Protein 7JT8 (pdb70)

Structure (mmCIF, N/CA/C/O backbone):
data_7JT8
#
_entry.id   7JT8
#
_cell.length_a   119.783
_cell.length_b   119.783
_cell.length_c   70.746
_cell.angle_alpha   90.000
_cell.angle_beta   90.000
_cell.angle_gamma   120.000
#
_symmetry.space_group_name_H-M   'P 61'
#
loop_
_entity.id
_entity.type
_entity.pdbx_description
1 polymer 'Mur ligase middle domain protein'
2 non-polymer 'MAGNESIUM ION'
3 non-polymer 'SULFATE ION'
4 water water
#
loop_
_atom_site.group_PDB
_atom_site.id
_atom_site.type_symbol
_atom_site.label_atom_id
_atom_site.label_alt_id
_atom_site.label_comp_id
_atom_site.label_asym_id
_atom_site.label_entity_id
_atom_site.label_seq_id
_atom_site.pdbx_PDB_ins_code
_atom_site.Cartn_x
_atom_site.Cartn_y
_atom_site.Cartn_z
_atom_site.occupancy
_atom_site.B_iso_or_equiv
_atom_site.auth_seq_id
_atom_site.auth_comp_id
_atom_site.auth_asym_id
_atom_site.auth_atom_id
_atom_site.pdbx_PDB_model_num
ATOM 1 N N . ALA A 1 1 ? -63.83969 -70.49712 27.42274 1.000 47.44047 -6 ALA I N 1
ATOM 2 C CA . ALA A 1 1 ? -63.46954 -69.09081 27.30870 1.000 44.35310 -6 ALA I CA 1
ATOM 3 C C . ALA A 1 1 ? -62.30075 -68.90235 26.34720 1.000 46.52610 -6 ALA I C 1
ATOM 4 O O . ALA A 1 1 ? -61.68375 -69.86364 25.88713 1.000 49.22659 -6 ALA I O 1
ATOM 6 N N . THR A 1 2 ? -62.01057 -67.64380 26.04488 1.000 35.81127 -5 THR I N 1
ATOM 7 C CA . THR A 1 2 ? -60.95126 -67.28036 25.11787 1.000 32.19094 -5 THR I CA 1
ATOM 8 C C . THR A 1 2 ? -59.81730 -66.63525 25.89597 1.000 31.30621 -5 THR I C 1
ATOM 9 O O . THR A 1 2 ? -60.02773 -65.57756 26.50720 1.000 34.73118 -5 THR I O 1
ATOM 13 N N . PRO A 1 3 ? -58.62374 -67.22526 25.91979 1.000 28.33307 -4 PRO I N 1
ATOM 14 C CA . PRO A 1 3 ? -57.54370 -66.66901 26.74111 1.000 32.60390 -4 PRO I CA 1
ATOM 15 C C . PRO A 1 3 ? -57.03749 -65.33897 26.21444 1.000 33.85095 -4 PRO I C 1
ATOM 16 O O . PRO A 1 3 ? -57.07253 -65.05863 25.01296 1.000 28.16235 -4 PRO I O 1
ATOM 20 N N . ALA A 1 4 ? -56.54082 -64.52378 27.14169 1.000 26.27079 -3 ALA I N 1
ATOM 21 C CA . ALA A 1 4 ? -55.76067 -63.34116 26.81573 1.000 25.87033 -3 ALA I CA 1
ATOM 22 C C . ALA A 1 4 ? -54.29368 -63.62632 27.10429 1.000 35.90014 -3 ALA I C 1
ATOM 23 O O . ALA A 1 4 ? -53.96429 -64.30030 28.08575 1.000 35.32088 -3 ALA I O 1
ATOM 25 N N . GLY A 1 5 ? -53.41656 -63.12546 26.24845 1.000 23.36825 -2 GLY I N 1
ATOM 26 C CA . GLY A 1 5 ? -51.99037 -63.30463 26.42272 1.000 25.71686 -2 GLY I CA 1
ATOM 27 C C . GLY A 1 5 ? -51.37104 -64.09093 25.28295 1.000 25.40032 -2 GLY I C 1
ATOM 28 O O . GLY A 1 5 ? -52.04872 -64.63474 24.41388 1.000 33.60174 -2 GLY I O 1
ATOM 29 N N . SER A 1 6 ? -50.04439 -64.15465 25.32208 1.000 27.73434 -1 SER I N 1
ATOM 30 C CA . SER A 1 6 ? -49.28412 -64.76254 24.24119 1.000 27.42906 -1 SER I CA 1
ATOM 31 C C . SER A 1 6 ? -48.76383 -66.15141 24.59084 1.000 28.31110 -1 SER I C 1
ATOM 32 O O . SER A 1 6 ? -47.78565 -66.59579 23.98694 1.000 25.45988 -1 SER I O 1
ATOM 35 N N . HIS A 1 7 ? -49.39528 -66.84516 25.54148 1.000 27.05322 0 HIS I N 1
ATOM 36 C CA . HIS A 1 7 ? -49.03772 -68.22265 25.86833 1.000 22.94251 0 HIS I CA 1
ATOM 37 C C . HIS A 1 7 ? -50.30127 -69.03159 26.11271 1.000 26.98376 0 HIS I C 1
ATOM 38 O O . HIS A 1 7 ? -51.33415 -68.48240 26.49795 1.000 32.50167 0 HIS I O 1
ATOM 45 N N . MET A 1 8 ? -50.20371 -70.34580 25.89406 1.000 23.30108 1 MET I N 1
ATOM 46 C CA . MET A 1 8 ? -51.20263 -71.30858 26.35347 1.000 19.06175 1 MET I CA 1
ATOM 47 C C . MET A 1 8 ? -50.54703 -72.68183 26.33397 1.000 17.39166 1 MET I C 1
ATOM 48 O O . MET A 1 8 ? -49.47575 -72.85055 25.74637 1.000 19.36100 1 MET I O 1
ATOM 53 N N . ARG A 1 9 ? -51.17182 -73.64920 27.01737 1.000 18.29199 2 ARG I N 1
ATOM 54 C CA . ARG A 1 9 ? -50.74615 -75.04802 26.93861 1.000 24.32208 2 ARG I CA 1
ATOM 55 C C . ARG A 1 9 ? -51.26157 -75.66396 25.65275 1.000 16.35925 2 ARG I C 1
ATOM 56 O O . ARG A 1 9 ? -52.38136 -75.37546 25.22045 1.000 15.30628 2 ARG I O 1
ATOM 64 N N . LEU A 1 10 ? -50.45790 -76.56345 25.07119 1.000 15.39785 3 LEU I N 1
ATOM 65 C CA . LEU A 1 10 ? -50.92118 -77.30341 23.89653 1.000 18.71449 3 LEU I CA 1
ATOM 66 C C . LEU A 1 10 ? -52.23486 -78.02814 24.17257 1.000 20.64130 3 LEU I C 1
ATOM 67 O O . LEU A 1 10 ? -53.13768 -78.03705 23.32075 1.000 15.46511 3 LEU I O 1
ATOM 72 N N . SER A 1 11 ? -52.37806 -78.61816 25.36808 1.000 17.82137 4 SER I N 1
ATOM 73 C CA . SER A 1 11 ? -53.62457 -79.31028 25.68382 1.000 16.95181 4 SER I CA 1
ATOM 74 C C . SER A 1 11 ? -54.79656 -78.34084 25.75745 1.000 16.02946 4 SER I C 1
ATOM 75 O O . SER A 1 11 ? -55.92437 -78.70440 25.40796 1.000 19.44192 4 SER I O 1
ATOM 78 N N . GLU A 1 12 ? -54.56206 -77.11376 26.23670 1.000 18.44666 5 GLU I N 1
ATOM 79 C CA . GLU A 1 12 ? -55.62245 -76.11307 26.25395 1.000 19.38030 5 GLU I CA 1
ATOM 80 C C . GLU A 1 12 ? -56.00275 -75.70198 24.83407 1.000 20.24494 5 GLU I C 1
ATOM 81 O O . GLU A 1 12 ? -57.18895 -75.61012 24.49852 1.000 19.55780 5 GLU I O 1
ATOM 87 N N . LEU A 1 13 ? -55.00407 -75.44453 23.98665 1.000 15.89198 6 LEU I N 1
ATOM 88 C CA . LEU A 1 13 ? -55.28493 -75.12829 22.58731 1.000 14.95232 6 LEU I CA 1
ATOM 89 C C . LEU A 1 13 ? -56.10521 -76.23209 21.93278 1.000 15.48486 6 LEU I C 1
ATOM 90 O O . LEU A 1 13 ? -57.09207 -75.95986 21.23162 1.000 17.19330 6 LEU I O 1
ATOM 95 N N . ALA A 1 14 ? -55.70953 -77.49036 22.14663 1.000 14.96625 7 ALA I N 1
ATOM 96 C CA . ALA A 1 14 ? -56.44206 -78.59966 21.54755 1.000 14.01379 7 ALA I CA 1
ATOM 97 C C . ALA A 1 14 ? -57.89763 -78.58345 21.98814 1.000 18.98335 7 ALA I C 1
ATOM 98 O O . ALA A 1 14 ? -58.80090 -78.78053 21.16997 1.000 21.52767 7 ALA I O 1
ATOM 100 N N . SER A 1 15 ? -58.14600 -78.32957 23.27461 1.000 19.69148 8 SER I N 1
ATOM 101 C CA A SER A 1 15 ? -59.52194 -78.25687 23.76502 0.500 22.02396 8 SER I CA 1
ATOM 102 C CA B SER A 1 15 ? -59.52736 -78.27523 23.73990 0.500 22.01546 8 SER I CA 1
ATOM 103 C C . SER A 1 15 ? -60.25690 -77.06042 23.17298 1.000 23.58628 8 SER I C 1
ATOM 104 O O . SER A 1 15 ? -61.42811 -77.16789 22.79464 1.000 26.35108 8 SER I O 1
ATOM 109 N N . TYR A 1 16 ? -59.58229 -75.89942 23.08431 1.000 17.31761 9 TYR I N 1
ATOM 110 C CA . TYR A 1 16 ? -60.20993 -74.71448 22.49477 1.000 19.55362 9 TYR I CA 1
ATOM 111 C C . TYR A 1 16 ? -60.72584 -74.97360 21.07983 1.000 23.15411 9 TYR I C 1
ATOM 112 O O . TYR A 1 16 ? -61.70583 -74.34844 20.65830 1.000 22.70980 9 TYR I O 1
ATOM 121 N N . VAL A 1 17 ? -60.08183 -75.85920 20.32056 1.000 19.90760 10 VAL I N 1
ATOM 122 C CA . VAL A 1 17 ? -60.41751 -76.02767 18.90451 1.000 18.97207 10 VAL I CA 1
ATOM 123 C C . VAL A 1 17 ? -61.12716 -77.35130 18.63598 1.000 20.97297 10 VAL I C 1
ATOM 124 O O . VAL A 1 17 ? -61.35282 -77.70315 17.47406 1.000 19.07433 10 VAL I O 1
ATOM 128 N N . SER A 1 18 ? -61.51043 -78.07584 19.68980 1.000 23.59075 11 SER I N 1
ATOM 129 C CA . SER A 1 18 ? -62.23238 -79.35125 19.62044 1.000 19.73298 11 SER I CA 1
ATOM 130 C C . SER A 1 18 ? -61.34488 -80.49343 19.13788 1.000 25.01059 11 SER I C 1
ATOM 131 O O . SER A 1 18 ? -61.84077 -81.48823 18.61233 1.000 25.86204 11 SER I O 1
ATOM 134 N N . GLY A 1 19 ? -60.03155 -80.40014 19.35742 1.000 19.62923 12 GLY I N 1
ATOM 135 C CA . GLY A 1 19 ? -59.09663 -81.35919 18.82091 1.000 17.61810 12 GLY I CA 1
ATOM 136 C C . GLY A 1 19 ? -58.43337 -82.23884 19.87265 1.000 22.72464 12 GLY I C 1
ATOM 137 O O . GLY A 1 19 ? -58.64826 -82.11895 21.07880 1.000 23.39241 12 GLY I O 1
ATOM 138 N N . LYS A 1 20 ? -57.59710 -83.14336 19.36832 1.000 20.01378 13 LYS I N 1
ATOM 139 C CA . LYS A 1 20 ? -56.78176 -84.04618 20.17774 1.000 24.27628 13 LYS I CA 1
ATOM 140 C C . LYS A 1 20 ? -55.31354 -83.71114 19.97603 1.000 21.33115 13 LYS I C 1
ATOM 141 O O . LYS A 1 20 ? -54.85398 -83.62349 18.83567 1.000 17.70719 13 LYS I O 1
ATOM 147 N N . LEU A 1 21 ? -54.56747 -83.57721 21.06604 1.000 19.66093 14 LEU I N 1
ATOM 148 C CA . LEU A 1 21 ? -53.14492 -83.28489 20.94509 1.000 18.07629 14 LEU I CA 1
ATOM 149 C C . LEU A 1 21 ? -52.35448 -84.55861 20.65826 1.000 22.39372 14 LEU I C 1
ATOM 150 O O . LEU A 1 21 ? -52.51158 -85.57164 21.35267 1.000 22.45012 14 LEU I O 1
ATOM 155 N N . ILE A 1 22 ? -51.49266 -84.50311 19.64390 1.000 16.06811 15 ILE I N 1
ATOM 156 C CA . ILE A 1 22 ? -50.56583 -85.58236 19.32299 1.000 23.56132 15 ILE I CA 1
ATOM 157 C C . ILE A 1 22 ? -49.17123 -85.08434 19.68626 1.000 24.90540 15 ILE I C 1
ATOM 158 O O . ILE A 1 22 ? -48.66216 -84.12697 19.08785 1.000 27.88500 15 ILE I O 1
ATOM 163 N N . GLY A 1 23 ? -48.55062 -85.72299 20.66621 1.000 26.83893 16 GLY I N 1
ATOM 164 C CA . GLY A 1 23 ? -47.27873 -85.28392 21.20059 1.000 23.67695 16 GLY I CA 1
ATOM 165 C C . GLY A 1 23 ? -47.40045 -84.85831 22.65468 1.000 24.46150 16 GLY I C 1
ATOM 166 O O . GLY A 1 23 ? -48.46848 -84.89842 23.26239 1.000 24.08695 16 GLY I O 1
ATOM 167 N N . GLU A 1 24 ? -46.26847 -84.43174 23.20415 1.000 27.56217 17 GLU I N 1
ATOM 168 C CA . GLU A 1 24 ? -46.22037 -84.08921 24.61857 1.000 29.47763 17 GLU I CA 1
ATOM 169 C C . GLU A 1 24 ? -46.73679 -82.67256 24.85720 1.000 25.82746 17 GLU I C 1
ATOM 170 O O . GLU A 1 24 ? -46.51276 -81.75988 24.05522 1.000 24.67767 17 GLU I O 1
ATOM 176 N N . ASP A 1 25 ? -47.43024 -82.50092 25.97442 1.000 23.06765 18 ASP I N 1
ATOM 177 C CA . ASP A 1 25 ? -47.96634 -81.20560 26.35522 1.000 21.14730 18 ASP I CA 1
ATOM 178 C C . ASP A 1 25 ? -46.84020 -80.27232 26.78059 1.000 24.85711 18 ASP I C 1
ATOM 179 O O . ASP A 1 25 ? -45.78096 -80.70352 27.24045 1.000 25.92621 18 ASP I O 1
ATOM 184 N N . LYS A 1 26 ? -47.07696 -78.97728 26.61700 1.000 19.57874 19 LYS I N 1
ATOM 185 C CA . LYS A 1 26 ? -46.05284 -77.95927 26.78889 1.000 22.17172 19 LYS I CA 1
ATOM 186 C C . LYS A 1 26 ? -46.76480 -76.61581 26.83976 1.000 25.75182 19 LYS I C 1
ATOM 187 O O . LYS A 1 26 ? -47.82034 -76.44677 26.22793 1.000 18.09895 19 LYS I O 1
ATOM 193 N N . GLU A 1 27 ? -46.21655 -75.69045 27.61749 1.000 18.92312 20 GLU I N 1
ATOM 194 C CA . GLU A 1 27 ? -46.65418 -74.30157 27.58199 1.000 22.67349 20 GLU I CA 1
ATOM 195 C C . GLU A 1 27 ? -45.97275 -73.60854 26.40716 1.000 26.19511 20 GLU I C 1
ATOM 196 O O . GLU A 1 27 ? -44.74542 -73.49072 26.38619 1.000 33.76497 20 GLU I O 1
ATOM 202 N N . ILE A 1 28 ? -46.74153 -73.16690 25.41346 1.000 22.36660 21 ILE I N 1
ATOM 203 C CA . ILE A 1 28 ? -46.13735 -72.61304 24.20268 1.000 20.16840 21 ILE I CA 1
ATOM 204 C C . ILE A 1 28 ? -46.31935 -71.10622 24.17612 1.000 19.66166 21 ILE I C 1
ATOM 205 O O . ILE A 1 28 ? -47.29754 -70.56638 24.70003 1.000 21.46105 21 ILE I O 1
ATOM 210 N N . LYS A 1 29 ? -45.35777 -70.43302 23.55194 1.000 19.80386 22 LYS I N 1
ATOM 211 C CA . LYS A 1 29 ? -45.53359 -69.05710 23.11569 1.000 26.29501 22 LYS I CA 1
ATOM 212 C C . LYS A 1 29 ? -46.29591 -69.04402 21.80044 1.000 23.66122 22 LYS I C 1
ATOM 213 O O . LYS A 1 29 ? -46.07005 -69.89412 20.94011 1.000 19.42164 22 LYS I O 1
ATOM 219 N N . VAL A 1 30 ? -47.20064 -68.07715 21.64619 1.000 21.99680 23 VAL I N 1
ATOM 220 C CA . VAL A 1 30 ? -48.04105 -67.97570 20.45859 1.000 21.37077 23 VAL I CA 1
ATOM 221 C C . VAL A 1 30 ? -47.75351 -66.65642 19.76023 1.000 21.61384 23 VAL I C 1
ATOM 222 O O . VAL A 1 30 ? -47.67385 -65.60724 20.41089 1.000 21.83290 23 VAL I O 1
ATOM 226 N N . GLY A 1 31 ? -47.57785 -66.71517 18.43501 1.000 16.23219 24 GLY I N 1
ATOM 227 C CA . GLY A 1 31 ? -47.50906 -65.52583 17.61327 1.000 17.97393 24 GLY I CA 1
ATOM 228 C C . GLY A 1 31 ? -48.88784 -65.16906 17.08610 1.000 16.92510 24 GLY I C 1
ATOM 229 O O . 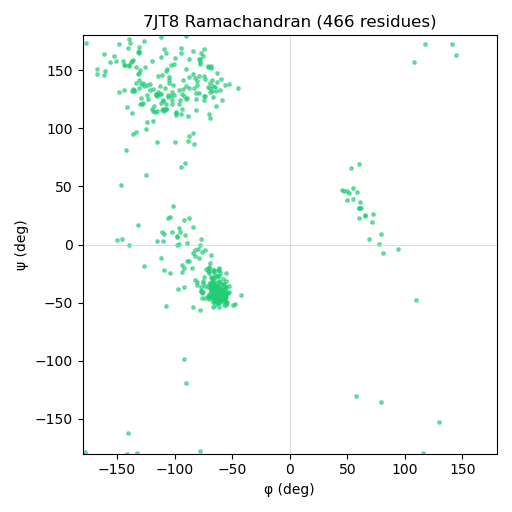GLY A 1 31 ? -49.69642 -64.57677 17.80502 1.000 17.90890 24 GLY I O 1
ATOM 230 N N . ILE A 1 32 ? -49.17357 -65.54902 15.84200 1.000 16.44932 25 ILE I N 1
ATOM 231 C CA . ILE A 1 32 ? -50.49520 -65.39665 15.24805 1.000 16.10121 25 ILE I CA 1
ATOM 232 C C . ILE A 1 32 ? -50.89698 -66.72313 14.61131 1.000 14.73315 25 ILE I C 1
ATOM 233 O O . ILE A 1 32 ? -50.09301 -67.64735 14.47971 1.000 14.63326 25 ILE I O 1
ATOM 238 N N . PHE A 1 33 ? -52.16847 -66.81147 14.21205 1.000 13.85113 26 PHE I N 1
ATOM 239 C CA . PHE A 1 33 ? -52.61270 -67.92228 13.37864 1.000 13.30325 26 PHE I CA 1
ATOM 240 C C . PHE A 1 33 ? -52.24270 -67.61957 11.93609 1.000 19.14913 26 PHE I C 1
ATOM 241 O O . PHE A 1 33 ? -52.55775 -66.54734 11.42211 1.000 18.94580 26 PHE I O 1
ATOM 249 N N . ASN A 1 34 ? -51.52074 -68.53211 11.29731 1.000 18.03521 27 ASN I N 1
ATOM 250 C CA . ASN A 1 34 ? -50.87529 -68.19850 10.04182 1.000 15.16554 27 ASN I CA 1
ATOM 251 C C . ASN A 1 34 ? -51.01611 -69.36878 9.07914 1.000 17.70020 27 ASN I C 1
ATOM 252 O O . ASN A 1 34 ? -51.54670 -70.43266 9.42494 1.000 16.97504 27 ASN I O 1
ATOM 257 N N . THR A 1 35 ? -50.58032 -69.14071 7.84840 1.000 20.19883 28 THR I N 1
ATOM 258 C CA . THR A 1 35 ? -50.36955 -70.22278 6.90388 1.000 16.39148 28 THR I CA 1
ATOM 259 C C . THR A 1 35 ? -48.95521 -70.75627 7.07917 1.000 16.43973 28 THR I C 1
ATOM 260 O O . THR A 1 35 ? -48.06725 -70.07355 7.59165 1.000 19.13658 28 THR I O 1
ATOM 264 N N . LEU A 1 36 ? -48.74067 -71.98215 6.61216 1.000 17.02933 29 LEU I N 1
ATOM 265 C CA . LEU A 1 36 ? -47.39609 -72.54350 6.66953 1.000 13.87317 29 LEU I CA 1
ATOM 266 C C . LEU A 1 36 ? -46.41779 -71.71869 5.84313 1.000 16.65787 29 LEU I C 1
ATOM 267 O O . LEU A 1 36 ? -45.27355 -71.49531 6.25727 1.000 18.70945 29 LEU I O 1
ATOM 272 N N . GLY A 1 37 ? -46.85232 -71.23773 4.67707 1.000 19.39339 30 GLY I N 1
ATOM 273 C CA . GLY A 1 37 ? -45.93518 -70.52976 3.79974 1.000 15.97114 30 GLY I CA 1
ATOM 274 C C . GLY A 1 37 ? -45.42630 -69.22477 4.37934 1.000 25.82128 30 GLY I C 1
ATOM 275 O O . GLY A 1 37 ? -44.32716 -68.77819 4.03734 1.000 22.79913 30 GLY I O 1
ATOM 276 N N . ASP A 1 38 ? -46.19992 -68.60600 5.27475 1.000 20.45362 31 ASP I N 1
ATOM 277 C CA . ASP A 1 38 ? -45.84884 -67.31309 5.84411 1.000 18.54099 31 ASP I CA 1
ATOM 278 C C . ASP A 1 38 ? -45.46887 -67.37933 7.31346 1.000 17.94698 31 ASP I C 1
ATOM 279 O O . ASP A 1 38 ? -45.21696 -66.33230 7.91619 1.000 19.74236 31 ASP I O 1
ATOM 284 N N . ALA A 1 39 ? -45.42470 -68.57004 7.90423 1.000 19.65700 32 ALA I N 1
ATOM 285 C CA . ALA A 1 39 ? -45.32238 -68.68094 9.35708 1.000 19.15263 32 ALA I CA 1
ATOM 286 C C . ALA A 1 39 ? -44.00729 -68.12348 9.88226 1.000 13.43995 32 ALA I C 1
ATOM 287 O O . ALA A 1 39 ? -42.93072 -68.36870 9.32977 1.000 20.03817 32 ALA I O 1
ATOM 289 N N . ASN A 1 40 ? -44.10782 -67.36659 10.95274 1.000 17.46858 33 ASN I N 1
ATOM 290 C CA . ASN A 1 40 ? -43.03197 -66.89522 11.79231 1.000 19.08914 33 ASN I CA 1
ATOM 291 C C . ASN A 1 40 ? -42.92772 -67.76823 13.02889 1.000 20.36527 33 ASN I C 1
ATOM 292 O O . ASN A 1 40 ? -43.87046 -68.49082 13.36926 1.000 17.83254 33 ASN I O 1
ATOM 297 N N . PRO A 1 41 ? -41.78505 -67.74761 13.71596 1.000 20.29494 34 PRO I N 1
ATOM 298 C CA . PRO A 1 41 ? -41.64076 -68.56434 14.91927 1.000 18.50454 34 PRO I CA 1
ATOM 299 C C . PRO A 1 41 ? -42.78816 -68.30935 15.88179 1.000 20.11332 34 PRO I C 1
ATOM 300 O O . PRO A 1 41 ? -43.23365 -67.17583 16.05290 1.000 22.37235 34 PRO I O 1
ATOM 304 N N . ASN A 1 42 ? -43.29208 -69.39155 16.46810 1.000 15.58675 35 ASN I N 1
ATOM 305 C CA . ASN A 1 42 ? -44.37408 -69.44529 17.44686 1.000 17.66977 35 ASN I CA 1
ATOM 306 C C . ASN A 1 42 ? -45.75085 -69.29551 16.81422 1.000 15.44837 35 ASN I C 1
ATOM 307 O O . ASN A 1 42 ? -46.72968 -69.30384 17.54797 1.000 14.68601 35 ASN I O 1
ATOM 312 N N . ASP A 1 43 ? -45.86721 -69.13734 15.50296 1.000 14.19356 36 ASP I N 1
ATOM 313 C CA . ASP A 1 43 ? -47.20174 -69.05741 14.91768 1.000 12.92623 36 ASP I CA 1
ATOM 314 C C . ASP A 1 43 ? -47.87520 -70.42444 14.98216 1.000 19.48831 36 ASP I C 1
ATOM 315 O O . ASP A 1 43 ? -47.21355 -71.46663 14.98470 1.000 17.03557 36 ASP I O 1
ATOM 320 N N . ILE A 1 44 ? -49.20587 -70.41210 15.01545 1.000 14.02307 37 ILE I N 1
ATOM 321 C CA . ILE A 1 44 ? -50.01758 -71.62135 14.95133 1.000 15.44173 37 ILE I CA 1
ATOM 322 C C . ILE A 1 44 ? -50.57000 -71.72351 13.53821 1.000 17.10158 37 ILE I C 1
ATOM 323 O O . ILE A 1 44 ? -51.10816 -70.74252 13.01952 1.000 15.80338 37 ILE I O 1
ATOM 328 N N . VAL A 1 45 ? -50.44721 -72.89404 12.91295 1.000 12.56657 38 VAL I N 1
ATOM 329 C CA . VAL A 1 45 ? -50.88048 -73.08176 11.52503 1.000 11.20775 38 VAL I CA 1
ATOM 330 C C . VAL A 1 45 ? -52.08086 -74.02177 11.49686 1.000 16.11007 38 VAL I C 1
ATOM 331 O O . VAL A 1 45 ? -51.98708 -75.17515 11.93564 1.000 19.75996 38 VAL I O 1
ATOM 335 N N . ILE A 1 46 ? -53.19684 -73.54598 10.93848 1.000 13.93552 39 ILE I N 1
ATOM 336 C CA . ILE A 1 46 ? -54.36578 -74.37959 10.66108 1.000 11.59860 39 ILE I CA 1
ATOM 337 C C . ILE A 1 46 ? -54.33948 -74.73274 9.18151 1.000 15.41580 39 ILE I C 1
ATOM 338 O O . ILE A 1 46 ? -54.24052 -73.83976 8.32975 1.000 14.67221 39 ILE I O 1
ATOM 343 N N . ARG A 1 47 ? -54.46664 -76.01804 8.87109 1.000 15.05643 40 ARG I N 1
ATOM 344 C CA . ARG A 1 47 ? -54.38992 -76.49933 7.49718 1.000 19.50798 40 ARG I CA 1
ATOM 345 C C . ARG A 1 47 ? -55.29562 -77.71620 7.36908 1.000 18.68997 40 ARG I C 1
ATOM 346 O O . ARG A 1 47 ? -55.22263 -78.61930 8.20669 1.000 17.07834 40 ARG I O 1
ATOM 354 N N . HIS A 1 48 ? -56.14295 -77.73789 6.33073 1.000 16.30624 41 HIS I N 1
ATOM 355 C CA . HIS A 1 48 ? -57.00187 -78.89417 6.07769 1.000 19.18234 41 HIS I CA 1
ATOM 356 C C . HIS A 1 48 ? -56.23024 -80.20369 6.15131 1.000 18.48572 41 HIS I C 1
ATOM 357 O O . HIS A 1 48 ? -56.65440 -81.15269 6.82067 1.000 19.16310 41 HIS I O 1
ATOM 364 N N . TRP A 1 49 ? -55.10957 -80.28956 5.43535 1.000 16.07765 42 TRP I N 1
ATOM 365 C CA . TRP A 1 49 ? -54.28051 -81.48903 5.45874 1.000 20.52637 42 TRP I CA 1
ATOM 366 C C . TRP A 1 49 ? -52.81563 -81.08330 5.55798 1.000 17.80711 42 TRP I C 1
ATOM 367 O O . TRP A 1 49 ? -52.44816 -79.94690 5.25675 1.000 16.49348 42 TRP I O 1
ATOM 378 N N . ILE A 1 50 ? -51.98861 -82.02336 6.03337 1.000 16.28278 43 ILE I N 1
ATOM 379 C CA . ILE A 1 50 ? -50.54020 -81.86676 6.12205 1.000 16.11128 43 ILE I CA 1
ATOM 380 C C . ILE A 1 50 ? -49.91469 -83.16889 5.64046 1.000 17.91269 43 ILE I C 1
ATOM 381 O O . ILE A 1 50 ? -50.55103 -84.22580 5.63947 1.000 19.37308 43 ILE I O 1
ATOM 386 N N . ASP A 1 51 ? -48.65779 -83.08224 5.21669 1.000 19.70495 44 ASP I N 1
ATOM 387 C CA . ASP A 1 51 ? -47.85988 -84.26113 4.90361 1.000 18.55158 44 ASP I CA 1
ATOM 388 C C . ASP A 1 51 ? -46.49938 -84.08856 5.56862 1.000 17.27322 44 ASP I C 1
ATOM 389 O O . ASP A 1 51 ? -46.25735 -83.10646 6.27971 1.000 13.68015 44 ASP I O 1
ATOM 394 N N . GLU A 1 52 ? -45.61340 -85.07184 5.37461 1.000 15.61924 45 GLU I N 1
ATOM 395 C CA . GLU A 1 52 ? -44.34862 -85.05781 6.09906 1.000 14.75831 45 GLU I CA 1
ATOM 396 C C . GLU A 1 52 ? -43.51850 -83.82675 5.76920 1.000 11.98936 45 GLU I C 1
ATOM 397 O O . GLU A 1 52 ? -42.75568 -83.3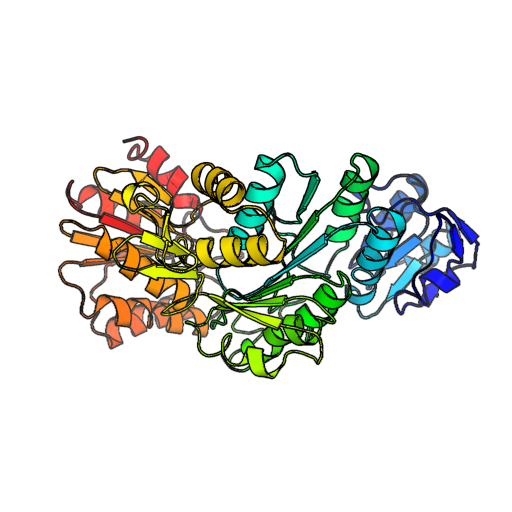4648 6.61810 1.000 15.18136 45 GLU I O 1
ATOM 403 N N . LYS A 1 53 ? -43.62368 -83.33204 4.52957 1.000 13.01224 46 LYS I N 1
ATOM 404 C CA . LYS A 1 53 ? -42.90284 -82.12573 4.14940 1.000 16.80377 46 LYS I CA 1
ATOM 405 C C . LYS A 1 53 ? -43.40612 -80.93547 4.95293 1.000 17.99379 46 LYS I C 1
ATOM 406 O O . LYS A 1 53 ? -42.61030 -80.12415 5.44634 1.000 13.43615 46 LYS I O 1
ATOM 412 N N . GLY A 1 54 ? -44.72713 -80.84747 5.13853 1.000 16.96815 47 GLY I N 1
ATOM 413 C CA . GLY A 1 54 ? -45.27963 -79.77610 5.94931 1.000 15.87960 47 GLY I CA 1
ATOM 414 C C . GLY A 1 54 ? -44.83447 -79.85742 7.39373 1.000 13.25362 47 GLY I C 1
ATOM 415 O O . GLY A 1 54 ? -44.56122 -78.83347 8.02720 1.000 16.79268 47 GLY I O 1
ATOM 416 N N . VAL A 1 55 ? -44.75021 -81.07888 7.93866 1.000 12.88123 48 VAL I N 1
ATOM 417 C CA . VAL A 1 55 ? -44.24833 -81.23535 9.29832 1.000 13.25971 48 VAL I CA 1
ATOM 418 C C . VAL A 1 55 ? -42.81922 -80.71941 9.38472 1.000 14.53133 48 VAL I C 1
ATOM 419 O O . VAL A 1 55 ? -42.45033 -80.01706 10.33360 1.000 14.51318 48 VAL I O 1
ATOM 423 N N . GLU A 1 56 ? -41.99281 -81.05278 8.39143 1.000 15.55237 49 GLU I N 1
ATOM 424 C CA . GLU A 1 56 ? -40.59731 -80.62667 8.41551 1.000 16.49513 49 GLU I CA 1
ATOM 425 C C . GLU A 1 56 ? -40.47369 -79.10898 8.30558 1.000 15.53936 49 GLU I C 1
ATOM 426 O O . GLU A 1 56 ? -39.66549 -78.49124 9.00982 1.000 16.46814 49 GLU I O 1
ATOM 432 N N . ILE A 1 57 ? -41.26049 -78.49316 7.42130 1.000 16.72904 50 ILE I N 1
ATOM 433 C CA . ILE A 1 57 ? -41.20556 -77.04233 7.28778 1.000 14.42263 50 ILE I CA 1
ATOM 434 C C . ILE A 1 57 ? -41.67815 -76.38097 8.57256 1.000 15.85467 50 ILE I C 1
ATOM 435 O O . ILE A 1 57 ? -41.07332 -75.41303 9.04672 1.000 15.45280 50 ILE I O 1
ATOM 440 N N . ALA A 1 58 ? -42.74876 -76.91325 9.17653 1.000 17.56210 51 ALA I N 1
ATOM 441 C CA . ALA A 1 58 ? -43.19897 -76.38647 10.46354 1.000 14.52173 51 ALA I CA 1
ATOM 442 C C . ALA A 1 58 ? -42.07923 -76.41969 11.50103 1.000 15.48618 51 ALA I C 1
ATOM 443 O O . ALA A 1 58 ? -41.90907 -75.47047 12.27391 1.000 16.99011 51 ALA I O 1
ATOM 445 N N . LYS A 1 59 ? -41.30687 -77.50889 11.54591 1.000 14.18889 52 LYS I N 1
ATOM 446 C CA . LYS A 1 59 ? -40.18384 -77.57320 12.48156 1.000 12.83914 52 LYS I CA 1
ATOM 447 C C . LYS A 1 59 ? -39.15789 -76.48247 12.17280 1.000 14.29112 52 LYS I C 1
ATOM 448 O O . LYS A 1 59 ? -38.73044 -75.72961 13.06464 1.000 15.34980 52 LYS I O 1
ATOM 454 N N . ASN A 1 60 ? -38.75647 -76.38373 10.90213 1.000 19.59806 53 ASN I N 1
ATOM 455 C CA . ASN A 1 60 ? -37.76999 -75.38993 10.49421 1.000 18.19969 53 ASN I CA 1
ATOM 456 C C . ASN A 1 60 ? -38.24594 -73.97628 10.78362 1.000 22.22455 53 ASN I C 1
ATOM 457 O O . ASN A 1 60 ? -37.43244 -73.10189 11.10709 1.000 19.85227 53 ASN I O 1
ATOM 462 N N . LYS A 1 61 ? -39.54916 -73.72921 10.67345 1.000 18.65721 54 LYS I N 1
ATOM 463 C CA . LYS A 1 61 ? -40.09917 -72.39691 10.90269 1.000 17.26678 54 LYS I CA 1
ATOM 464 C C . LYS A 1 61 ? -40.47983 -72.14256 12.35727 1.000 24.56027 54 LYS I C 1
ATOM 465 O O . LYS A 1 61 ? -40.97681 -71.05382 12.66593 1.000 22.35446 54 LYS I O 1
ATOM 471 N N . GLU A 1 62 ? -40.24833 -73.11353 13.24882 1.000 17.45167 55 GLU I N 1
ATOM 472 C CA . GLU A 1 62 ? -40.51246 -72.99457 14.68423 1.000 18.26928 55 GLU I CA 1
ATOM 473 C C . GLU A 1 62 ? -41.98606 -72.72729 14.97248 1.000 18.71262 55 GLU I C 1
ATOM 474 O O . GLU A 1 62 ? -42.33552 -72.06539 15.95770 1.000 19.69195 55 GLU I O 1
ATOM 480 N N . VAL A 1 63 ? -42.85232 -73.25839 14.10693 1.000 19.00792 56 VAL I N 1
ATOM 481 C CA . VAL A 1 63 ? -44.28708 -73.20445 14.33891 1.000 12.49230 56 VAL I CA 1
ATOM 482 C C . VAL A 1 63 ? -44.57959 -73.82965 15.69250 1.000 16.46932 56 VAL I C 1
ATOM 483 O O . VAL A 1 63 ? -44.00177 -74.86180 16.05981 1.000 18.17746 56 VAL I O 1
ATOM 487 N N . SER A 1 64 ? -45.47152 -73.19604 16.45396 1.000 14.59751 57 SER I N 1
ATOM 488 C CA A SER A 1 64 ? -45.79896 -73.68639 17.79125 0.590 18.99244 57 SER I CA 1
ATOM 489 C CA B SER A 1 64 ? -45.77698 -73.70196 17.78806 0.410 18.96382 57 SER I CA 1
ATOM 490 C C . SER A 1 64 ? -46.70511 -74.90792 17.75554 1.000 15.45009 57 SER I C 1
ATOM 491 O O . SER A 1 64 ? -46.59492 -75.78883 18.62150 1.000 16.94826 57 SER I O 1
ATOM 496 N N . ALA A 1 65 ? -47.61242 -74.97156 16.78488 1.000 13.37423 58 ALA I N 1
ATOM 497 C CA . ALA A 1 65 ? -48.54235 -76.08270 16.67861 1.000 13.96434 58 ALA I CA 1
ATOM 498 C C . ALA A 1 65 ? -49.11244 -76.10192 15.26827 1.000 16.10545 58 ALA I C 1
ATOM 499 O O . ALA A 1 65 ? -49.29144 -75.04782 14.64640 1.000 17.35390 58 ALA I O 1
ATOM 501 N N . LEU A 1 66 ? -49.37760 -77.31019 14.77353 1.000 15.72639 59 LEU I N 1
ATOM 502 C CA . LEU A 1 66 ? -50.07164 -77.54170 13.51020 1.000 15.50956 59 LEU I CA 1
ATOM 503 C C . LEU A 1 66 ? -51.44358 -78.11363 13.82708 1.000 20.11374 59 LEU I C 1
ATOM 504 O O . LEU A 1 66 ? -51.53439 -79.15292 14.48339 1.000 17.38489 59 LEU I O 1
ATOM 509 N N . ILE A 1 67 ? -52.50046 -77.46654 13.33797 1.000 11.83351 60 ILE I N 1
ATOM 510 C CA . ILE A 1 67 ? -53.87066 -77.94251 13.53206 1.000 13.92858 60 ILE I CA 1
ATOM 511 C C . ILE A 1 67 ? -54.38238 -78.42605 12.18546 1.000 13.59420 60 ILE I C 1
ATOM 512 O O . ILE A 1 67 ? -54.39064 -77.65442 11.21591 1.000 14.74012 60 ILE I O 1
ATOM 517 N N . THR A 1 68 ? -54.82601 -79.68574 12.12151 1.000 13.46707 61 THR I N 1
ATOM 518 C CA . THR A 1 68 ? -55.17683 -80.27259 10.82966 1.000 14.77500 61 THR I CA 1
ATOM 519 C C . THR A 1 68 ? -56.26375 -81.33480 10.98396 1.000 17.67138 61 THR I C 1
ATOM 520 O O . THR A 1 68 ? -56.48487 -81.89272 12.06151 1.000 16.33774 61 THR I O 1
ATOM 524 N N . GLN A 1 69 ? -56.95324 -81.58429 9.87536 1.000 17.62749 62 GLN I N 1
ATOM 525 C CA A GLN A 1 69 ? -57.92815 -82.66077 9.82604 0.500 19.64122 62 GLN I CA 1
ATOM 526 C CA B GLN A 1 69 ? -57.95787 -82.63501 9.73503 0.500 19.65877 62 GLN I CA 1
ATOM 527 C C . GLN A 1 69 ? -57.37103 -83.93867 9.21542 1.000 24.72750 62 GLN I C 1
ATOM 528 O O . GLN A 1 69 ? -57.86189 -85.02107 9.54763 1.000 23.05881 62 GLN I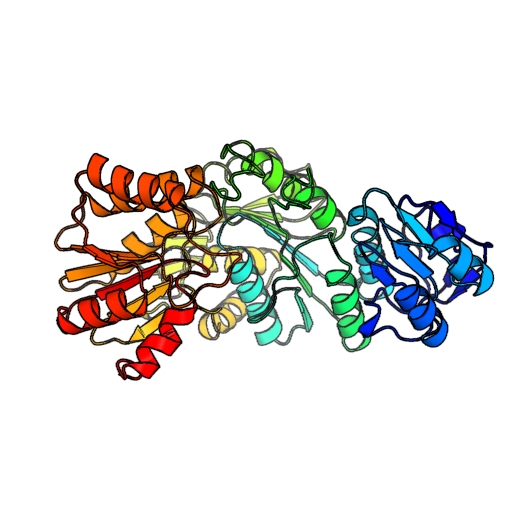 O 1
ATOM 539 N N . ASN A 1 70 ? -56.33951 -83.85432 8.37859 1.000 19.53457 63 ASN I N 1
ATOM 540 C CA . ASN A 1 70 ? -55.84531 -85.01239 7.63434 1.000 21.26350 63 ASN I CA 1
ATOM 541 C C . ASN A 1 70 ? -54.31977 -85.06822 7.65915 1.000 19.81930 63 ASN I C 1
ATOM 542 O O . ASN A 1 70 ? -53.64198 -84.45353 6.82309 1.000 21.27493 63 ASN I O 1
ATOM 547 N N . PRO A 1 71 ? -53.74079 -85.82193 8.60058 1.000 17.49239 64 PRO I N 1
ATOM 548 C CA . PRO A 1 71 ? -52.28527 -86.01352 8.59909 1.000 17.38096 64 PRO I CA 1
ATOM 549 C C . PRO A 1 71 ? -51.87604 -87.13576 7.66095 1.000 24.24542 64 PRO I C 1
ATOM 550 O O . PRO A 1 71 ? -51.89344 -88.30568 8.04863 1.000 22.47072 64 PRO I O 1
ATOM 554 N N . LYS A 1 72 ? -51.49392 -86.78511 6.43706 1.000 18.34104 65 LYS I N 1
ATOM 555 C CA . LYS A 1 72 ? -51.20000 -87.77141 5.40151 1.000 22.91400 65 LYS I CA 1
ATOM 556 C C . LYS A 1 72 ? -49.94155 -88.57554 5.71505 1.000 20.17285 65 LYS I C 1
ATOM 557 O O . LYS A 1 72 ? -49.03100 -88.11576 6.41281 1.000 19.98167 65 LYS I O 1
ATOM 563 N N . GLY A 1 73 ? -49.89476 -89.79615 5.18167 1.000 21.67011 66 GLY I N 1
ATOM 564 C CA . GLY A 1 73 ? -48.68293 -90.59815 5.27944 1.000 23.39910 66 GLY I CA 1
ATOM 565 C C . GLY A 1 73 ? -48.22028 -90.83096 6.70626 1.000 22.89091 66 GLY I C 1
ATOM 566 O O . GLY A 1 73 ? -48.99657 -91.22241 7.58355 1.000 21.67783 66 GLY I O 1
ATOM 567 N N . ASN A 1 74 ? -46.93486 -90.56960 6.95561 1.000 19.31757 67 ASN I N 1
ATOM 568 C CA A ASN A 1 74 ? -46.29588 -90.76746 8.24978 0.600 20.03274 67 ASN I CA 1
ATOM 569 C CA B ASN A 1 74 ? -46.35567 -90.78432 8.27556 0.400 20.05779 67 ASN I CA 1
ATOM 570 C C . ASN A 1 74 ? -46.22331 -89.48744 9.07309 1.000 22.04228 67 ASN I C 1
ATOM 571 O O . ASN A 1 74 ? -45.36780 -89.38225 9.95411 1.000 16.64238 67 ASN I O 1
ATOM 580 N N . SER A 1 75 ? -47.09113 -88.50963 8.79451 1.000 19.60924 68 SER I N 1
ATOM 581 C CA . SER A 1 75 ? -46.97993 -87.18893 9.41955 1.000 17.12295 68 SER I CA 1
ATOM 582 C C . SER A 1 75 ? -46.99983 -87.25451 10.94137 1.000 18.59966 68 SER I C 1
ATOM 583 O O . SER A 1 75 ? -46.20176 -86.57575 11.60788 1.000 19.41281 68 SER I O 1
ATOM 586 N N . LEU A 1 76 ? -47.91573 -88.04549 11.51414 1.000 17.39036 69 LEU I N 1
ATOM 587 C CA . LEU A 1 76 ? -48.07357 -88.03527 12.96459 1.000 17.10961 69 LEU I CA 1
ATOM 588 C C . LEU A 1 76 ? -46.82265 -88.55535 13.66713 1.000 20.41150 69 LEU I C 1
ATOM 589 O O . LEU A 1 76 ? -46.28384 -87.89549 14.56486 1.000 19.47165 69 LEU I O 1
ATOM 594 N N . GLU A 1 77 ? -46.33988 -89.73961 13.27513 1.000 21.75153 70 GLU I N 1
ATOM 595 C CA . GLU A 1 77 ? -45.14497 -90.28096 13.92062 1.000 24.22606 70 GLU I CA 1
ATOM 596 C C . GLU A 1 77 ? -43.92942 -89.39833 13.65924 1.000 21.84611 70 GLU I C 1
ATOM 597 O O . GLU A 1 77 ? -43.07535 -89.21274 14.53835 1.000 19.15433 70 GLU I O 1
ATOM 603 N N . TYR A 1 78 ? -43.83761 -88.84444 12.45381 1.000 21.98190 71 TYR I N 1
ATOM 604 C CA . TYR A 1 78 ? -42.72838 -87.95844 12.12374 1.000 16.99988 71 TYR I CA 1
ATOM 605 C C . TYR A 1 78 ? -42.75939 -86.71074 12.99352 1.000 17.89658 71 TYR I C 1
ATOM 606 O O . TYR A 1 78 ? -41.73087 -86.30164 13.54101 1.000 19.33436 71 TYR I O 1
ATOM 615 N N . ALA A 1 79 ? -43.94272 -86.10874 13.15169 1.000 16.05288 72 ALA I N 1
ATOM 616 C CA . ALA A 1 79 ? -44.07332 -84.91857 13.98784 1.000 16.58473 72 ALA I CA 1
ATOM 617 C C . ALA A 1 79 ? -43.73590 -85.22294 15.44506 1.000 16.62899 72 ALA I C 1
ATOM 618 O O . ALA A 1 79 ? -43.13904 -84.38799 16.14158 1.000 17.38806 72 ALA I O 1
ATOM 620 N N . LYS A 1 80 ? -44.13546 -86.40283 15.93103 1.000 17.34122 73 LYS I N 1
ATOM 621 C CA . LYS A 1 80 ? -43.83135 -86.76024 17.31670 1.000 19.08216 73 LYS I CA 1
ATOM 622 C C . LYS A 1 80 ? -42.32426 -86.84905 17.52890 1.000 21.95311 73 LYS I C 1
ATOM 623 O O . LYS A 1 80 ? -41.79624 -86.35111 18.53106 1.000 20.06076 73 LYS I O 1
ATOM 629 N N . LYS A 1 81 ? -41.60183 -87.41301 16.55769 1.000 21.26593 74 LYS I N 1
ATOM 630 C CA . LYS A 1 81 ? -40.14804 -87.48363 16.67684 1.000 23.90941 74 LYS I CA 1
ATOM 631 C C . LYS A 1 81 ? -39.49778 -86.10795 16.58271 1.000 27.23615 74 LYS I C 1
ATOM 632 O O . LYS A 1 81 ? -38.54884 -85.81752 17.32184 1.000 24.15940 74 LYS I O 1
ATOM 638 N N . LEU A 1 82 ? -39.97533 -85.24899 15.67162 1.000 20.89753 75 LEU I N 1
ATOM 639 C CA . LEU A 1 82 ? -39.43989 -83.89830 15.55854 1.000 20.11777 75 LEU I CA 1
ATOM 640 C C . LEU A 1 82 ? -39.93654 -82.97112 16.65166 1.000 17.49307 75 LEU I C 1
ATOM 641 O O . LEU A 1 82 ? -39.48070 -81.82706 16.71597 1.000 20.65164 75 LEU I O 1
ATOM 646 N N . LYS A 1 83 ? -40.87615 -83.42234 17.48298 1.000 20.54362 76 LYS I N 1
ATOM 647 C CA . LYS A 1 83 ? -41.51919 -82.57463 18.49081 1.000 17.62220 76 LYS I CA 1
ATOM 648 C C . LYS A 1 83 ? -42.22074 -81.36516 17.85665 1.000 21.24156 76 LYS I C 1
ATOM 649 O O . LYS A 1 83 ? -42.11385 -80.23261 18.33965 1.000 20.32425 76 LYS I O 1
ATOM 655 N N . VAL A 1 84 ? -42.95658 -81.60587 16.77162 1.000 18.68302 77 VAL I N 1
ATOM 656 C CA . VAL A 1 84 ? -43.90023 -80.63309 16.22537 1.000 15.60275 77 VAL I CA 1
ATOM 657 C C . VAL A 1 84 ? -45.29243 -81.02566 16.73060 1.000 14.44835 77 VAL I C 1
ATOM 658 O O . VAL A 1 84 ? -45.79990 -82.07901 16.32304 1.000 17.74528 77 VAL I O 1
ATOM 662 N N . PRO A 1 85 ? -45.92667 -80.22593 17.58631 1.000 14.65265 78 PRO I N 1
ATOM 663 C CA . PRO A 1 85 ? -47.26116 -80.60881 18.07911 1.000 11.55141 78 PRO I CA 1
ATOM 664 C C . PRO A 1 85 ? -48.26030 -80.63868 16.94000 1.000 14.11770 78 PRO I C 1
ATOM 665 O O . PRO A 1 85 ? -48.32741 -79.70363 16.14022 1.000 18.97131 78 PRO I O 1
ATOM 669 N N . ILE A 1 86 ? -49.02982 -81.72673 16.86655 1.000 15.30284 79 ILE I N 1
ATOM 670 C CA . ILE A 1 86 ? -50.15020 -81.85412 15.94495 1.000 15.97490 79 ILE I CA 1
ATOM 671 C C . ILE A 1 86 ? -51.41612 -81.89005 16.77419 1.000 18.02146 79 ILE I C 1
ATOM 672 O O . ILE A 1 86 ? -51.51296 -82.66595 17.73264 1.000 18.51358 79 ILE I O 1
ATOM 677 N N . ILE A 1 87 ? -52.38055 -81.04974 16.41626 1.000 17.36216 80 ILE I N 1
ATOM 678 C CA . ILE A 1 87 ? -53.71661 -81.10906 16.99583 1.000 14.96353 80 ILE I CA 1
ATOM 679 C C . ILE A 1 87 ? -54.65714 -81.57604 15.89479 1.000 18.06660 80 ILE I C 1
ATOM 680 O O . ILE A 1 87 ? -54.79344 -80.91318 14.85515 1.000 15.87468 80 ILE I O 1
ATOM 685 N N . LEU A 1 88 ? -55.24263 -82.75338 16.08506 1.000 17.41891 81 LEU I N 1
ATOM 686 C CA . LEU A 1 88 ? -56.14632 -83.33631 15.09917 1.000 21.46902 81 LEU I CA 1
ATOM 687 C C . LEU A 1 88 ? -57.56880 -82.88547 15.38225 1.000 21.27449 81 LEU I C 1
ATOM 688 O O . LEU A 1 88 ? -58.07032 -83.09613 16.48572 1.000 20.20471 81 LEU I O 1
ATOM 693 N N . VAL A 1 89 ? -58.22580 -82.29401 14.38591 1.000 17.78698 82 VAL I N 1
ATOM 694 C CA . VAL A 1 89 ? -59.61451 -81.88076 14.52988 1.000 19.46492 82 VAL I CA 1
ATOM 695 C C . VAL A 1 89 ? -60.45313 -82.61984 13.49233 1.000 23.19487 82 VAL I C 1
ATOM 696 O O . VAL A 1 89 ? -59.94862 -83.11929 12.48106 1.000 22.59350 82 VAL I O 1
ATOM 700 N N . ASN A 1 90 ? -61.75031 -82.71933 13.76952 1.000 20.51322 83 ASN I N 1
ATOM 701 C CA . ASN A 1 90 ? -62.68217 -83.20564 12.76068 1.000 16.93888 83 ASN I CA 1
ATOM 702 C C . ASN A 1 90 ? -63.37439 -82.07506 12.01541 1.000 21.22496 83 ASN I C 1
ATOM 703 O O . ASN A 1 90 ? -63.60021 -82.17705 10.80676 1.000 24.96870 83 ASN I O 1
ATOM 708 N N . LYS A 1 91 ? -63.71474 -81.00096 12.71981 1.000 20.24411 84 LYS I N 1
ATOM 709 C CA . LYS A 1 91 ? -64.45891 -79.86852 12.17705 1.000 19.48716 84 LYS I CA 1
ATOM 710 C C . LYS A 1 91 ? -63.54191 -78.65259 12.22082 1.000 16.85825 84 LYS I C 1
ATOM 711 O O . LYS A 1 91 ? -63.51988 -77.90817 13.20493 1.000 18.53851 84 LYS I O 1
ATOM 717 N N . ILE A 1 92 ? -62.77216 -78.47662 11.14238 1.000 20.23087 85 ILE I N 1
ATOM 718 C CA . ILE A 1 92 ? -61.75542 -77.43442 11.05944 1.000 18.34475 85 ILE I CA 1
ATOM 719 C C . ILE A 1 92 ? -62.35269 -76.04585 11.20698 1.000 17.53937 85 ILE I C 1
ATOM 720 O O . ILE A 1 92 ? -61.65856 -75.11845 11.62591 1.000 15.34427 85 ILE I O 1
ATOM 725 N N . GLU A 1 93 ? -63.64392 -75.87108 10.89674 1.000 17.25051 86 GLU I N 1
ATOM 726 C CA . GLU A 1 93 ? -64.23090 -74.54715 11.06507 1.000 17.59887 86 GLU I CA 1
ATOM 727 C C . GLU A 1 93 ? -64.20546 -74.10857 12.51902 1.000 15.90463 86 GLU I C 1
ATOM 728 O O . GLU A 1 93 ? -64.13015 -72.90892 12.79465 1.000 17.13133 86 GLU I O 1
ATOM 734 N N . LEU A 1 94 ? -64.21933 -75.05684 13.46802 1.000 15.22522 87 LEU I N 1
ATOM 735 C CA . LEU A 1 94 ? -64.13399 -74.64062 14.86300 1.000 16.49691 87 LEU I CA 1
ATOM 736 C C . LEU A 1 94 ? -62.75488 -74.08118 15.20247 1.000 16.41742 87 LEU I C 1
ATOM 737 O O . LEU A 1 94 ? -62.64761 -73.19268 16.05069 1.000 16.72237 87 LEU I O 1
ATOM 742 N N . ALA A 1 95 ? -61.69000 -74.59385 14.57537 1.000 14.82917 88 ALA I N 1
ATOM 743 C CA . ALA A 1 95 ? -60.36569 -74.01801 14.81685 1.000 15.71507 88 ALA I CA 1
ATOM 744 C C . ALA A 1 95 ? -60.26416 -72.61596 14.23217 1.000 13.52250 88 ALA I C 1
ATOM 745 O O . ALA A 1 95 ? -59.76777 -71.69545 14.89220 1.000 13.97072 88 ALA I O 1
ATOM 747 N N . SER A 1 96 ? -60.74606 -72.42953 13.00074 1.000 13.90941 89 SER I N 1
ATOM 748 C CA A SER A 1 96 ? -60.71776 -71.10761 12.38004 0.640 14.27888 89 SER I CA 1
ATOM 749 C CA B SER A 1 96 ? -60.71219 -71.10820 12.38367 0.360 14.26409 89 SER I CA 1
ATOM 750 C C . SER A 1 96 ? -61.56164 -70.11350 13.16328 1.000 13.49992 89 SER I C 1
ATOM 751 O O . SER A 1 96 ? -61.18256 -68.94706 13.30818 1.000 14.99794 89 SER I O 1
ATOM 756 N N . ALA A 1 97 ? -62.71238 -70.56011 13.67773 1.000 15.19197 90 ALA I N 1
ATOM 757 C CA . ALA A 1 97 ? -63.56230 -69.65322 14.44510 1.000 15.76932 90 ALA I CA 1
ATOM 758 C C . ALA A 1 97 ? -62.89841 -69.25288 15.75354 1.000 18.37526 90 ALA I C 1
ATOM 759 O O . ALA A 1 97 ? -62.95117 -68.08049 16.14021 1.000 16.40980 90 ALA I O 1
ATOM 761 N N . PHE A 1 98 ? -62.29411 -70.21827 16.46743 1.000 14.87494 91 PHE I N 1
ATOM 762 C CA . PHE A 1 98 ? -61.53807 -69.86524 17.66707 1.000 15.18945 91 PHE I CA 1
ATOM 763 C C . PHE A 1 98 ? -60.41009 -68.89682 17.32819 1.000 15.70418 91 PHE I C 1
ATOM 764 O O . PHE A 1 98 ? -60.17540 -67.92308 18.05761 1.000 15.54418 91 PHE I O 1
ATOM 772 N N . ALA A 1 99 ? -59.71192 -69.13774 16.21320 1.000 16.35749 92 ALA I N 1
ATOM 773 C CA . ALA A 1 99 ? -58.61519 -68.25442 15.81848 1.000 14.67249 92 ALA I CA 1
ATOM 774 C C . ALA A 1 99 ? -59.10880 -66.82867 15.61694 1.000 14.76960 92 ALA I C 1
ATOM 775 O O . ALA A 1 99 ? -58.43939 -65.86732 16.01977 1.000 15.80205 92 ALA I O 1
ATOM 777 N N . ILE A 1 100 ? -60.29458 -66.67000 15.03163 1.000 12.23524 93 ILE I N 1
ATOM 778 C CA . ILE A 1 100 ? -60.85027 -65.33018 14.87480 1.000 15.09224 93 ILE I CA 1
ATOM 779 C C . ILE A 1 100 ? -61.17178 -64.71889 16.23715 1.000 12.98938 93 ILE I C 1
ATOM 780 O O . ILE A 1 100 ? -60.80162 -63.57575 16.51434 1.000 15.87966 93 ILE I O 1
ATOM 785 N N . LYS A 1 101 ? -61.86337 -65.46840 17.10612 1.000 13.98124 94 LYS I N 1
ATOM 786 C CA . LYS A 1 101 ? -62.22187 -64.92757 18.41687 1.000 15.31249 94 LYS I CA 1
ATOM 787 C C . LYS A 1 101 ? -60.98364 -64.51086 19.19284 1.000 20.69340 94 LYS I C 1
ATOM 788 O O . LYS A 1 101 ? -60.94600 -63.43841 19.80728 1.000 17.34495 94 LYS I O 1
ATOM 794 N N . TRP A 1 102 ? -59.98046 -65.38815 19.21475 1.000 18.18667 95 TRP I N 1
ATOM 795 C CA . TRP A 1 102 ? -58.75666 -65.15038 19.96842 1.000 20.61496 95 TRP I CA 1
ATOM 796 C C . TRP A 1 102 ? -57.98943 -63.96357 19.40972 1.000 17.76589 95 TRP I C 1
ATOM 797 O O . TRP A 1 102 ? -57.45587 -63.14733 20.17098 1.000 17.18618 95 TRP I O 1
ATOM 808 N N . THR A 1 103 ? -57.93465 -63.84460 18.07571 1.000 16.59621 96 THR I N 1
ATOM 809 C CA . THR A 1 103 ? -57.26956 -62.71180 17.44330 1.000 13.50523 96 THR I CA 1
ATOM 810 C C . THR A 1 103 ? -57.98807 -61.39912 17.74847 1.000 20.21837 96 THR I C 1
ATOM 811 O O . THR A 1 103 ? -57.34030 -60.37751 18.01006 1.000 18.18616 96 THR I O 1
ATOM 815 N N . ILE A 1 104 ? -59.32259 -61.39294 17.69802 1.000 14.33011 97 ILE I N 1
ATOM 816 C CA . ILE A 1 104 ? -60.05049 -60.17456 18.05371 1.000 18.01754 97 ILE I CA 1
ATOM 817 C C . ILE A 1 104 ? -59.76089 -59.80036 19.50252 1.000 19.55316 97 ILE I C 1
ATOM 818 O O . ILE A 1 104 ? -59.38342 -58.66388 19.80443 1.000 18.59060 97 ILE I O 1
ATOM 823 N N . LYS A 1 105 ? -59.89769 -60.76730 20.41091 1.000 19.11353 98 LYS I N 1
ATOM 824 C CA . LYS A 1 105 ? -59.72803 -60.48133 21.83245 1.000 20.07024 98 LYS I CA 1
ATOM 825 C C . LYS A 1 105 ? -58.34166 -59.92713 22.13379 1.000 22.98178 98 LYS I C 1
ATOM 826 O O . LYS A 1 105 ? -58.19789 -58.97256 22.91043 1.000 20.38310 98 LYS I O 1
ATOM 832 N N . ASN A 1 106 ? -57.30973 -60.50400 21.52600 1.000 24.55454 99 ASN I N 1
ATOM 833 C CA . ASN A 1 106 ? -55.94089 -60.16097 21.87311 1.000 21.22019 99 ASN I CA 1
ATOM 834 C C . ASN A 1 106 ? -55.34837 -59.04617 21.03361 1.000 24.48629 99 ASN I C 1
ATOM 835 O O . ASN A 1 106 ? -54.37745 -58.42242 21.46939 1.000 22.40640 99 ASN I O 1
ATOM 840 N N . PHE A 1 107 ? -55.89529 -58.75802 19.85652 1.000 21.80776 100 PHE I N 1
ATOM 841 C CA . PHE A 1 107 ? -55.27416 -57.76000 18.99777 1.000 17.12036 100 PHE I CA 1
ATOM 842 C C . PHE A 1 107 ? -56.19884 -56.64165 18.53081 1.000 18.08139 100 PHE I C 1
ATOM 843 O O . PHE A 1 107 ? -55.68925 -55.59338 18.11208 1.000 19.06890 100 PHE I O 1
ATOM 851 N N . ALA A 1 108 ? -57.51122 -56.81204 18.58933 1.000 19.07661 101 ALA I N 1
ATOM 852 C CA . ALA A 1 108 ? -58.41463 -55.73923 18.17845 1.000 14.27017 101 ALA I CA 1
ATOM 853 C C . ALA A 1 108 ? -59.69910 -55.73243 19.00057 1.000 17.44112 101 ALA I C 1
ATOM 854 O O . ALA A 1 108 ? -60.79919 -55.72783 18.43272 1.000 21.48523 101 ALA I O 1
ATOM 856 N N . PRO A 1 109 ? -59.63129 -55.75040 20.33319 1.000 19.95292 102 PRO I N 1
ATOM 857 C CA . PRO A 1 109 ? -60.87791 -55.90272 21.09168 1.000 14.55714 102 PRO I CA 1
ATOM 858 C C . PRO A 1 109 ? -61.73070 -54.64182 21.10914 1.000 21.98343 102 PRO I C 1
ATOM 859 O O . PRO A 1 109 ? -62.95986 -54.75708 21.19882 1.000 24.90524 102 PRO I O 1
ATOM 863 N N . ASN A 1 110 ? -61.12323 -53.45537 20.98715 1.000 20.52204 103 ASN I N 1
ATOM 864 C CA . ASN A 1 110 ? -61.84659 -52.17995 21.05801 1.000 23.34206 103 ASN I CA 1
ATOM 865 C C . ASN A 1 110 ? -62.20916 -51.71826 19.64680 1.000 23.47439 103 ASN I C 1
ATOM 866 O O . ASN A 1 110 ? -61.70030 -50.72193 19.12514 1.000 22.84620 103 ASN I O 1
ATOM 871 N N . THR A 1 111 ? -63.09436 -52.49392 19.02097 1.000 19.51093 104 THR I N 1
ATOM 872 C CA . THR A 1 111 ? -63.54346 -52.25424 17.65500 1.000 18.00128 104 THR I CA 1
ATOM 873 C C . THR A 1 111 ? -65.06485 -52.33061 17.59460 1.000 15.11106 104 THR I C 1
ATOM 874 O O . THR A 1 111 ? -65.68968 -53.09611 18.33770 1.000 19.70150 104 THR I O 1
ATOM 878 N N . TYR A 1 112 ? -65.66101 -51.52302 16.70739 1.000 17.19181 105 TYR I N 1
ATOM 879 C CA . TYR A 1 112 ? -67.03168 -51.74402 16.25365 1.000 15.38256 105 TYR I CA 1
ATOM 880 C C . TYR A 1 112 ? -66.97938 -52.68934 15.05735 1.000 11.50261 105 TYR I C 1
ATOM 881 O O . TYR A 1 112 ? -66.02491 -52.65871 14.28225 1.000 14.81067 105 TYR I O 1
ATOM 890 N N . ARG A 1 113 ? -67.97725 -53.56470 14.94399 1.000 15.58448 106 ARG I N 1
ATOM 891 C CA . ARG A 1 113 ? -67.88831 -54.70893 14.04122 1.000 15.91600 106 ARG I CA 1
ATOM 892 C C . ARG A 1 113 ? -69.17788 -54.86236 13.25228 1.000 15.88744 106 ARG I C 1
ATOM 893 O O . ARG A 1 113 ? -70.26675 -54.83656 13.82676 1.000 13.52320 106 ARG I O 1
ATOM 901 N N . VAL A 1 114 ? -69.04493 -55.03977 11.93756 1.000 11.52541 107 VAL I N 1
ATOM 902 C CA . VAL A 1 114 ? -70.16801 -55.28731 11.04718 1.000 15.27567 107 VAL I CA 1
ATOM 903 C C . VAL A 1 114 ? -69.93115 -56.61600 10.34644 1.000 10.84071 107 VAL I C 1
ATOM 904 O O . VAL A 1 114 ? -68.83209 -56.86033 9.83028 1.000 12.24658 107 VAL I O 1
ATOM 908 N N . VAL A 1 115 ? -70.95817 -57.45965 10.31613 1.000 11.59205 108 VAL I N 1
ATOM 909 C CA . VAL A 1 115 ? -70.97360 -58.67581 9.50846 1.000 12.18599 108 VAL I CA 1
ATOM 910 C C . VAL A 1 115 ? -71.94272 -58.44323 8.35470 1.000 11.70373 108 VAL I C 1
ATOM 911 O O . VAL A 1 115 ? -73.03665 -57.90209 8.56312 1.000 12.43350 108 VAL I O 1
ATOM 915 N N . ILE A 1 116 ? -71.53319 -58.81085 7.14198 1.000 10.29622 109 ILE I N 1
ATOM 916 C CA . ILE A 1 116 ? -72.36405 -58.64871 5.94622 1.000 10.61464 109 ILE I CA 1
ATOM 917 C C . ILE A 1 116 ? -72.52305 -60.01755 5.31651 1.000 14.55654 109 ILE I C 1
ATOM 918 O O . ILE A 1 116 ? -71.51889 -60.66482 4.98767 1.000 11.30986 109 ILE I O 1
ATOM 923 N N . THR A 1 117 ? -73.77201 -60.44057 5.10902 1.000 10.70101 110 THR I N 1
ATOM 924 C CA . THR A 1 117 ? -74.02939 -61.69267 4.40699 1.000 11.50955 110 THR I CA 1
ATOM 925 C C . THR A 1 117 ? -75.21600 -61.51273 3.46476 1.000 15.81473 110 THR I C 1
ATOM 926 O O . THR A 1 117 ? -75.84436 -60.44812 3.39747 1.000 13.99879 110 THR I O 1
ATOM 930 N N . GLY A 1 118 ? -75.51833 -62.56737 2.72180 1.000 13.74666 111 GLY I N 1
ATOM 931 C CA . GLY A 1 118 ? -76.59452 -62.51886 1.74861 1.000 14.39029 111 GLY I CA 1
ATOM 932 C C . GLY A 1 118 ? -76.15362 -63.28589 0.52396 1.000 18.28205 111 GLY I C 1
ATOM 933 O O . GLY A 1 118 ? -75.00094 -63.70910 0.45846 1.000 23.68954 111 GLY I O 1
ATOM 934 N N . THR A 1 119 ? -77.04122 -63.49925 -0.44650 1.000 15.22794 112 THR I N 1
ATOM 935 C CA . THR A 1 119 ? -76.64246 -64.29815 -1.60327 1.000 14.84253 112 THR I CA 1
ATOM 936 C C . THR A 1 119 ? -75.91520 -63.45475 -2.64820 1.000 18.16997 112 THR I C 1
ATOM 937 O O . THR A 1 119 ? -74.80627 -63.79563 -3.07853 1.000 19.38488 112 THR I O 1
ATOM 941 N N . ASN A 1 120 ? -76.53246 -62.36355 -3.08479 1.000 13.14460 113 ASN I N 1
ATOM 942 C CA . ASN A 1 120 ? -75.89149 -61.41138 -3.97345 1.000 11.55176 113 ASN I CA 1
ATOM 943 C C . ASN A 1 120 ? -75.64924 -60.11913 -3.20047 1.000 16.53573 113 ASN I C 1
ATOM 944 O O . ASN A 1 120 ? -76.43142 -59.75775 -2.31986 1.000 16.23800 113 ASN I O 1
ATOM 949 N N . GLY A 1 121 ? -74.55051 -59.43959 -3.51721 1.000 13.88292 114 GLY I N 1
ATOM 950 C CA . GLY A 1 121 ? -74.31399 -58.11827 -2.96234 1.000 18.21752 114 GLY I CA 1
ATOM 951 C C . GLY A 1 121 ? -73.48064 -58.07138 -1.70033 1.000 17.08934 114 GLY I C 1
ATOM 952 O O . GLY A 1 121 ? -73.15672 -56.97073 -1.22737 1.000 13.07719 114 GLY I O 1
ATOM 953 N N . LYS A 1 122 ? -73.08935 -59.21294 -1.13098 1.000 14.82590 115 LYS I N 1
ATOM 954 C CA . LYS A 1 122 ? -72.40619 -59.07389 0.15371 1.000 15.96991 115 LYS I CA 1
ATOM 955 C C . LYS A 1 122 ? -70.97679 -58.56686 -0.02681 1.000 16.26232 115 LYS I C 1
ATOM 956 O O . LYS A 1 122 ? -70.48987 -57.80739 0.81746 1.000 14.90662 115 LYS I O 1
ATOM 962 N N . SER A 1 123 ? -70.30632 -58.89110 -1.14060 1.000 13.40177 116 SER I N 1
ATOM 963 C CA . SER A 1 123 ? -68.94804 -58.37979 -1.33691 1.000 15.72158 116 SER I CA 1
ATOM 964 C C . SER A 1 123 ? -68.96352 -56.88156 -1.62291 1.000 16.63557 116 SER I C 1
ATOM 965 O O . SER A 1 123 ? -68.16264 -56.11274 -1.06327 1.000 12.94781 116 SER I O 1
ATOM 968 N N . THR A 1 124 ? -69.86580 -56.44578 -2.50591 1.000 12.88188 117 THR I N 1
ATOM 969 C CA . THR A 1 124 ? -69.93409 -55.02167 -2.81526 1.000 13.09014 117 THR I CA 1
ATOM 970 C C . THR A 1 124 ? -70.33503 -54.22106 -1.57947 1.000 13.15207 117 THR I C 1
ATOM 971 O O . THR A 1 124 ? -69.73388 -53.17908 -1.28491 1.000 11.83695 117 THR I O 1
ATOM 975 N N . THR A 1 125 ? -71.31579 -54.71053 -0.81970 1.000 11.23168 118 THR I N 1
ATOM 976 C CA . THR A 1 125 ? -71.75515 -53.98589 0.36859 1.000 14.28777 118 THR I CA 1
ATOM 977 C C . THR A 1 125 ? -70.63226 -53.91773 1.40894 1.000 14.41862 118 THR I C 1
ATOM 978 O O . THR A 1 125 ? -70.39010 -52.85822 2.00759 1.000 14.08850 118 THR I O 1
ATOM 982 N N . THR A 1 126 ? -69.92865 -55.03603 1.62211 1.000 11.82445 119 THR I N 1
ATOM 983 C CA . THR A 1 126 ? -68.75110 -55.03271 2.48988 1.000 15.72423 119 THR I CA 1
ATOM 984 C C . THR A 1 126 ? -67.74668 -53.98781 2.02818 1.000 14.39243 119 THR I C 1
ATOM 985 O O . THR A 1 126 ? -67.25438 -53.17273 2.82673 1.000 12.78982 119 THR I O 1
ATOM 989 N N . HIS A 1 127 ? -67.43402 -54.00444 0.73158 1.000 14.20042 120 HIS I N 1
ATOM 990 C CA . HIS A 1 127 ? -66.45669 -53.08852 0.15355 1.000 14.10660 120 HIS I CA 1
ATOM 991 C C . HIS A 1 127 ? -66.90092 -51.63622 0.29340 1.000 16.44220 120 HIS I C 1
ATOM 992 O O . HIS A 1 127 ? -66.08464 -50.74996 0.57939 1.000 15.28903 120 HIS I O 1
ATOM 999 N N . MET A 1 128 ? -68.19498 -51.37197 0.09491 1.000 15.29108 121 MET I N 1
ATOM 1000 C CA . MET A 1 128 ? -68.70493 -50.00628 0.23064 1.000 16.00528 121 MET I CA 1
ATOM 1001 C C . MET A 1 128 ? -68.58173 -49.49578 1.66171 1.000 17.12025 121 MET I C 1
ATOM 1002 O O . MET A 1 128 ? -68.17526 -48.34851 1.88728 1.000 14.71643 121 MET I O 1
ATOM 1007 N N . ILE A 1 129 ? -68.93621 -50.32861 2.64347 1.000 12.65674 122 ILE I N 1
ATOM 1008 C CA . ILE A 1 129 ? -68.85563 -49.90547 4.03675 1.000 12.92837 122 ILE I CA 1
ATOM 1009 C C . ILE A 1 129 ? -67.40808 -49.67261 4.42671 1.000 15.44723 122 ILE I C 1
ATOM 1010 O O . ILE A 1 129 ? -67.08240 -48.67909 5.08753 1.000 13.71697 122 ILE I O 1
ATOM 1015 N N . TYR A 1 130 ? -66.52396 -50.60170 4.04626 1.000 13.14919 123 TYR I N 1
ATOM 1016 C CA . TYR A 1 130 ? -65.10530 -50.41925 4.33236 1.000 18.88110 123 TYR I CA 1
ATOM 1017 C C . TYR A 1 130 ? -64.59662 -49.13696 3.71052 1.000 16.52585 123 TYR I C 1
ATOM 1018 O O . TYR A 1 130 ? -63.84985 -48.37802 4.34399 1.000 16.59386 123 TYR I O 1
ATOM 1027 N N . HIS A 1 131 ? -65.01131 -48.86410 2.47483 1.000 16.35544 124 HIS I N 1
ATOM 1028 C CA . HIS A 1 131 ? -64.54141 -47.65856 1.81084 1.000 18.75690 124 HIS I CA 1
ATOM 1029 C C . HIS A 1 131 ? -65.04431 -46.39612 2.50593 1.000 17.55151 124 HIS I C 1
ATOM 1030 O O . HIS A 1 131 ? -64.29326 -45.42723 2.64200 1.000 16.10464 124 HIS I O 1
ATOM 1037 N N . ILE A 1 132 ? -66.30661 -46.37562 2.94309 1.000 16.52356 125 ILE I N 1
ATOM 1038 C CA . ILE A 1 132 ? -66.82221 -45.19404 3.62847 1.000 18.16444 125 ILE I CA 1
ATOM 1039 C C . ILE A 1 132 ? -65.97966 -44.90138 4.86123 1.000 22.60394 125 ILE I C 1
ATOM 1040 O O . ILE A 1 132 ? -65.55838 -43.76120 5.09446 1.000 16.84448 125 ILE I O 1
ATOM 1045 N N . LEU A 1 133 ? -65.68154 -45.94595 5.64071 1.000 14.45513 126 LEU I N 1
ATOM 1046 C CA . LEU A 1 133 ? -64.97077 -45.76534 6.89473 1.000 16.34549 126 LEU I CA 1
ATOM 1047 C C . LEU A 1 133 ? -63.52667 -45.33411 6.66089 1.000 17.88134 126 LEU I C 1
ATOM 1048 O O . LEU A 1 133 ? -63.03956 -44.40915 7.32445 1.000 20.75643 126 LEU I O 1
ATOM 1053 N N . THR A 1 134 ? -62.82665 -45.96907 5.71868 1.000 15.07242 127 THR I N 1
ATOM 1054 C CA . THR A 1 134 ? -61.41896 -45.62514 5.52757 1.000 21.70022 127 THR I CA 1
ATOM 1055 C C . THR A 1 134 ? -61.25297 -44.30034 4.79821 1.000 25.93233 127 THR I C 1
ATOM 1056 O O . THR A 1 134 ? -60.30170 -43.56380 5.08323 1.000 20.01261 127 THR I O 1
ATOM 1060 N N . HIS A 1 135 ? -62.17291 -43.97083 3.88645 1.000 16.30842 128 HIS I N 1
ATOM 1061 C CA . HIS A 1 135 ? -62.15773 -42.65178 3.26645 1.000 20.73426 128 HIS I CA 1
ATOM 1062 C C . HIS A 1 135 ? -62.34331 -41.55587 4.31007 1.000 22.90782 128 HIS I C 1
ATOM 1063 O O . HIS A 1 135 ? -61.79720 -40.45655 4.16269 1.000 26.19730 128 HIS I O 1
ATOM 1070 N N . ALA A 1 136 ? -63.08729 -41.83513 5.37122 1.000 17.42791 129 ALA I N 1
ATOM 1071 C CA . ALA A 1 136 ? -63.23225 -40.91188 6.48552 1.000 18.49111 129 ALA I CA 1
ATOM 1072 C C . ALA A 1 136 ? -62.01521 -40.88578 7.40869 1.000 26.61124 129 ALA I C 1
ATOM 1073 O O . ALA A 1 136 ? -62.06827 -40.22101 8.44932 1.000 31.62903 129 ALA I O 1
ATOM 1075 N N . GLY A 1 137 ? -60.94016 -41.59640 7.06817 1.000 31.41399 130 GLY I N 1
ATOM 1076 C CA . GLY A 1 137 ? -59.78059 -41.66994 7.93308 1.000 28.01205 130 GLY I CA 1
ATOM 1077 C C . GLY A 1 137 ? -59.89502 -42.63419 9.09469 1.000 26.42928 130 GLY I C 1
ATOM 1078 O O . GLY A 1 137 ? -59.02610 -42.62300 9.97680 1.000 29.98236 130 GLY I O 1
ATOM 1079 N N . LYS A 1 138 ? -60.93042 -43.46493 9.13816 1.000 21.87527 131 LYS I N 1
ATOM 1080 C CA . LYS A 1 138 ? -60.99429 -44.46218 10.19372 1.000 22.68145 131 LYS I CA 1
ATOM 1081 C C . LYS A 1 138 ? -60.05990 -45.6239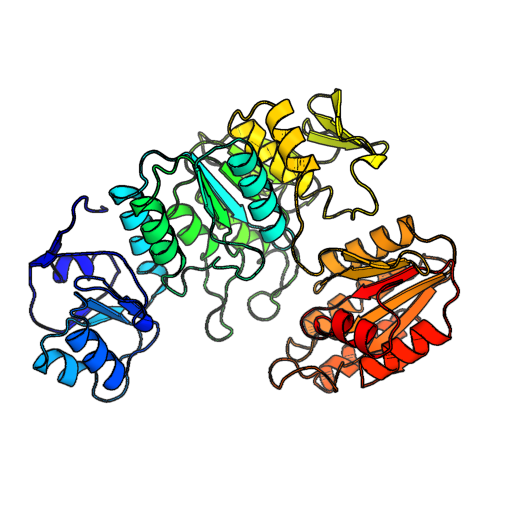2 9.86612 1.000 16.39531 131 LYS I C 1
ATOM 1082 O O . LYS A 1 138 ? -59.72464 -45.88396 8.70438 1.000 17.34036 131 LYS I O 1
ATOM 1088 N N . LYS A 1 139 ? -59.63659 -46.32182 10.91245 1.000 17.42575 132 LYS I N 1
ATOM 1089 C CA . LYS A 1 139 ? -58.77631 -47.49261 10.78896 1.000 18.38395 132 LYS I CA 1
ATOM 1090 C C . LYS A 1 139 ? -59.66760 -48.72722 10.81623 1.000 10.97734 132 LYS I C 1
ATOM 1091 O O . LYS A 1 139 ? -60.39113 -48.95420 11.79000 1.000 18.33515 132 LYS I O 1
ATOM 1097 N N . ALA A 1 140 ? -59.61300 -49.52700 9.76461 1.000 15.42709 133 ALA I N 1
ATOM 1098 C CA . ALA A 1 140 ? -60.55375 -50.63050 9.65538 1.000 15.14602 133 ALA I CA 1
ATOM 1099 C C . ALA A 1 140 ? -59.88133 -51.82512 8.99916 1.000 15.19248 133 ALA I C 1
ATOM 1100 O O . ALA A 1 140 ? -58.86510 -51.70345 8.31221 1.000 15.23995 133 ALA I O 1
ATOM 1102 N N . PHE A 1 141 ? -60.45144 -52.99449 9.25378 1.000 17.27011 134 PHE I N 1
ATOM 1103 C CA . PHE A 1 141 ? -60.02100 -54.23454 8.63211 1.000 14.80846 134 PHE I CA 1
ATOM 1104 C C . PHE A 1 141 ? -61.19575 -54.83361 7.87383 1.000 13.77305 134 PHE I C 1
ATOM 1105 O O . PHE A 1 141 ? -62.32675 -54.85026 8.37403 1.000 14.73074 134 PHE I O 1
ATOM 1113 N N . THR A 1 142 ? -60.92559 -55.34805 6.68078 1.000 11.93959 135 THR I N 1
ATOM 1114 C CA . THR A 1 142 ? -61.92689 -56.13572 5.98393 1.000 13.07400 135 THR I CA 1
ATOM 1115 C C . THR A 1 142 ? -61.25471 -57.34877 5.35885 1.000 12.58899 135 THR I C 1
ATOM 1116 O O . THR A 1 142 ? -60.03366 -57.37096 5.13650 1.000 13.07724 135 THR I O 1
ATOM 1120 N N . ASN A 1 143 ? -62.07114 -58.37490 5.10821 1.000 12.21123 136 ASN I N 1
ATOM 1121 C CA . ASN A 1 143 ? -61.62860 -59.64987 4.55483 1.000 16.47856 136 ASN I CA 1
ATOM 1122 C C . ASN A 1 143 ? -61.94761 -59.78801 3.06921 1.000 19.50661 136 ASN I C 1
ATOM 1123 O O . ASN A 1 143 ? -61.81569 -60.88340 2.51738 1.000 17.71470 136 ASN I O 1
ATOM 1128 N N . THR A 1 144 ? -62.36590 -58.70880 2.40828 1.000 17.96141 137 THR I N 1
ATOM 1129 C CA . THR A 1 144 ? -62.66948 -58.74322 0.97917 1.000 17.59379 137 THR I CA 1
ATOM 1130 C C . THR A 1 144 ? -62.09200 -57.51104 0.30719 1.000 27.08612 137 THR I C 1
ATOM 1131 O O . THR A 1 144 ? -62.25721 -56.39950 0.81414 1.000 26.18595 137 THR I O 1
ATOM 1135 N N . ASP A 1 145 ? -61.42680 -57.70197 -0.82602 1.000 26.46661 138 ASP I N 1
ATOM 1136 C CA . ASP A 1 145 ? -61.00196 -56.57885 -1.65681 1.000 28.47759 138 ASP I CA 1
ATOM 1137 C C . ASP A 1 145 ? -61.21386 -56.96689 -3.11719 1.000 25.16869 138 ASP I C 1
ATOM 1138 O O . ASP A 1 145 ? -61.93883 -57.91829 -3.43035 1.000 24.58652 138 ASP I O 1
ATOM 1143 N N . ALA A 1 146 ? -60.55893 -56.23680 -4.02868 1.000 31.74509 139 ALA I N 1
ATOM 1144 C CA . ALA A 1 146 ? -60.75648 -56.47223 -5.45572 1.000 31.38188 139 ALA I CA 1
ATOM 1145 C C . ALA A 1 146 ? -60.22368 -57.82337 -5.90410 1.000 35.46335 139 ALA I C 1
ATOM 1146 O O . ALA A 1 146 ? -60.66217 -58.33878 -6.93664 1.000 34.66440 139 ALA I O 1
ATOM 1148 N N . LYS A 1 147 ? -59.29619 -58.41086 -5.15319 1.000 26.10737 140 LYS I N 1
ATOM 1149 C CA . LYS A 1 147 ? -58.67096 -59.66441 -5.53974 1.000 30.69906 140 LYS I CA 1
ATOM 1150 C C . LYS A 1 147 ? -59.17405 -60.87167 -4.76128 1.000 42.21835 140 LYS I C 1
ATOM 1151 O O . LYS A 1 147 ? -59.08149 -61.99347 -5.27002 1.000 41.13055 140 LYS I O 1
ATOM 1157 N N . SER A 1 148 ? -59.70406 -60.67983 -3.55507 1.000 30.16031 141 SER I N 1
ATOM 1158 C CA . SER A 1 148 ? -59.90052 -61.79207 -2.63584 1.000 24.41753 141 SER I CA 1
ATOM 1159 C C . SER A 1 148 ? -61.23090 -61.66750 -1.90987 1.000 22.59313 141 SER I C 1
ATOM 1160 O O . SER A 1 148 ? -61.74208 -60.56863 -1.69555 1.000 17.37942 141 SER I O 1
ATOM 1163 N N . GLU A 1 149 ? -61.77029 -62.81351 -1.49734 1.000 24.41289 142 GLU I N 1
ATOM 1164 C CA . GLU A 1 149 ? -63.03361 -62.86168 -0.76951 1.000 17.50375 142 GLU I CA 1
ATOM 1165 C C . GLU A 1 149 ? -62.88900 -63.95766 0.29341 1.000 18.29204 142 GLU I C 1
ATOM 1166 O O . GLU A 1 149 ? -63.30212 -65.09998 0.09678 1.000 14.60485 142 GLU I O 1
ATOM 1172 N N . PHE A 1 150 ? -62.25708 -63.61644 1.41576 1.000 18.04173 143 PHE I N 1
ATOM 1173 C CA . PHE A 1 150 ? -61.92992 -64.61808 2.44184 1.000 17.42283 143 PHE I CA 1
ATOM 1174 C C . PHE A 1 150 ? -63.07384 -64.69725 3.45105 1.000 16.62109 143 PHE I C 1
ATOM 1175 O O . PHE A 1 150 ? -62.95229 -64.29005 4.60519 1.000 13.13544 143 PHE I O 1
ATOM 1183 N N . ASN A 1 151 ? -64.20583 -65.24174 2.99185 1.000 15.15520 144 ASN I N 1
ATOM 1184 C CA . ASN A 1 151 ? -65.46032 -65.13224 3.72921 1.000 15.19456 144 ASN I CA 1
ATOM 1185 C C . ASN A 1 151 ? -65.87042 -66.42983 4.41924 1.000 14.67840 144 ASN I C 1
ATOM 1186 O O . ASN A 1 151 ? -67.05340 -66.60761 4.71646 1.000 13.64087 144 ASN I O 1
ATOM 1191 N N . THR A 1 152 ? -64.92425 -67.33385 4.69066 1.000 13.83910 145 THR I N 1
ATOM 1192 C CA . THR A 1 152 ? -65.25848 -68.64504 5.23200 1.000 13.38939 145 THR I CA 1
ATOM 1193 C C . THR A 1 152 ? -64.38702 -68.98776 6.43112 1.000 18.93799 145 THR I C 1
ATOM 1194 O O . THR A 1 152 ? -63.33313 -68.38559 6.67359 1.000 17.75226 145 THR I O 1
ATOM 1198 N N . LEU A 1 153 ? -64.83491 -70.01703 7.14975 1.000 15.41087 146 LEU I N 1
ATOM 1199 C CA . LEU A 1 153 ? -64.08564 -70.64252 8.22897 1.000 17.63118 146 LEU I CA 1
ATOM 1200 C C . LEU A 1 153 ? -63.31240 -71.88571 7.78257 1.000 20.72439 146 LEU I C 1
ATOM 1201 O O . LEU A 1 153 ? -62.86475 -72.65409 8.63706 1.000 18.43172 146 LEU I O 1
ATOM 1206 N N . ILE A 1 154 ? -63.15246 -72.11570 6.47563 1.000 20.24415 147 ILE I N 1
ATOM 1207 C CA . ILE A 1 154 ? -62.46407 -73.33270 6.02246 1.000 19.98996 147 ILE I CA 1
ATOM 1208 C C . ILE A 1 154 ? -60.95136 -73.23558 6.13450 1.000 25.82628 147 ILE I C 1
ATOM 1209 O O . ILE A 1 154 ? -60.26553 -74.25887 5.99640 1.000 24.35067 147 ILE I O 1
ATOM 1214 N N . ASP A 1 155 ? -60.42049 -72.04476 6.38735 1.000 25.08111 148 ASP I N 1
ATOM 1215 C CA . ASP A 1 155 ? -58.98799 -71.80864 6.51050 1.000 20.89370 148 ASP I CA 1
ATOM 1216 C C . ASP A 1 155 ? -58.80244 -70.67186 7.50127 1.000 20.97592 148 ASP I C 1
ATOM 1217 O O . ASP A 1 155 ? -59.78168 -70.05687 7.94059 1.000 27.42883 148 ASP I O 1
ATOM 1222 N N . PRO A 1 156 ? -57.55824 -70.37506 7.89425 1.000 22.06570 149 PRO I N 1
ATOM 1223 C CA . PRO A 1 156 ? -57.36630 -69.33606 8.91206 1.000 20.83025 149 PRO I CA 1
ATOM 1224 C C . PRO A 1 156 ? -57.16094 -67.95128 8.32988 1.000 17.51172 149 PRO I C 1
ATOM 1225 O O . PRO A 1 156 ? -56.59037 -67.10359 9.01603 1.000 18.85255 149 PRO I O 1
ATOM 1229 N N . MET A 1 157 ? -57.57585 -67.70634 7.07984 1.000 18.44843 150 MET I N 1
ATOM 1230 C CA . MET A 1 157 ? -57.14838 -66.47513 6.40877 1.000 17.76875 150 MET I CA 1
ATOM 1231 C C . MET A 1 157 ? -57.67244 -65.22846 7.11414 1.000 17.04493 150 MET I C 1
ATOM 1232 O O . MET A 1 157 ? -56.97754 -64.20421 7.16559 1.000 18.96188 150 MET I O 1
ATOM 1237 N N . VAL A 1 158 ? -58.89867 -65.27813 7.64554 1.000 16.65621 151 VAL I N 1
ATOM 1238 C CA . VAL A 1 158 ? -59.41900 -64.11270 8.36593 1.000 12.47884 151 VAL I CA 1
ATOM 1239 C C . VAL A 1 158 ? -58.55423 -63.82509 9.58661 1.000 20.90665 151 VAL I C 1
ATOM 1240 O O . VAL A 1 158 ? -58.12278 -62.68804 9.80826 1.000 16.23057 151 VAL I O 1
ATOM 1244 N N . ALA A 1 159 ? -58.28095 -64.85532 10.39480 1.000 18.72554 152 ALA I N 1
ATOM 1245 C CA . ALA A 1 159 ? -57.47954 -64.63595 11.59566 1.000 15.27377 152 ALA I CA 1
ATOM 1246 C C . ALA A 1 159 ? -56.08383 -64.14738 11.24722 1.000 12.03897 152 ALA I C 1
ATOM 1247 O O . ALA A 1 159 ? -55.53522 -63.27705 11.93471 1.000 15.83029 152 ALA I O 1
ATOM 1249 N N . LYS A 1 160 ? -55.48727 -64.71964 10.20312 1.000 14.12946 153 LYS I N 1
ATOM 1250 C CA . LYS A 1 160 ? -54.15560 -64.31099 9.76594 1.000 19.75188 153 LYS I CA 1
ATOM 1251 C C . LYS A 1 160 ? -54.13416 -62.85015 9.33312 1.000 20.15111 153 LYS I C 1
ATOM 1252 O O . LYS A 1 160 ? -53.30420 -62.06088 9.79617 1.000 16.16963 153 LYS I O 1
ATOM 1258 N N . LEU A 1 161 ? -55.02206 -62.47907 8.41280 1.000 15.56425 154 LEU I N 1
ATOM 1259 C CA . LEU A 1 161 ? -55.00132 -61.11503 7.89364 1.000 16.42303 154 LEU I CA 1
ATOM 1260 C C . LEU A 1 161 ? -55.38051 -60.10557 8.97048 1.000 14.68546 154 LEU I C 1
ATOM 1261 O O . LEU A 1 161 ? -54.79811 -59.01431 9.03533 1.000 15.09086 154 LEU I O 1
ATOM 1266 N N . LEU A 1 162 ? -56.35532 -60.44365 9.81465 1.000 15.12144 155 LEU I N 1
ATOM 1267 C CA . LEU A 1 162 ? -56.72931 -59.54791 10.90299 1.000 15.81023 155 LEU I CA 1
ATOM 1268 C C . LEU A 1 162 ? -55.54797 -59.30125 11.83138 1.000 19.67215 155 LEU I C 1
ATOM 1269 O O . LEU A 1 162 ? -55.26315 -58.15565 12.19203 1.000 15.62869 155 LEU I O 1
ATOM 1274 N N . ALA A 1 163 ? -54.84830 -60.37019 12.23446 1.000 16.09658 156 ALA I N 1
ATOM 1275 C CA . ALA A 1 163 ? -53.72181 -60.19777 13.15024 1.000 15.31790 156 ALA I CA 1
ATOM 1276 C C . ALA A 1 163 ? -52.65352 -59.31620 12.53404 1.000 14.61468 156 ALA I C 1
ATOM 1277 O O . ALA A 1 163 ? -52.11278 -58.42375 13.19741 1.000 19.86491 156 ALA I O 1
ATOM 1279 N N . GLU A 1 164 ? -52.34692 -59.55095 11.25698 1.000 17.16244 157 GLU I N 1
ATOM 1280 C CA . GLU A 1 164 ? -51.28018 -58.81592 10.59341 1.000 18.41012 157 GLU I CA 1
ATOM 1281 C C . GLU A 1 164 ? -51.57388 -57.32368 10.57923 1.000 21.16883 157 GLU I C 1
ATOM 1282 O O . GLU A 1 164 ? -50.69128 -56.50908 10.87049 1.000 17.89720 157 GLU I O 1
ATOM 1288 N N . LYS A 1 165 ? -52.81297 -56.94145 10.27600 1.000 17.78548 158 LYS I N 1
ATOM 1289 C CA . LYS A 1 165 ? -53.12026 -55.51352 10.24951 1.000 14.67264 158 LYS I CA 1
ATOM 1290 C C . LYS A 1 165 ? -53.27027 -54.95079 11.66074 1.000 16.62426 158 LYS I C 1
ATOM 1291 O O . LYS A 1 165 ? -52.86041 -53.81342 11.92374 1.000 18.97056 158 LYS I O 1
ATOM 1297 N N . ALA A 1 166 ? -53.84340 -55.73357 12.58200 1.000 13.57226 159 ALA I N 1
ATOM 1298 C CA . ALA A 1 166 ? -54.07190 -55.24314 13.94096 1.000 13.47006 159 ALA I CA 1
ATOM 1299 C C . ALA A 1 166 ? -52.76276 -54.99257 14.67962 1.000 20.11760 159 ALA I C 1
ATOM 1300 O O . ALA A 1 166 ? -52.70884 -54.13339 15.56782 1.000 21.23275 159 ALA I O 1
ATOM 1302 N N . LYS A 1 167 ? -51.70253 -55.72845 14.33482 1.000 19.14488 160 LYS I N 1
ATOM 1303 C CA . LYS A 1 167 ? -50.39278 -55.43126 14.91276 1.000 21.92685 160 LYS I CA 1
ATOM 1304 C C . LYS A 1 167 ? -49.83590 -54.10615 14.41280 1.000 26.49132 160 LYS I C 1
ATOM 1305 O O . LYS A 1 167 ? -49.04788 -53.46083 15.11756 1.000 24.54031 160 LYS I O 1
ATOM 1311 N N . LYS A 1 168 ? -50.21614 -53.68724 13.20610 1.000 18.31623 161 LYS I N 1
ATOM 1312 C CA . LYS A 1 168 ? -49.66639 -52.46310 12.63436 1.000 25.37623 161 LYS I CA 1
ATOM 1313 C C . LYS A 1 168 ? -50.50692 -51.22119 12.90324 1.000 25.69431 161 LYS I C 1
ATOM 1314 O O . LYS A 1 168 ? -49.96206 -50.11131 12.86095 1.000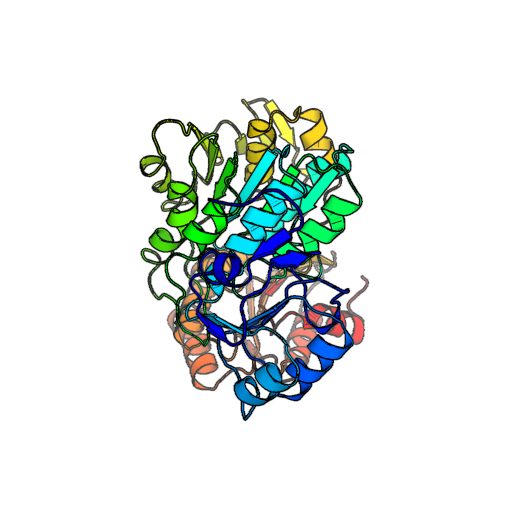 21.94942 161 LYS I O 1
ATOM 1320 N N . GLU A 1 169 ? -51.80641 -51.36982 13.16256 1.000 17.82343 162 GLU I N 1
ATOM 1321 C CA . GLU A 1 169 ? -52.72501 -50.24351 13.30971 1.000 19.10773 162 GLU I CA 1
ATOM 1322 C C . GLU A 1 169 ? -53.58901 -50.43334 14.54557 1.000 20.09480 162 GLU I C 1
ATOM 1323 O O . GLU A 1 169 ? -53.90564 -51.55853 14.93328 1.000 17.52770 162 GLU I O 1
ATOM 1329 N N . ASN A 1 170 ? -54.02798 -49.31920 15.11459 1.000 22.47184 163 ASN I N 1
ATOM 1330 C CA . ASN A 1 170 ? -55.05819 -49.31185 16.15000 1.000 25.64297 163 ASN I CA 1
ATOM 1331 C C . ASN A 1 170 ? -56.42405 -49.37137 15.46819 1.000 22.31662 163 ASN I C 1
ATOM 1332 O O . ASN A 1 170 ? -57.04646 -48.34472 15.20793 1.000 18.16349 163 ASN I O 1
ATOM 1337 N N . LEU A 1 171 ? -56.90018 -50.58133 15.17826 1.000 18.90646 164 LEU I N 1
ATOM 1338 C CA . LEU A 1 171 ? -58.14372 -50.72609 14.42207 1.000 18.36450 164 LEU I CA 1
ATOM 1339 C C . LEU A 1 171 ? -59.33341 -50.23136 15.23266 1.000 17.81855 164 LEU I C 1
ATOM 1340 O O . LEU A 1 171 ? -59.40458 -50.42653 16.45123 1.000 18.37381 164 LEU I O 1
ATOM 1345 N N . GLU A 1 172 ? -60.27508 -49.56628 14.55810 1.000 17.18419 165 GLU I N 1
ATOM 1346 C CA A GLU A 1 172 ? -61.52281 -49.14355 15.18283 0.500 17.24462 165 GLU I CA 1
ATOM 1347 C CA B GLU A 1 172 ? -61.51554 -49.18430 15.21406 0.500 17.23873 165 GLU I CA 1
ATOM 1348 C C . GLU A 1 172 ? -62.74275 -49.87238 14.63941 1.000 13.82977 165 GLU I C 1
ATOM 1349 O O . GLU A 1 172 ? -63.75766 -49.94977 15.33729 1.000 15.65003 165 GLU I O 1
ATOM 1360 N N . TYR A 1 173 ? -62.66831 -50.39803 13.41461 1.000 16.60994 166 TYR I N 1
ATOM 1361 C CA . TYR A 1 173 ? -63.77692 -51.09443 12.76457 1.000 15.47281 166 TYR I CA 1
ATOM 1362 C C . TYR A 1 173 ? -63.30505 -52.39717 12.13465 1.000 11.47732 166 TYR I C 1
ATOM 1363 O O . TYR A 1 173 ? -62.24068 -52.44249 11.51204 1.000 13.16889 166 TYR I O 1
ATOM 1372 N N . LEU A 1 174 ? -64.11755 -53.43993 12.27950 1.000 14.14131 167 LEU I N 1
ATOM 1373 C CA . LEU A 1 174 ? -63.99868 -54.67152 11.50489 1.000 14.39479 167 LEU I CA 1
ATOM 1374 C C . LEU A 1 174 ? -65.20578 -54.76572 10.58815 1.000 13.04187 167 LEU I C 1
ATOM 1375 O O . LEU A 1 174 ? -66.34286 -54.64235 11.05027 1.000 14.06422 167 LEU I O 1
ATOM 1380 N N . VAL A 1 175 ? -64.96562 -55.00864 9.30359 1.000 13.68366 168 VAL I N 1
ATOM 1381 C CA . VAL A 1 175 ? -66.02821 -55.06385 8.29494 1.000 11.93728 168 VAL I CA 1
ATOM 1382 C C . VAL A 1 175 ? -65.90707 -56.42006 7.61241 1.000 8.54462 168 VAL I C 1
ATOM 1383 O O . VAL A 1 175 ? -65.05135 -56.60208 6.73745 1.000 12.52584 168 VAL I O 1
ATOM 1387 N N . ILE A 1 176 ? -66.73168 -57.38774 8.02185 1.000 11.17095 169 ILE I N 1
ATOM 1388 C CA . ILE A 1 176 ? -66.46768 -58.80052 7.72383 1.000 11.50655 169 ILE I CA 1
ATOM 1389 C C . ILE A 1 176 ? -67.58092 -59.38379 6.86936 1.000 12.76041 169 ILE I C 1
ATOM 1390 O O . ILE A 1 176 ? -68.72942 -59.49010 7.32126 1.000 11.35414 169 ILE I O 1
ATOM 1395 N N . GLU A 1 177 ? -67.21928 -59.84322 5.67007 1.000 10.59475 170 GLU I N 1
ATOM 1396 C CA . GLU A 1 177 ? -68.13628 -60.60749 4.84158 1.000 10.80623 170 GLU I CA 1
ATOM 1397 C C . GLU A 1 177 ? -68.18491 -62.06468 5.29344 1.000 11.76075 170 GLU I C 1
ATOM 1398 O O . GLU A 1 177 ? -67.14311 -62.67630 5.56191 1.000 12.73288 170 GLU I O 1
ATOM 1404 N N . VAL A 1 178 ? -69.39352 -62.63024 5.33607 1.000 10.32427 171 VAL I N 1
ATOM 1405 C CA . VAL A 1 178 ? -69.62088 -63.99397 5.82416 1.000 9.86906 171 VAL I CA 1
ATOM 1406 C C . VAL A 1 178 ? -70.40359 -64.75889 4.76512 1.000 13.54657 171 VAL I C 1
ATOM 1407 O O . VAL A 1 178 ? -71.50560 -64.34151 4.39179 1.000 13.36212 171 VAL I O 1
ATOM 1411 N N . SER A 1 179 ? -69.83975 -65.87813 4.29006 1.000 13.13836 172 SER I N 1
ATOM 1412 C CA . SER A 1 179 ? -70.55514 -66.79482 3.40481 1.000 14.05599 172 SER I CA 1
ATOM 1413 C C . SER A 1 179 ? -71.82515 -67.33544 4.04779 1.000 14.59059 172 SER I C 1
ATOM 1414 O O . SER A 1 179 ? -71.77920 -67.96211 5.10891 1.000 16.11298 172 SER I O 1
ATOM 1417 N N . GLU A 1 180 ? -72.95322 -67.13724 3.36885 1.000 14.28480 173 GLU I N 1
ATOM 1418 C CA . GLU A 1 180 ? -74.25420 -67.55351 3.88259 1.000 15.27174 173 GLU I CA 1
ATOM 1419 C C . GLU A 1 180 ? -74.50978 -69.03927 3.66041 1.000 13.36141 173 GLU I C 1
ATOM 1420 O O . GLU A 1 180 ? -75.20650 -69.67152 4.46190 1.000 15.37075 173 GLU I O 1
ATOM 1426 N N . VAL A 1 181 ? -73.97401 -69.59853 2.57588 1.000 13.13581 174 VAL I N 1
ATOM 1427 C CA . VAL A 1 181 ? -74.10996 -71.00713 2.22700 1.000 16.60367 174 VAL I CA 1
ATOM 1428 C C . VAL A 1 181 ? -72.72833 -71.44280 1.75740 1.000 16.89431 174 VAL I C 1
ATOM 1429 O O . VAL A 1 181 ? -72.23268 -70.95906 0.73540 1.000 18.87664 174 VAL I O 1
ATOM 1433 N N . GLN A 1 182 ? -72.09318 -72.31658 2.51778 1.000 17.28413 175 GLN I N 1
ATOM 1434 C CA . GLN A 1 182 ? -70.70008 -72.66532 2.32693 1.000 15.48748 175 GLN I CA 1
ATOM 1435 C C . GLN A 1 182 ? -70.56864 -74.17384 2.20925 1.000 18.88573 175 GLN I C 1
ATOM 1436 O O . GLN A 1 182 ? -71.17537 -74.92536 2.98399 1.000 19.12107 175 GLN I O 1
ATOM 1442 N N . GLY A 1 183 ? -69.76249 -74.60835 1.24926 1.000 18.96027 176 GLY I N 1
ATOM 1443 C CA . GLY A 1 183 ? -69.55281 -76.02601 1.05413 1.000 25.34847 176 GLY I CA 1
ATOM 1444 C C . GLY A 1 183 ? -68.15270 -76.47704 1.40005 1.000 25.91309 176 GLY I C 1
ATOM 1445 O O . GLY A 1 183 ? -67.22800 -75.66424 1.48849 1.000 25.27791 176 GLY I O 1
ATOM 1446 N N . TRP A 1 184 ? -68.00168 -77.78100 1.61464 1.000 25.61815 177 TRP I N 1
ATOM 1447 C CA . TRP A 1 184 ? -66.69753 -78.42402 1.72643 1.000 32.17181 177 TRP I CA 1
ATOM 1448 C C . TRP A 1 184 ? -66.79652 -79.76413 1.02099 1.000 27.01134 177 TRP I C 1
ATOM 1449 O O . TRP A 1 184 ? -67.60505 -80.60764 1.41933 1.000 31.89883 177 TRP I O 1
ATOM 1460 N N . LEU A 1 185 ? -65.99360 -79.95058 -0.02429 1.000 34.99283 178 LEU I N 1
ATOM 1461 C CA . LEU A 1 185 ? -66.04876 -81.17048 -0.82988 1.000 45.76056 178 LEU I CA 1
ATOM 1462 C C . LEU A 1 185 ? -67.47580 -81.39951 -1.33164 1.000 40.06747 178 LEU I C 1
ATOM 1463 O O . LEU A 1 185 ? -68.05195 -82.47836 -1.17820 1.000 35.16026 178 LEU I O 1
ATOM 1468 N N . ASP A 1 186 ? -68.06483 -80.33806 -1.88816 1.000 34.07123 179 ASP I N 1
ATOM 1469 C CA . ASP A 1 186 ? -69.40487 -80.36518 -2.47402 1.000 39.35334 179 ASP I CA 1
ATOM 1470 C C . ASP A 1 186 ? -70.48239 -80.75910 -1.46634 1.000 32.91332 179 ASP I C 1
ATOM 1471 O O . ASP A 1 186 ? -71.56405 -81.21512 -1.85219 1.000 35.42699 179 ASP I O 1
ATOM 1476 N N . ARG A 1 187 ? -70.21859 -80.57043 -0.17602 1.000 28.41421 180 ARG I N 1
ATOM 1477 C CA . ARG A 1 187 ? -71.16600 -80.88268 0.88320 1.000 30.74636 180 ARG I CA 1
ATOM 1478 C C . ARG A 1 187 ? -71.41874 -79.64811 1.74177 1.000 23.57492 180 ARG I C 1
ATOM 1479 O O . ARG A 1 187 ? -70.48104 -78.93951 2.10940 1.000 24.87775 180 ARG I O 1
ATOM 1487 N N . LEU A 1 188 ? -72.68049 -79.41710 2.09110 1.000 22.84048 181 LEU I N 1
ATOM 1488 C CA . LEU A 1 188 ? -73.03996 -78.21047 2.82971 1.000 19.56802 181 LEU I CA 1
ATOM 1489 C C . LEU A 1 188 ? -72.45006 -78.22309 4.23686 1.000 24.68018 181 LEU I C 1
ATOM 1490 O O . LEU A 1 188 ? -72.64218 -79.17829 4.99987 1.000 24.88857 181 LEU I O 1
ATOM 1495 N N . MET A 1 189 ? -71.74215 -77.15084 4.58819 1.000 17.91212 182 MET I N 1
ATOM 1496 C CA . MET A 1 189 ? -71.27629 -76.96180 5.96247 1.000 18.82370 182 MET I CA 1
ATOM 1497 C C . MET A 1 189 ? -72.40357 -76.26039 6.70580 1.000 20.51580 182 MET I C 1
ATOM 1498 O O . MET A 1 189 ? -72.50831 -75.03442 6.69876 1.000 17.23378 182 MET I O 1
ATOM 1503 N N . LYS A 1 190 ? -73.26590 -77.03835 7.35570 1.000 18.16197 183 LYS I N 1
ATOM 1504 C CA . LYS A 1 190 ? -74.43042 -76.44916 8.01277 1.000 17.52269 183 LYS I CA 1
ATOM 1505 C C . LYS A 1 190 ? -74.01989 -75.49796 9.13213 1.000 19.68905 183 LYS I C 1
ATOM 1506 O O . LYS A 1 190 ? -73.08264 -75.77534 9.89168 1.000 17.65592 183 LYS I O 1
ATOM 1512 N N . ASP A 1 191 ? -74.74250 -74.37106 9.22514 1.000 18.12093 184 ASP I N 1
ATOM 1513 C CA . ASP A 1 191 ? -74.59838 -73.35431 10.27002 1.000 23.29633 184 ASP I CA 1
ATOM 1514 C C . ASP A 1 191 ? -73.31920 -72.54028 10.13607 1.000 18.08361 184 ASP I C 1
ATOM 1515 O O . ASP A 1 191 ? -72.88429 -71.91052 11.10887 1.000 18.27339 184 ASP I O 1
ATOM 1520 N N . HIS A 1 192 ? -72.70614 -72.53320 8.95081 1.000 15.74161 185 HIS I N 1
ATOM 1521 C CA . HIS A 1 192 ? -71.48315 -71.76219 8.75646 1.000 19.51288 185 HIS I CA 1
ATOM 1522 C C . HIS A 1 192 ? -71.69895 -70.29289 9.09720 1.000 17.63782 185 HIS I C 1
ATOM 1523 O O . HIS A 1 192 ? -70.85807 -69.66437 9.75141 1.000 13.96577 185 HIS I O 1
ATOM 1530 N N . ALA A 1 193 ? -72.80615 -69.71760 8.62210 1.000 11.36585 186 ALA I N 1
ATOM 1531 C CA . ALA A 1 193 ? -73.04013 -68.29443 8.82921 1.000 12.37356 186 ALA I CA 1
ATOM 1532 C C . ALA A 1 193 ? -73.22115 -67.97795 10.30596 1.000 15.34699 186 ALA I C 1
ATOM 1533 O O . ALA A 1 193 ? -72.67945 -66.98641 10.79983 1.000 12.68327 186 ALA I O 1
ATOM 1535 N N . TYR A 1 194 ? -73.96983 -68.81259 11.02633 1.000 13.32108 187 TYR I N 1
ATOM 1536 C CA . TYR A 1 194 ? -74.09407 -68.63957 12.47293 1.000 16.16281 187 TYR I CA 1
ATOM 1537 C C . TYR A 1 194 ? -72.72907 -68.67047 13.16045 1.000 15.05103 187 TYR I C 1
ATOM 1538 O O . TYR A 1 194 ? -72.39984 -67.78060 13.95801 1.000 14.72664 187 TYR I O 1
ATOM 1547 N N . LEU A 1 195 ? -71.93821 -69.71576 12.89531 1.000 14.85774 188 LEU I N 1
ATOM 1548 C CA . LEU A 1 195 ? -70.66773 -69.87956 13.59775 1.000 15.34525 188 LEU I CA 1
ATOM 1549 C C . LEU A 1 195 ? -69.71640 -68.72860 13.30248 1.000 17.64586 188 LEU I C 1
ATOM 1550 O O . LEU A 1 195 ? -69.07235 -68.20090 14.21495 1.000 15.50794 188 LEU I O 1
ATOM 1555 N N . MET A 1 196 ? -69.61443 -68.32456 12.02977 1.000 12.91652 189 MET I N 1
ATOM 1556 C CA . MET A 1 196 ? -68.68160 -67.26224 11.68001 1.000 15.03970 189 MET I CA 1
ATOM 1557 C C . MET A 1 196 ? -69.12881 -65.91216 12.23179 1.000 14.58722 189 MET I C 1
ATOM 1558 O O . MET A 1 196 ? -68.29075 -65.10087 12.64602 1.000 15.43120 189 MET I O 1
ATOM 1563 N N . THR A 1 197 ? -70.43871 -65.64408 12.23785 1.000 12.92523 190 THR I N 1
ATOM 1564 C CA . THR A 1 197 ? -70.92589 -64.40395 12.83938 1.000 13.95798 190 THR I CA 1
ATOM 1565 C C . THR A 1 197 ? -70.66832 -64.39221 14.34210 1.000 13.53114 190 THR I C 1
ATOM 1566 O O . THR A 1 197 ? -70.24095 -63.37234 14.89889 1.000 14.34616 190 THR I O 1
ATOM 1570 N N . LYS A 1 198 ? -70.91550 -65.51995 15.01520 1.000 13.39480 191 LYS I N 1
ATOM 1571 C CA . LYS A 1 198 ? -70.66334 -65.57941 16.46069 1.000 13.31088 191 LYS I CA 1
ATOM 1572 C C . LYS A 1 198 ? -69.20623 -65.29714 16.77480 1.000 17.08533 191 LYS I C 1
ATOM 1573 O O . LYS A 1 198 ? -68.89288 -64.65715 17.78726 1.000 19.33323 191 LYS I O 1
ATOM 1579 N N . SER A 1 199 ? -68.29265 -65.77520 15.92698 1.000 16.87958 192 SER I N 1
ATOM 1580 C CA . SER A 1 199 ? -66.87189 -65.56171 16.19123 1.000 21.62263 192 SER I CA 1
ATOM 1581 C C . SER A 1 199 ? -66.48694 -64.09159 16.10447 1.000 21.05710 192 SER I C 1
ATOM 1582 O O . SER A 1 199 ? -65.49210 -63.68755 16.72456 1.000 19.06632 192 SER I O 1
ATOM 1585 N N . ILE A 1 200 ? -67.26167 -63.28988 15.36881 1.000 15.75639 193 ILE I N 1
ATOM 1586 C CA A ILE A 1 200 ? -67.00781 -61.85474 15.24102 0.560 15.52545 193 ILE I CA 1
ATOM 1587 C CA B ILE A 1 200 ? -66.98168 -61.86249 15.26444 0.440 15.54330 193 ILE I CA 1
ATOM 1588 C C . ILE A 1 200 ? -67.67547 -61.06682 16.36901 1.000 16.10517 193 ILE I C 1
ATOM 1589 O O . ILE A 1 200 ? -67.13896 -60.04565 16.81858 1.000 15.25307 193 ILE I O 1
ATOM 1598 N N . ASN A 1 201 ? -68.83607 -61.53754 16.84783 1.000 16.64228 194 ASN I N 1
ATOM 1599 C CA . ASN A 1 201 ? -69.66770 -60.86628 17.84498 1.000 17.70608 194 ASN I CA 1
ATOM 1600 C C . ASN A 1 201 ? -69.95033 -59.44149 17.38129 1.000 20.03982 194 ASN I C 1
ATOM 1601 O O . ASN A 1 201 ? -69.50180 -58.47553 18.01026 1.000 16.87951 194 ASN I O 1
ATOM 1606 N N . PRO A 1 202 ? -70.68620 -59.26417 16.28885 1.000 16.77823 195 PRO I N 1
ATOM 1607 C CA . PRO A 1 202 ? -70.81427 -57.93289 15.69002 1.000 14.59760 195 PRO I CA 1
ATOM 1608 C C . PRO A 1 202 ? -71.81617 -57.03664 16.41188 1.000 12.53672 195 PRO I C 1
ATOM 1609 O O . PRO A 1 202 ? -72.70760 -57.48808 17.13808 1.000 17.03890 195 PRO I O 1
ATOM 1613 N N . ASN A 1 203 ? -71.64604 -55.73808 16.17206 1.000 13.84491 196 ASN I N 1
ATOM 1614 C CA . ASN A 1 203 ? -72.64137 -54.73906 16.55321 1.000 16.64949 196 ASN I CA 1
ATOM 1615 C C . ASN A 1 203 ? -73.76418 -54.64234 15.53297 1.000 15.83813 196 ASN I C 1
ATOM 1616 O O . ASN A 1 203 ? -74.88735 -54.28455 15.89168 1.000 18.67603 196 ASN I O 1
ATOM 1621 N N . VAL A 1 204 ? -73.46535 -54.91507 14.26167 1.000 13.45502 197 VAL I N 1
ATOM 1622 C CA . VAL A 1 204 ? -74.41056 -54.77747 13.15215 1.000 14.00589 197 VAL I CA 1
ATOM 1623 C C . VAL A 1 204 ? -74.28774 -56.01986 12.28109 1.000 14.96381 197 VAL I C 1
ATOM 1624 O O . VAL A 1 204 ? -73.17303 -56.40913 11.92746 1.000 11.42279 197 VAL I O 1
ATOM 1628 N N . VAL A 1 205 ? -75.42062 -56.62036 11.90733 1.000 12.46180 198 VAL I N 1
ATOM 1629 C CA . VAL A 1 205 ? -75.46506 -57.63432 10.85177 1.000 12.75486 198 VAL I CA 1
ATOM 1630 C C . VAL A 1 205 ? -76.29308 -57.08388 9.69586 1.000 11.51592 198 VAL I C 1
ATOM 1631 O O . VAL A 1 205 ? -77.42223 -56.62932 9.89690 1.000 13.92004 198 VAL I O 1
ATOM 1635 N N . VAL A 1 206 ? -75.72266 -57.12242 8.49276 1.000 12.15744 199 VAL I N 1
ATOM 1636 C CA . VAL A 1 206 ? -76.38221 -56.72692 7.25148 1.000 15.63941 199 VAL I CA 1
ATOM 1637 C C . VAL A 1 206 ? -76.72103 -57.99171 6.47076 1.000 15.65843 199 VAL I C 1
ATOM 1638 O O . VAL A 1 206 ? -75.84311 -58.83587 6.25186 1.000 12.57868 199 VAL I O 1
ATOM 1642 N N . VAL A 1 207 ? -77.97924 -58.13731 6.04719 1.000 12.56763 200 VAL I N 1
ATOM 1643 C CA . VAL A 1 207 ? -78.35498 -59.21010 5.11848 1.000 15.75279 200 VAL I CA 1
ATOM 1644 C C . VAL A 1 207 ? -78.89580 -58.55772 3.85832 1.000 17.33735 200 VAL I C 1
ATOM 1645 O O . VAL A 1 207 ? -79.95367 -57.91774 3.89749 1.000 14.49899 200 VAL I O 1
ATOM 1649 N N . THR A 1 208 ? -78.18560 -58.74362 2.73609 1.000 12.98537 201 THR I N 1
ATOM 1650 C CA . THR A 1 208 ? -78.53264 -58.06534 1.49045 1.000 16.12546 201 THR I CA 1
ATOM 1651 C C . THR A 1 208 ? -79.72162 -58.70761 0.80252 1.000 16.67401 201 THR I C 1
ATOM 1652 O O . THR A 1 208 ? -80.55033 -58.00412 0.22308 1.000 15.13658 201 THR I O 1
ATOM 1656 N N . ASN A 1 209 ? -79.78874 -60.03666 0.80635 1.000 14.88284 202 ASN I N 1
ATOM 1657 C CA . ASN A 1 209 ? -80.88312 -60.74618 0.15399 1.000 17.25828 202 ASN I CA 1
ATOM 1658 C C . ASN A 1 209 ? -80.72092 -62.23896 0.39000 1.000 18.30301 202 ASN I C 1
ATOM 1659 O O . ASN A 1 209 ? -79.72858 -62.70819 0.96084 1.000 16.39420 202 ASN I O 1
ATOM 1664 N N . VAL A 1 210 ? -81.73816 -62.97064 -0.04716 1.000 14.29445 203 VAL I N 1
ATOM 1665 C CA . VAL A 1 210 ? -81.77053 -64.42627 -0.03881 1.000 15.31440 203 VAL I CA 1
ATOM 1666 C C . VAL A 1 210 ? -82.18408 -64.82901 -1.44235 1.000 17.23335 203 VAL I C 1
ATOM 1667 O O . VAL A 1 210 ? -83.24134 -64.40557 -1.92467 1.000 17.80098 203 VAL I O 1
ATOM 1671 N N . ALA A 1 211 ? -81.34043 -65.59629 -2.11733 1.000 16.17614 204 ALA I N 1
ATOM 1672 C CA . ALA A 1 211 ? -81.64680 -65.97679 -3.48517 1.000 20.91996 204 ALA I CA 1
ATOM 1673 C C . ALA A 1 211 ? -81.16449 -67.39014 -3.73316 1.000 20.80969 204 ALA I C 1
ATOM 1674 O O . ALA A 1 211 ? -80.23031 -67.87352 -3.09019 1.000 18.06704 204 ALA I O 1
ATOM 1676 N N . LEU A 1 212 ? -81.81649 -68.04418 -4.68753 1.000 19.03030 205 LEU I N 1
ATOM 1677 C CA . LEU A 1 212 ? -81.42340 -69.38446 -5.06309 1.000 21.01605 205 LEU I CA 1
ATOM 1678 C C . LEU A 1 212 ? -80.07742 -69.34584 -5.76835 1.000 24.75370 205 LEU I C 1
ATOM 1679 O O . LEU A 1 212 ? -79.84554 -68.53361 -6.67155 1.000 21.87088 205 LEU I O 1
ATOM 1684 N N . ASP A 1 213 ? -79.18309 -70.21783 -5.32207 1.000 20.01386 206 ASP I N 1
ATOM 1685 C CA . ASP A 1 213 ? -77.85863 -70.42004 -5.87579 1.000 18.34415 206 ASP I CA 1
ATOM 1686 C C . ASP A 1 213 ? -77.26517 -71.54745 -5.04656 1.000 22.66591 206 ASP I C 1
ATOM 1687 O O . ASP A 1 213 ? -77.93784 -72.05532 -4.13850 1.000 23.84124 206 ASP I O 1
ATOM 1692 N N . HIS A 1 214 ? -76.01640 -71.91609 -5.32669 1.000 20.32305 207 HIS I N 1
ATOM 1693 C CA . HIS A 1 214 ? -75.36069 -73.05407 -4.67636 1.000 28.36206 207 HIS I CA 1
ATOM 1694 C C . HIS A 1 214 ? -76.22197 -74.30999 -4.74264 1.000 29.43387 207 HIS I C 1
ATOM 1695 O O . HIS A 1 214 ? -76.38347 -75.03028 -3.75264 1.000 24.27740 207 HIS I O 1
ATOM 1702 N N . ILE A 1 215 ? -76.80260 -74.56870 -5.91786 1.000 25.77714 208 ILE I N 1
ATOM 1703 C CA . ILE A 1 215 ? -77.54898 -75.80878 -6.10160 1.000 26.27080 208 ILE I CA 1
ATOM 1704 C C . ILE A 1 215 ? -76.60044 -76.98118 -5.89705 1.000 25.72664 208 ILE I C 1
ATOM 1705 O O . ILE A 1 215 ? -75.48203 -77.00353 -6.42848 1.000 33.26902 208 ILE I O 1
ATOM 1710 N N . GLY A 1 216 ? -77.03278 -77.95462 -5.11013 1.000 27.66522 209 GLY I N 1
ATOM 1711 C CA . GLY A 1 216 ? -76.14049 -79.04104 -4.74749 1.000 29.60254 209 GLY I CA 1
ATOM 1712 C C . GLY A 1 216 ? -75.74239 -78.96875 -3.28957 1.000 33.06505 209 GLY I C 1
ATOM 1713 O O . GLY A 1 216 ? -75.78780 -79.97148 -2.57209 1.000 34.76456 209 GLY I O 1
ATOM 1714 N N . LEU A 1 217 ? -75.33895 -77.77798 -2.84061 1.000 25.79768 210 LEU I N 1
ATOM 1715 C CA . LEU A 1 217 ? -75.24866 -77.52870 -1.40770 1.000 18.27002 210 LEU I CA 1
ATOM 1716 C C . LEU A 1 217 ? -76.63842 -77.37461 -0.81616 1.000 20.77386 210 LEU I C 1
ATOM 1717 O O . LEU A 1 217 ? -76.95397 -77.94022 0.23467 1.000 24.93894 210 LEU I O 1
ATOM 1722 N N . VAL A 1 218 ? -77.48600 -76.59823 -1.48522 1.000 20.51120 211 VAL I N 1
ATOM 1723 C CA . VAL A 1 218 ? -78.88511 -76.47900 -1.16020 1.000 23.02150 211 VAL I CA 1
ATOM 1724 C C . VAL A 1 218 ? -79.67049 -76.77272 -2.43507 1.000 32.07901 211 VAL I C 1
ATOM 1725 O O . VAL A 1 218 ? -79.09389 -76.99136 -3.50162 1.000 34.90338 211 VAL I O 1
ATOM 1729 N N . ASN A 1 219 ? -80.98334 -76.80695 -2.31765 1.000 26.32168 212 ASN I N 1
ATOM 1730 C CA . ASN A 1 219 ? -81.78299 -76.79877 -3.53518 1.000 39.10589 212 ASN I CA 1
ATOM 1731 C C . ASN A 1 219 ? -83.09997 -76.05556 -3.39241 1.000 35.66836 212 ASN I C 1
ATOM 1732 O O . ASN A 1 219 ? -83.88242 -76.05203 -4.34457 1.000 37.03096 212 ASN I O 1
ATOM 1737 N N . SER A 1 220 ? -83.37440 -75.42323 -2.26263 1.000 24.37916 213 SER I N 1
ATOM 1738 C CA . SER A 1 220 ? -84.57377 -74.61653 -2.12308 1.000 28.09069 213 SER I CA 1
ATOM 1739 C C . SER A 1 220 ? -84.20352 -73.25500 -1.55973 1.000 31.28079 213 SER I C 1
ATOM 1740 O O . SER A 1 220 ? -83.22886 -73.12081 -0.81379 1.000 24.51166 213 SER I O 1
ATOM 1743 N N . ILE A 1 221 ? -84.98836 -72.24017 -1.93221 1.000 22.86036 214 ILE I N 1
ATOM 1744 C CA . ILE A 1 221 ? -84.73672 -70.91111 -1.38997 1.000 21.67363 214 ILE I CA 1
ATOM 1745 C C . ILE A 1 221 ? -85.03255 -70.88525 0.10248 1.000 29.28071 214 ILE I C 1
ATOM 1746 O O . ILE A 1 221 ? -84.41902 -70.11163 0.85214 1.000 25.09290 214 ILE I O 1
ATOM 1751 N N . GLU A 1 222 ? -85.95588 -71.73852 0.56267 1.000 26.10024 215 GLU I N 1
ATOM 1752 C CA . GLU A 1 222 ? -86.21108 -71.86519 1.99447 1.000 24.68196 215 GLU I CA 1
ATOM 1753 C C . GLU A 1 222 ? -84.95180 -72.27000 2.75043 1.000 25.35179 215 GLU I C 1
ATOM 1754 O O . GLU A 1 222 ? -84.67358 -71.74299 3.83379 1.000 25.42801 215 GLU I O 1
ATOM 1760 N N . GLU A 1 223 ? -84.18369 -73.21617 2.20404 1.000 22.50232 216 GLU I N 1
ATOM 1761 C CA A GLU A 1 223 ? -82.96055 -73.62735 2.88326 0.500 24.54728 216 GLU I CA 1
ATOM 1762 C CA B GLU A 1 223 ? -82.94371 -73.63938 2.85406 0.500 24.55416 216 GLU I CA 1
ATOM 1763 C C . GLU A 1 223 ? -81.91987 -72.51539 2.86995 1.000 22.27488 216 GLU I C 1
ATOM 1764 O O . GLU A 1 223 ? -81.19305 -72.33591 3.85563 1.000 18.34140 216 GLU I O 1
ATOM 1775 N N . VAL A 1 224 ? -81.82292 -71.76884 1.76551 1.000 22.14768 217 VAL I N 1
ATOM 1776 C CA . VAL A 1 224 ? -80.92658 -70.61844 1.74738 1.000 17.41508 217 VAL I CA 1
ATOM 1777 C C . VAL A 1 224 ? -81.32334 -69.66094 2.85341 1.000 18.53081 217 VAL I C 1
ATOM 1778 O O . VAL A 1 224 ? -80.47423 -69.15799 3.59967 1.000 16.96133 217 VAL I O 1
ATOM 1782 N N . PHE A 1 225 ? -82.62864 -69.44369 3.01147 1.000 14.31845 218 PHE I N 1
ATOM 1783 C CA . PHE A 1 225 ? -83.12887 -68.57678 4.06646 1.000 19.87120 218 PHE I CA 1
ATOM 1784 C C . PHE A 1 225 ? -82.71744 -69.08855 5.43990 1.000 20.24982 218 PHE I C 1
ATOM 1785 O O . PHE A 1 225 ? -82.26850 -68.31604 6.29507 1.000 18.42581 218 PHE I O 1
ATOM 1793 N N . GLU A 1 226 ? -82.88624 -70.38928 5.68304 1.000 17.43403 219 GLU I N 1
ATOM 1794 C CA . GLU A 1 226 ? -82.55429 -70.92234 6.99992 1.000 20.23295 219 GLU I CA 1
ATOM 1795 C C . GLU A 1 226 ? -81.07459 -70.72414 7.31135 1.000 17.67198 219 GLU I C 1
ATOM 1796 O O . GLU A 1 226 ? -80.71471 -70.23861 8.39266 1.000 18.36395 219 GLU I O 1
ATOM 1802 N N . GLU A 1 227 ? -80.19999 -71.07688 6.36586 1.000 16.43798 220 GLU I N 1
ATOM 1803 C CA . GLU A 1 227 ? -78.76357 -70.94856 6.61193 1.000 18.61111 220 GLU I CA 1
ATOM 1804 C C . GLU A 1 227 ? -78.36571 -69.49119 6.78771 1.000 15.96320 220 GLU I C 1
ATOM 1805 O O . GLU A 1 227 ? -77.60847 -69.15375 7.70700 1.000 15.21151 220 GLU I O 1
ATOM 1811 N N . THR A 1 228 ? -78.86080 -68.61340 5.90330 1.000 14.44392 221 THR I N 1
ATOM 1812 C CA . THR A 1 228 ? -78.54580 -67.18642 6.00296 1.000 13.18109 221 THR I CA 1
ATOM 1813 C C . THR A 1 228 ? -79.02043 -66.60292 7.32678 1.000 17.55470 221 THR I C 1
ATOM 1814 O O . THR A 1 228 ? -78.31368 -65.79786 7.94285 1.000 14.62010 221 THR I O 1
ATOM 1818 N N . SER A 1 229 ? -80.20034 -67.01561 7.79496 1.000 16.03469 222 SER I N 1
ATOM 1819 C CA . SER A 1 229 ? -80.75146 -66.47434 9.03539 1.000 17.61469 222 SER I CA 1
ATOM 1820 C C . SER A 1 229 ? -79.86096 -66.74895 10.24052 1.000 16.14310 222 SER I C 1
ATOM 1821 O O . SER A 1 229 ? -79.96020 -66.02935 11.24305 1.000 17.33063 222 SER I O 1
ATOM 1824 N N . GLY A 1 230 ? -78.96450 -67.73915 10.15045 1.000 18.64036 223 GLY I N 1
ATOM 1825 C CA . GLY A 1 230 ? -78.00139 -67.96245 11.21953 1.000 15.56257 223 GLY I CA 1
ATOM 1826 C C . GLY A 1 230 ? -77.21001 -66.72322 11.60639 1.000 16.16863 223 GLY I C 1
ATOM 1827 O O . GLY A 1 230 ? -76.88117 -66.53500 12.78356 1.000 18.94233 223 GLY I O 1
ATOM 1828 N N . ALA A 1 231 ? -76.88272 -65.86294 10.63521 1.000 14.21524 224 ALA I N 1
ATOM 1829 C CA . ALA A 1 231 ? -76.16501 -64.63404 10.96308 1.000 12.42880 224 ALA I CA 1
ATOM 1830 C C . ALA A 1 231 ? -77.00023 -63.73353 11.86981 1.000 17.23225 224 ALA I C 1
ATOM 1831 O O . ALA A 1 231 ? -76.46614 -63.06391 12.76284 1.000 12.64392 224 ALA I O 1
ATOM 1833 N N . VAL A 1 232 ? -78.31838 -63.70871 11.65992 1.000 14.93265 225 VAL I N 1
ATOM 1834 C CA . VAL A 1 232 ? -79.17789 -62.85319 12.47368 1.000 20.59559 225 VAL I CA 1
ATOM 1835 C C . VAL A 1 232 ? -79.39276 -63.45696 13.85496 1.000 22.88061 225 VAL I C 1
ATOM 1836 O O . VAL A 1 232 ? -79.37874 -62.74077 14.86838 1.000 20.72925 225 VAL I O 1
ATOM 1840 N N . LYS A 1 233 ? -79.61178 -64.77664 13.92433 1.000 19.81916 226 LYS I N 1
ATOM 1841 C CA . LYS A 1 233 ? -79.71932 -65.42232 15.23014 1.000 20.52521 226 LYS I CA 1
ATOM 1842 C C . LYS A 1 233 ? -78.44226 -65.27311 16.03270 1.000 23.00274 226 LYS I C 1
ATOM 1843 O O . LYS A 1 233 ? -78.48525 -65.27027 17.26739 1.000 20.36831 226 LYS I O 1
ATOM 1849 N N . ALA A 1 234 ? -77.30239 -65.13827 15.35762 1.000 16.01893 227 ALA I N 1
ATOM 1850 C CA . ALA A 1 234 ? -76.03791 -64.98933 16.06549 1.000 21.18080 227 ALA I CA 1
ATOM 1851 C C . ALA A 1 234 ? -75.89385 -63.62341 16.71745 1.000 21.94797 227 ALA I C 1
ATOM 1852 O O . ALA A 1 234 ? -75.10848 -63.48476 17.65951 1.000 23.62156 227 ALA I O 1
ATOM 1854 N N . LEU A 1 235 ? -76.64765 -62.62652 16.25887 1.000 18.55751 228 LEU I N 1
ATOM 1855 C CA . LEU A 1 235 ? -76.47819 -61.25655 16.72058 1.000 18.90980 228 LEU I CA 1
ATOM 1856 C C . LEU A 1 235 ? -77.04271 -61.10752 18.13084 1.000 22.41602 228 LEU I C 1
ATOM 1857 O O . LEU A 1 235 ? -78.20989 -61.42912 18.38057 1.000 22.16663 228 LEU I O 1
ATOM 1862 N N . GLU A 1 236 ? -76.20121 -60.63289 19.04951 1.000 24.99376 229 GLU I N 1
ATOM 1863 C CA . GLU A 1 236 ? -76.51777 -60.50643 20.46758 1.000 31.03863 229 GLU I CA 1
ATOM 1864 C C . GLU A 1 236 ? -77.08440 -59.13490 20.80556 1.000 28.92747 229 GLU I C 1
ATOM 1865 O O . GLU A 1 236 ? -77.97764 -59.01977 21.65258 1.000 32.31688 229 GLU I O 1
ATOM 1871 N N . LYS A 1 237 ? -76.57117 -58.09603 20.14781 1.000 25.60769 230 LYS I N 1
ATOM 1872 C CA . LYS A 1 237 ? -76.84783 -56.70294 20.46724 1.000 33.44487 230 LYS I CA 1
ATOM 1873 C C . LYS A 1 237 ? -76.97260 -55.93004 19.16010 1.000 30.75007 230 LYS I C 1
ATOM 1874 O O . LYS A 1 237 ? -76.85851 -56.49277 18.06964 1.000 32.08099 230 LYS I O 1
ATOM 1880 N N . GLY A 1 238 ? -77.22494 -54.63769 19.25791 1.000 21.21454 231 GLY I N 1
ATOM 1881 C CA . GLY A 1 238 ? -77.05261 -53.76974 18.10178 1.000 20.19289 231 GLY I CA 1
ATOM 1882 C C . GLY A 1 238 ? -78.20167 -53.83454 17.11658 1.000 24.90407 231 GLY I C 1
ATOM 1883 O O . GLY A 1 238 ? -79.37450 -53.79381 17.49822 1.000 20.88547 231 GLY I O 1
ATOM 1884 N N . PHE A 1 239 ? -77.86044 -53.90623 15.82812 1.000 18.78100 232 PHE I N 1
ATOM 1885 C CA . PHE A 1 239 ? -78.80616 -53.65758 14.74731 1.000 15.52215 232 PHE I CA 1
ATOM 1886 C C . PHE A 1 239 ? -78.74506 -54.76530 13.71221 1.000 16.53553 232 PHE I C 1
ATOM 1887 O O . PHE A 1 239 ? -77.65021 -55.16090 13.29832 1.000 14.34185 232 PHE I O 1
ATOM 1895 N N . ALA A 1 240 ? -79.91502 -55.23729 13.28041 1.000 14.27024 233 ALA I N 1
ATOM 1896 C CA . ALA A 1 240 ? -80.05019 -56.07777 12.09552 1.000 16.17612 233 ALA I CA 1
ATOM 1897 C C . ALA A 1 240 ? -80.48401 -55.18369 10.93630 1.000 18.81368 233 ALA I C 1
ATOM 1898 O O . ALA A 1 240 ? -81.61076 -54.67557 10.92313 1.000 17.88245 233 ALA I O 1
ATOM 1900 N N . VAL A 1 241 ? -79.59078 -54.98995 9.96911 1.000 13.18323 234 VAL I N 1
ATOM 1901 C CA . VAL A 1 241 ? -79.86664 -54.17256 8.78980 1.000 13.24592 234 VAL I CA 1
ATOM 1902 C C . VAL A 1 241 ? -80.34557 -55.11130 7.68946 1.000 16.33865 234 VAL I C 1
ATOM 1903 O O . VAL A 1 241 ? -79.56663 -55.91802 7.17347 1.000 14.65498 234 VAL I O 1
ATOM 1907 N N . LEU A 1 242 ? -81.62367 -54.99496 7.31023 1.000 15.84477 235 LEU I N 1
ATOM 1908 C CA . LEU A 1 242 ? -82.27938 -56.00322 6.48393 1.000 16.25398 235 LEU I CA 1
ATOM 1909 C C . LEU A 1 242 ? -82.92515 -55.35932 5.26666 1.000 19.23971 235 LEU I C 1
ATOM 1910 O O . LEU A 1 242 ? -83.51864 -54.28616 5.36426 1.000 15.60062 235 LEU I O 1
ATOM 1915 N N . ASN A 1 243 ? -82.79467 -56.01815 4.12116 1.000 13.91250 236 ASN I N 1
ATOM 1916 C CA . ASN A 1 243 ? -83.45272 -55.59062 2.89206 1.000 15.01857 236 ASN I CA 1
ATOM 1917 C C . ASN A 1 243 ? -84.96087 -55.82098 3.00614 1.000 19.72221 236 ASN I C 1
ATOM 1918 O O . ASN A 1 243 ? -85.41886 -56.96358 3.06416 1.000 18.12727 236 ASN I O 1
ATOM 1923 N N . TYR A 1 244 ? -85.73586 -54.73232 3.05607 1.000 20.07913 237 TYR I N 1
ATOM 1924 C CA . TYR A 1 244 ? -87.19010 -54.83314 3.17280 1.000 20.56144 237 TYR I CA 1
ATOM 1925 C C . TYR A 1 244 ? -87.83299 -55.35771 1.89208 1.000 17.85694 237 TYR I C 1
ATOM 1926 O O . TYR A 1 244 ? -88.92960 -55.93419 1.94823 1.000 22.26859 237 TYR I O 1
ATOM 1935 N N . ASP A 1 245 ? -87.15488 -55.21651 0.75401 1.000 16.47212 238 ASP I N 1
ATOM 1936 C CA . ASP A 1 245 ? -87.71689 -55.58034 -0.53689 1.000 19.39476 238 ASP I CA 1
ATOM 1937 C C . ASP A 1 245 ? -87.60363 -57.06750 -0.84119 1.000 25.35763 238 ASP I C 1
ATOM 1938 O O . ASP A 1 245 ? -88.20598 -57.51783 -1.81628 1.000 23.61405 238 ASP I O 1
ATOM 1943 N N . ASN A 1 246 ? -86.85759 -57.83824 -0.05055 1.000 20.24234 239 ASN I N 1
ATOM 1944 C CA . ASN A 1 246 ? -86.72568 -59.27885 -0.25632 1.000 20.25018 239 ASN I CA 1
ATOM 1945 C C . ASN A 1 246 ? -87.55004 -59.98976 0.80396 1.000 20.49901 239 ASN I C 1
ATOM 1946 O O . ASN A 1 246 ? -87.40333 -59.71297 2.00143 1.000 22.54385 239 ASN I O 1
ATOM 1951 N N . GLU A 1 247 ? -88.44020 -60.88422 0.35670 1.000 23.30414 240 GLU I N 1
ATOM 1952 C CA . GLU A 1 247 ? -89.39978 -61.50433 1.26317 1.000 24.37959 240 GLU I CA 1
ATOM 1953 C C . GLU A 1 247 ? -88.70645 -62.22306 2.41276 1.000 18.98421 240 GLU I C 1
ATOM 1954 O O . GLU A 1 247 ? -89.15796 -62.15548 3.55741 1.000 21.67787 240 GLU I O 1
ATOM 1960 N N . PHE A 1 248 ? -87.61663 -62.92781 2.12064 1.000 18.81103 241 PHE I N 1
ATOM 1961 C CA . PHE A 1 248 ? -86.97535 -63.76938 3.11736 1.000 16.75707 241 PHE I CA 1
ATOM 1962 C C . PHE A 1 248 ? -86.09196 -62.97483 4.06617 1.000 21.18981 241 PHE I C 1
ATOM 1963 O O . PHE A 1 248 ? -86.01915 -63.30873 5.25463 1.000 20.88304 241 PHE I O 1
ATOM 1971 N N . THR A 1 249 ? -85.42179 -61.92168 3.58251 1.000 17.14153 242 THR I N 1
ATOM 1972 C CA . THR A 1 249 ? -84.73434 -61.04601 4.52886 1.000 17.29399 242 THR I CA 1
ATOM 1973 C C . THR A 1 249 ? -85.73338 -60.32112 5.41313 1.000 18.93813 242 THR I C 1
ATOM 1974 O O . THR A 1 249 ? -85.47506 -60.10132 6.60148 1.000 19.49629 242 THR I O 1
ATOM 1978 N N . ARG A 1 250 ? -86.89315 -59.96009 4.86584 1.000 20.40092 243 ARG I N 1
ATOM 1979 C CA A ARG A 1 250 ? -87.92892 -59.34529 5.68931 0.470 23.04516 243 ARG I CA 1
ATOM 1980 C CA B ARG A 1 250 ? -87.90426 -59.33469 5.70917 0.530 23.02877 243 ARG I CA 1
ATOM 1981 C C . ARG A 1 250 ? -88.34524 -60.26949 6.82869 1.000 22.57973 243 ARG I C 1
ATOM 1982 O O . ARG A 1 250 ? -88.50831 -59.83291 7.97469 1.000 20.92444 243 ARG I O 1
ATOM 1997 N N . LYS A 1 251 ? -88.50840 -61.56575 6.52798 1.000 23.66150 244 LYS I N 1
ATOM 1998 C CA . LYS A 1 251 ? -88.88690 -62.55003 7.53874 1.000 23.72960 244 LYS I CA 1
ATOM 1999 C C . LYS A 1 251 ? -87.86487 -62.67272 8.65604 1.000 27.54927 244 LYS I C 1
ATOM 2000 O O . LYS A 1 251 ? -88.21354 -63.13008 9.75037 1.000 21.80055 244 LYS I O 1
ATOM 2006 N N . MET A 1 252 ? -86.60943 -62.27908 8.41513 1.000 22.29852 245 MET I N 1
ATOM 2007 C CA . MET A 1 252 ? -85.59240 -62.41700 9.44874 1.000 22.08345 245 MET I CA 1
ATOM 2008 C C . MET A 1 252 ? -85.79769 -61.45685 10.61190 1.000 22.44712 245 MET I C 1
ATOM 2009 O O . MET A 1 252 ? -85.23765 -61.68610 11.69111 1.000 23.31101 245 MET I O 1
ATOM 2014 N N . ALA A 1 253 ? -86.57044 -60.38665 10.41373 1.000 23.92454 246 ALA I N 1
ATOM 2015 C CA . ALA A 1 253 ? -86.86129 -59.46074 11.50535 1.000 23.95628 246 ALA I CA 1
ATOM 2016 C C . ALA A 1 253 ? -87.43189 -60.18038 12.72254 1.000 26.50246 246 ALA I C 1
ATOM 2017 O O . ALA A 1 253 ? -87.04439 -59.89130 13.86100 1.000 28.11283 246 ALA I O 1
ATOM 2019 N N . LYS A 1 254 ? -88.34035 -61.13555 12.50292 1.000 25.40227 247 LYS I N 1
ATOM 2020 C CA . LYS A 1 254 ? -88.93632 -61.88012 13.61029 1.000 26.08039 247 LYS I CA 1
ATOM 2021 C C . LYS A 1 254 ? -87.94262 -62.80061 14.31132 1.000 36.81991 247 LYS I C 1
ATOM 2022 O O . LYS A 1 254 ? -88.27032 -63.35541 15.36662 1.000 29.80803 247 LYS I O 1
ATOM 2028 N N . LEU A 1 255 ? -86.74100 -62.97256 13.76589 1.000 26.55536 248 LEU I N 1
ATOM 2029 C CA . LEU A 1 255 ? -85.73916 -63.83346 14.37447 1.000 28.48561 248 LEU I CA 1
ATOM 2030 C C . LEU A 1 255 ? -84.74769 -63.06990 15.23623 1.000 28.96721 248 LEU I C 1
ATOM 2031 O O . LEU A 1 255 ? -83.85257 -63.68966 15.81958 1.000 31.43861 248 LEU I O 1
ATOM 2036 N N . THR A 1 256 ? -84.88760 -61.75252 15.34715 1.000 26.57890 249 THR I N 1
ATOM 2037 C CA . THR A 1 256 ? -83.93593 -60.97299 16.12136 1.000 26.76622 249 THR I CA 1
ATOM 2038 C C . THR A 1 256 ? -84.16283 -61.17968 17.61077 1.000 37.89722 249 THR I C 1
ATOM 2039 O O . THR A 1 256 ? -85.29525 -61.33899 18.07580 1.000 40.11150 249 THR I O 1
ATOM 2043 N N . ASN A 1 257 ? -83.06327 -61.17239 18.35482 1.000 32.73831 250 ASN I N 1
ATOM 2044 C CA . ASN A 1 257 ? -83.08291 -61.43534 19.78302 1.000 45.41269 250 ASN I CA 1
ATOM 2045 C C . ASN A 1 257 ? -83.55942 -60.19145 20.53974 1.000 47.32641 250 ASN I C 1
ATOM 2046 O O . ASN A 1 257 ? -83.89845 -59.16030 19.94662 1.000 36.11146 250 ASN I O 1
ATOM 2051 N N . LYS A 1 258 ? -83.57828 -60.29962 21.87385 1.000 49.83210 251 LYS I N 1
ATOM 2052 C CA . LYS A 1 258 ? -84.25356 -59.31570 22.71919 1.000 47.91891 251 LYS I CA 1
ATOM 2053 C C . LYS A 1 258 ? -83.73603 -57.90166 22.47592 1.000 35.70117 251 LYS I C 1
ATOM 2054 O O . LYS A 1 258 ? -84.51731 -56.96316 22.29370 1.000 52.32518 251 LYS I O 1
ATOM 2060 N N . ASN A 1 259 ? -82.41933 -57.72420 22.49245 1.000 37.68260 252 ASN I N 1
ATOM 2061 C CA . ASN A 1 259 ? -81.81194 -56.40166 22.47888 1.000 35.58640 252 ASN I CA 1
ATOM 2062 C C . ASN A 1 259 ? -81.29683 -56.01134 21.10160 1.000 29.86458 252 ASN I C 1
ATOM 2063 O O . ASN A 1 259 ? -80.28169 -55.31891 20.99674 1.000 34.05830 252 ASN I O 1
ATOM 2068 N N . VAL A 1 260 ? -81.96802 -56.45107 20.04335 1.000 30.77740 253 VAL I N 1
ATOM 2069 C CA . VAL A 1 260 ? -81.56538 -56.14917 18.67481 1.000 24.64916 253 VAL I CA 1
ATOM 2070 C C . VAL A 1 260 ? -82.65559 -55.30375 18.03875 1.000 23.02442 253 VAL I C 1
ATOM 2071 O O . VAL A 1 260 ? -83.83609 -55.66559 18.10012 1.000 33.44508 253 VAL I O 1
ATOM 2075 N N . LYS A 1 261 ? -82.26308 -54.17895 17.44279 1.000 21.32811 254 LYS I N 1
ATOM 2076 C CA . LYS A 1 261 ? -83.18550 -53.32556 16.70947 1.000 22.57428 254 LYS I CA 1
ATOM 2077 C C . LYS A 1 261 ? -83.11306 -53.67314 15.22716 1.000 25.59907 254 LYS I C 1
ATOM 2078 O O . LYS A 1 261 ? -82.02040 -53.78111 14.65850 1.000 22.41958 254 LYS I O 1
ATOM 2084 N N . VAL A 1 262 ? -84.26763 -53.83379 14.60312 1.000 23.05095 255 VAL I N 1
ATOM 2085 C CA . VAL A 1 262 ? -84.30863 -54.05735 13.16535 1.000 24.07475 255 VAL I CA 1
ATOM 2086 C C . VAL A 1 262 ? -84.23510 -52.70986 12.45808 1.000 23.81053 255 VAL I C 1
ATOM 2087 O O . VAL A 1 262 ? -84.93530 -51.76215 12.82894 1.000 20.91484 255 VAL I O 1
ATOM 2091 N N . PHE A 1 263 ? -83.39471 -52.61921 11.42882 1.000 21.70772 256 PHE I N 1
ATOM 2092 C CA . PHE A 1 263 ? -83.28085 -51.41047 10.61672 1.000 18.31720 256 PHE I CA 1
ATOM 2093 C C . PHE A 1 263 ? -83.52680 -51.81168 9.16900 1.000 21.07620 256 PHE I C 1
ATOM 2094 O O . PHE A 1 263 ? -82.65734 -52.41414 8.53135 1.000 19.12178 256 PHE I O 1
ATOM 2102 N N . PHE A 1 264 ? -84.69920 -51.47332 8.64189 1.000 18.05649 257 PHE I N 1
ATOM 2103 C CA . PHE A 1 264 ? -85.05739 -51.88150 7.28503 1.000 14.05424 257 PHE I CA 1
ATOM 2104 C C . PHE A 1 264 ? -84.67264 -50.81127 6.28017 1.000 19.22375 257 PHE I C 1
ATOM 2105 O O . PHE A 1 264 ? -84.84101 -49.61505 6.53571 1.000 22.18354 257 PHE I O 1
ATOM 2113 N N . TYR A 1 265 ? -84.19735 -51.24763 5.11093 1.000 15.77109 258 TYR I N 1
ATOM 2114 C CA . TYR A 1 265 ? -83.96212 -50.34788 3.99351 1.000 14.83075 258 TYR I CA 1
ATOM 2115 C C . TYR A 1 265 ? -84.71305 -50.87441 2.78298 1.000 17.65379 258 TYR I C 1
ATOM 2116 O O . TYR A 1 265 ? -84.96879 -52.07761 2.66532 1.000 15.67715 258 TYR I O 1
ATOM 2125 N N . GLY A 1 266 ? -85.07766 -49.96069 1.89049 1.000 13.81901 259 GLY I N 1
ATOM 2126 C CA . GLY A 1 266 ? -85.83197 -50.35497 0.71351 1.000 12.56315 259 GLY I CA 1
ATOM 2127 C C . GLY A 1 266 ? -87.06106 -49.49777 0.51225 1.000 13.78054 259 GLY I C 1
ATOM 2128 O O . GLY A 1 266 ? -87.09561 -48.34344 0.94950 1.000 15.41110 259 GLY I O 1
ATOM 2129 N N . LYS A 1 267 ? -88.08558 -50.05242 -0.12748 1.000 17.46600 260 LYS I N 1
ATOM 2130 C CA . LYS A 1 267 ? -89.23391 -49.23884 -0.50812 1.000 19.50470 260 LYS I CA 1
ATOM 2131 C C . LYS A 1 267 ? -90.01610 -48.80766 0.72857 1.000 21.82100 260 LYS I C 1
ATOM 2132 O O . LYS A 1 267 ? -90.28867 -49.62528 1.60913 1.000 18.82974 260 LYS I O 1
ATOM 2138 N N . ASN A 1 268 ? -90.38127 -47.51484 0.76330 1.000 19.85817 261 ASN I N 1
ATOM 2139 C CA A ASN A 1 268 ? -91.06762 -46.82661 1.87515 0.520 20.67977 261 ASN I CA 1
ATOM 2140 C CA B ASN A 1 268 ? -91.11822 -46.92426 1.88362 0.480 20.70130 261 ASN I CA 1
ATOM 2141 C C . ASN A 1 268 ? -90.37250 -47.04441 3.21628 1.000 17.25552 261 ASN I C 1
ATOM 2142 O O . ASN A 1 268 ? -91.00245 -47.06870 4.27860 1.000 18.72121 261 ASN I O 1
ATOM 2151 N N . CYS A 1 269 ? -89.03932 -47.12745 3.18491 1.000 18.50465 262 CYS I N 1
ATOM 2152 C CA . CYS A 1 269 ? -88.20789 -47.15896 4.38269 1.000 15.11015 262 CYS I CA 1
ATOM 2153 C C . CYS A 1 269 ? -87.45775 -45.85032 4.59141 1.000 17.06393 262 CYS I C 1
ATOM 2154 O O . CYS A 1 269 ? -87.41442 -45.00455 3.69785 1.000 15.93628 262 CYS I O 1
ATOM 2157 N N . PRO A 1 270 ? -86.91344 -45.62271 5.79397 1.000 19.74385 263 PRO I N 1
ATOM 2158 C CA . PRO A 1 270 ? -86.15056 -44.37887 6.02253 1.000 21.14203 263 PRO I CA 1
ATOM 2159 C C . PRO A 1 270 ? -84.97114 -44.20854 5.08060 1.000 22.28776 263 PRO I C 1
ATOM 2160 O O . PRO A 1 270 ? -84.64260 -43.07402 4.70282 1.000 20.41731 263 PRO I O 1
ATOM 2164 N N . VAL A 1 271 ? -84.31737 -45.29701 4.68874 1.000 16.92382 264 VAL I N 1
ATOM 2165 C CA . VAL A 1 271 ? -83.29747 -45.27765 3.64620 1.000 16.86703 264 VAL I CA 1
ATOM 2166 C C . VAL A 1 271 ? -83.88947 -45.98058 2.43438 1.000 18.04136 264 VAL I C 1
ATOM 2167 O O . VAL A 1 271 ? -84.20266 -47.17827 2.49808 1.000 18.34421 264 VAL I O 1
ATOM 2171 N N . THR A 1 272 ? -84.04210 -45.24321 1.33144 1.000 15.31070 265 THR I N 1
ATOM 2172 C CA . THR A 1 272 ? -84.87014 -45.70095 0.22660 1.000 16.83188 265 THR I CA 1
ATOM 2173 C C . THR A 1 272 ? -84.37168 -45.10499 -1.08511 1.000 16.82043 265 THR I C 1
ATOM 2174 O O . THR A 1 272 ? -83.63602 -44.11353 -1.10852 1.000 19.51281 265 THR I O 1
ATOM 2178 N N . PHE A 1 273 ? -84.78814 -45.72250 -2.18485 1.000 15.95305 266 PHE I N 1
ATOM 2179 C CA . PHE A 1 273 ? -84.56925 -45.18786 -3.52512 1.000 13.96796 266 PHE I CA 1
ATOM 2180 C C . PHE A 1 273 ? -85.91604 -44.86806 -4.15858 1.000 21.97734 266 PHE I C 1
ATOM 2181 O O . PHE A 1 273 ? -86.79758 -45.73221 -4.21289 1.000 17.80694 266 PHE I O 1
ATOM 2189 N N . LYS A 1 274 ? -86.06481 -43.64764 -4.66968 1.000 20.41502 267 LYS I N 1
ATOM 2190 C CA . LYS A 1 274 ? -87.31676 -43.27656 -5.31922 1.000 21.12761 267 LYS I CA 1
ATOM 2191 C C . LYS A 1 274 ? -87.07880 -42.06904 -6.21577 1.000 28.66922 267 LYS I C 1
ATOM 2192 O O . LYS A 1 274 ? -86.22835 -41.22175 -5.92509 1.000 22.06728 267 LYS I O 1
ATOM 2198 N N . SER A 1 275 ? -87.85059 -42.00034 -7.30302 1.000 27.89927 268 SER I N 1
ATOM 2199 C CA . SER A 1 275 ? -87.76472 -40.91492 -8.28135 1.000 29.84413 268 SER I CA 1
ATOM 2200 C C . SER A 1 275 ? -86.31601 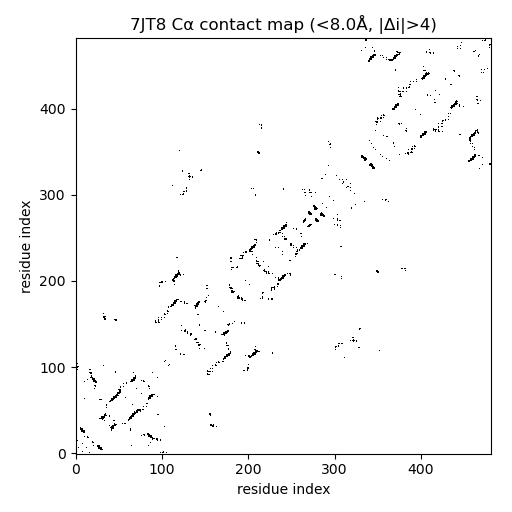-40.62539 -8.67447 1.000 28.11531 268 SER I C 1
ATOM 2201 O O . SER A 1 275 ? -85.86885 -39.47558 -8.72731 1.000 28.86211 268 SER I O 1
ATOM 2204 N N . GLY A 1 276 ? -85.57160 -41.69339 -8.95355 1.000 23.03657 269 GLY I N 1
ATOM 2205 C CA . GLY A 1 276 ? -84.22959 -41.56097 -9.47124 1.000 25.44243 269 GLY I CA 1
ATOM 2206 C C . GLY A 1 276 ? -83.13518 -41.28569 -8.45955 1.000 21.10962 269 GLY I C 1
ATOM 2207 O O . GLY A 1 276 ? -81.95912 -41.29935 -8.84717 1.000 23.95017 269 GLY I O 1
ATOM 2208 N N . GLY A 1 277 ? -83.46409 -41.04206 -7.18342 1.000 22.44323 270 GLY I N 1
ATOM 2209 C CA . GLY A 1 277 ? -82.45961 -40.69780 -6.19619 1.000 20.51559 270 GLY I CA 1
ATOM 2210 C C . GLY A 1 277 ? -82.57122 -41.50696 -4.91504 1.000 17.35429 270 GLY I C 1
ATOM 2211 O O . GLY A 1 277 ? -83.57967 -42.15828 -4.64366 1.000 19.34756 270 GLY I O 1
ATOM 2212 N N . ILE A 1 278 ? -81.49315 -41.45568 -4.11779 1.000 16.79498 271 ILE I N 1
ATOM 2213 C CA . ILE A 1 278 ? -81.47304 -42.06808 -2.79073 1.000 14.76431 271 ILE I CA 1
ATOM 2214 C C . ILE A 1 278 ? -81.91081 -41.02929 -1.76706 1.000 14.74877 271 ILE I C 1
ATOM 2215 O O . ILE A 1 278 ? -81.37385 -39.91956 -1.73404 1.000 17.44538 271 ILE I O 1
ATOM 2220 N N . TYR A 1 279 ? -82.89097 -41.38265 -0.93624 1.000 13.11865 272 TYR I N 1
ATOM 2221 C CA . TYR A 1 279 ? -83.38275 -40.52098 0.13005 1.000 16.66740 272 TYR I CA 1
ATOM 2222 C C . TYR A 1 279 ? -83.07345 -41.11909 1.49664 1.000 18.81783 272 TYR I C 1
ATOM 2223 O O . TYR A 1 279 ? -83.09719 -42.33999 1.67721 1.000 17.30534 272 TYR I O 1
ATOM 2232 N N . VAL A 1 280 ? -82.78057 -40.23968 2.45795 1.000 15.10175 273 VAL I N 1
ATOM 2233 C CA . VAL A 1 280 ? -82.58294 -40.61304 3.85772 1.000 17.95695 273 VAL I CA 1
ATOM 2234 C C . VAL A 1 280 ? -83.47249 -39.71532 4.69733 1.000 23.44289 273 VAL I C 1
ATOM 2235 O O . VAL A 1 280 ? -83.32929 -38.48602 4.65440 1.000 24.60432 273 VAL I O 1
ATOM 2239 N N . ASN A 1 281 ? -84.37585 -40.32561 5.46218 1.000 19.81571 274 ASN I N 1
ATOM 2240 C CA . ASN A 1 281 ? -85.36899 -39.60839 6.26461 1.000 18.51736 274 ASN I CA 1
ATOM 2241 C C . ASN A 1 281 ? -86.02874 -38.49271 5.45275 1.000 24.07847 274 ASN I C 1
ATOM 2242 O O . ASN A 1 281 ? -86.15501 -37.35060 5.89700 1.000 23.44750 274 ASN I O 1
ATOM 2247 N N . ASN A 1 282 ? -86.43548 -38.84209 4.23375 1.000 18.44148 275 ASN I N 1
ATOM 2248 C CA . ASN A 1 282 ? -87.16838 -38.00302 3.28602 1.000 22.26940 275 ASN I CA 1
ATOM 2249 C C . ASN A 1 282 ? -86.34206 -36.85366 2.72396 1.000 25.64684 275 ASN I C 1
ATOM 2250 O O . ASN A 1 282 ? -86.88495 -36.03073 1.97513 1.000 28.98807 275 ASN I O 1
ATOM 2255 N N . ASP A 1 283 ? -85.05989 -36.76191 3.04338 1.000 17.72927 276 ASP I N 1
ATOM 2256 C CA . ASP A 1 283 ? -84.18125 -35.79262 2.39993 1.000 20.22371 276 ASP I CA 1
ATOM 2257 C C . ASP A 1 283 ? -83.50510 -36.42987 1.19464 1.000 24.32666 276 ASP I C 1
ATOM 2258 O O . ASP A 1 283 ? -82.97898 -37.54579 1.29498 1.000 18.69604 276 ASP I O 1
ATOM 2263 N N . LEU A 1 284 ? -83.48630 -35.71083 0.07085 1.000 19.60542 277 LEU I N 1
ATOM 2264 C CA . LEU A 1 284 ? -82.74873 -36.18294 -1.09563 1.000 17.11411 277 LEU I CA 1
ATOM 2265 C C . LEU A 1 284 ? -81.26715 -36.23235 -0.76662 1.000 23.70793 277 LEU I C 1
ATOM 2266 O O . LEU A 1 284 ? -80.66842 -35.20502 -0.43807 1.000 18.83734 277 LEU I O 1
ATOM 2271 N N . PHE A 1 285 ? -80.67568 -37.42631 -0.85035 1.000 19.25712 278 PHE I N 1
ATOM 2272 C CA . PHE A 1 285 ? -79.32659 -37.67696 -0.35014 1.000 19.33630 278 PHE I CA 1
ATOM 2273 C C . PHE A 1 285 ? -78.29577 -37.85205 -1.46225 1.000 15.45488 278 PHE I C 1
ATOM 2274 O O . PHE A 1 285 ? -77.26935 -37.16773 -1.47234 1.000 19.25158 278 PHE I O 1
ATOM 2282 N N . ILE A 1 286 ? -78.54566 -38.75032 -2.40978 1.000 15.01101 279 ILE I N 1
ATOM 2283 C CA . ILE A 1 286 ? -77.69435 -38.97869 -3.57220 1.000 17.29807 279 ILE I CA 1
ATOM 2284 C C . ILE A 1 286 ? -78.55860 -38.80653 -4.81164 1.000 19.90447 279 ILE I C 1
ATOM 2285 O O . ILE A 1 286 ? -79.61462 -39.44166 -4.92110 1.000 18.77038 279 ILE I O 1
ATOM 2290 N N . LYS A 1 287 ? -78.10488 -37.98848 -5.75596 1.000 19.32737 280 LYS I N 1
ATOM 2291 C CA . LYS A 1 287 ? -78.96709 -37.63457 -6.87429 1.000 16.89688 280 LYS I CA 1
ATOM 2292 C C . LYS A 1 287 ? -78.72336 -38.54235 -8.07680 1.000 19.36794 280 LYS I C 1
ATOM 2293 O O . LYS A 1 287 ? -77.70563 -39.22975 -8.17580 1.000 23.12146 280 LYS I O 1
ATOM 2299 N N . LYS A 1 288 ? -79.67485 -38.50441 -9.01867 1.000 20.56235 281 LYS I N 1
ATOM 2300 C CA . LYS A 1 288 ? -79.64108 -39.37966 -10.19218 1.000 21.21060 281 LYS I CA 1
ATOM 2301 C C . LYS A 1 288 ? -78.28651 -39.36885 -10.90544 1.000 26.45190 281 LYS I C 1
ATOM 2302 O O . LYS A 1 288 ? -77.70216 -40.42818 -11.16644 1.000 24.06724 281 LYS I O 1
ATOM 2306 N N . GLU A 1 289 ? -77.77012 -38.18610 -11.24646 1.000 22.14179 282 GLU I N 1
ATOM 2307 C CA . GLU A 1 289 ? -76.52945 -38.16284 -12.01859 1.000 23.13654 282 GLU I CA 1
ATOM 2308 C C . GLU A 1 289 ? -75.29716 -38.37909 -11.15605 1.000 23.95248 282 GLU I C 1
ATOM 2309 O O . GLU A 1 289 ? -74.18334 -38.49131 -11.68965 1.000 24.62092 282 GLU I O 1
ATOM 2315 N N . GLU A 1 290 ? -75.47124 -38.47809 -9.84977 1.000 20.35437 283 GLU I N 1
ATOM 2316 C CA . GLU A 1 290 ? -74.40743 -38.97007 -8.99101 1.000 24.09102 283 GLU I CA 1
ATOM 2317 C C . GLU A 1 290 ? -74.35090 -40.49058 -8.97350 1.000 26.79760 283 GLU I C 1
ATOM 2318 O O . GLU A 1 290 ? -73.43096 -41.05519 -8.37327 1.000 25.45794 283 GLU I O 1
ATOM 2324 N N . LEU A 1 291 ? -75.29596 -41.15207 -9.64180 1.000 24.41344 284 LEU I N 1
ATOM 2325 C CA . LEU A 1 291 ? -75.30237 -42.60738 -9.80837 1.000 30.25031 284 LEU I CA 1
ATOM 2326 C C . LEU A 1 291 ? -75.38197 -42.97226 -11.29350 1.000 25.64071 284 LEU I C 1
ATOM 2327 O O . LEU A 1 291 ? -76.32543 -43.64040 -11.73593 1.000 27.64645 284 LEU I O 1
ATOM 2332 N N . PRO A 1 292 ? -74.40493 -42.54613 -12.09898 1.000 23.36445 285 PRO I N 1
ATOM 2333 C CA . PRO A 1 292 ? -74.48912 -42.79050 -13.54803 1.000 24.16051 285 PRO I CA 1
ATOM 2334 C C . PRO A 1 292 ? -74.28009 -44.25631 -13.91602 1.000 25.56066 285 PRO I C 1
ATOM 2335 O O . PRO A 1 292 ? -73.36377 -44.91519 -13.42197 1.000 24.05139 285 PRO I O 1
ATOM 2339 N N . PHE A 1 293 ? -75.13791 -44.75297 -14.81290 1.000 17.59881 286 PHE I N 1
ATOM 2340 C CA . PHE A 1 293 ? -75.02066 -46.09834 -15.38347 1.000 23.99953 286 PHE I CA 1
ATOM 2341 C C . PHE A 1 293 ? -74.94942 -47.17947 -14.30272 1.000 24.84750 286 PHE I C 1
ATOM 2342 O O . PHE A 1 293 ? -74.20406 -48.15455 -14.41947 1.000 24.72342 286 PHE I O 1
ATOM 2350 N N . LYS A 1 294 ? -75.72855 -47.01397 -13.23938 1.000 26.61773 287 LYS I N 1
ATOM 2351 C CA . LYS A 1 294 ? -75.68233 -47.94230 -12.11666 1.000 30.24751 287 LYS I CA 1
ATOM 2352 C C . LYS A 1 294 ? -76.84688 -48.92327 -12.19436 1.000 30.38561 287 LYS I C 1
ATOM 2353 O O . LYS A 1 294 ? -77.87695 -48.63845 -12.80412 1.000 27.93416 287 LYS I O 1
ATOM 2359 N N . SER A 1 295 ? -76.67044 -50.09191 -11.58084 1.000 25.74143 288 SER I N 1
ATOM 2360 C CA . SER A 1 295 ? -77.66751 -51.14986 -11.66163 1.000 20.33066 288 SER I CA 1
ATOM 2361 C C . SER A 1 295 ? -78.60645 -51.09158 -10.45862 1.000 21.55827 288 SER I C 1
ATOM 2362 O O . SER A 1 295 ? -78.35847 -50.38873 -9.47412 1.000 18.20883 288 SER I O 1
ATOM 2365 N N . GLU A 1 296 ? -79.68993 -51.87248 -10.54392 1.000 16.55206 289 GLU I N 1
ATOM 2366 C CA . GLU A 1 296 ? -80.58328 -52.05284 -9.39932 1.000 19.62194 289 GLU I CA 1
ATOM 2367 C C . GLU A 1 296 ? -79.81374 -52.53864 -8.17649 1.000 16.86424 289 GLU I C 1
ATOM 2368 O O . GLU A 1 296 ? -80.01265 -52.03488 -7.06100 1.000 13.46306 289 GLU I O 1
ATOM 2374 N N . TYR A 1 297 ? -78.92467 -53.52072 -8.37650 1.000 15.90399 290 TYR I N 1
ATOM 2375 C CA . TYR A 1 297 ? -78.14404 -54.06929 -7.26796 1.000 17.24647 290 TYR I CA 1
ATOM 2376 C C . TYR A 1 297 ? -77.19017 -53.03107 -6.69410 1.000 15.63744 290 TYR I C 1
ATOM 2377 O O . TYR A 1 297 ? -77.00010 -52.96121 -5.47516 1.000 16.09299 290 TYR I O 1
ATOM 2386 N N . PHE A 1 298 ? -76.57379 -52.22338 -7.55800 1.000 16.31164 291 PHE I N 1
ATOM 2387 C CA . PHE A 1 298 ? -75.69674 -51.17339 -7.06042 1.000 17.82625 291 PHE I CA 1
ATOM 2388 C C . PHE A 1 298 ? -76.44415 -50.25068 -6.10924 1.000 18.34380 291 PHE I C 1
ATOM 2389 O O . PHE A 1 298 ? -75.91641 -49.88134 -5.05442 1.000 15.09169 291 PHE I O 1
ATOM 2397 N N . ILE A 1 299 ? -77.67811 -49.88741 -6.46154 1.000 15.12571 292 ILE I N 1
ATOM 2398 C CA . ILE A 1 299 ? -78.49194 -49.02339 -5.60708 1.000 13.03816 292 ILE I CA 1
ATOM 2399 C C . ILE A 1 299 ? -78.83924 -49.72281 -4.29633 1.000 11.58350 292 ILE I C 1
ATOM 2400 O O . ILE A 1 299 ? -78.72487 -49.13236 -3.21035 1.000 13.02159 292 ILE I O 1
ATOM 2405 N N . GLN A 1 300 ? -79.31943 -50.97433 -4.37232 1.000 13.50243 293 GLN I N 1
ATOM 2406 C CA A GLN A 1 300 ? -79.67374 -51.69095 -3.15043 0.520 14.37253 293 GLN I CA 1
ATOM 2407 C CA B GLN A 1 300 ? -79.67389 -51.69567 -3.14780 0.480 14.37621 293 GLN I CA 1
ATOM 2408 C C . GLN A 1 300 ? -78.45861 -51.86725 -2.24053 1.000 11.76774 293 GLN I C 1
ATOM 2409 O O . GLN A 1 300 ? -78.56484 -51.71322 -1.01843 1.000 13.93896 293 GLN I O 1
ATOM 2420 N N . ASN A 1 301 ? -77.29509 -52.19090 -2.81883 1.000 13.09433 294 ASN I N 1
ATOM 2421 C CA . ASN A 1 301 ? -76.07771 -52.30634 -2.01650 1.000 15.93717 294 ASN I CA 1
ATOM 2422 C C . ASN A 1 301 ? -75.72078 -50.98261 -1.35866 1.000 16.16581 294 ASN I C 1
ATOM 2423 O O . ASN A 1 301 ? -75.28183 -50.95380 -0.20326 1.000 12.78392 294 ASN I O 1
ATOM 2428 N N . THR A 1 302 ? -75.91731 -49.87598 -2.07526 1.000 13.75639 295 THR I N 1
ATOM 2429 C CA . THR A 1 302 ? -75.67509 -48.55761 -1.48885 1.000 13.10281 295 THR I CA 1
ATOM 2430 C C . THR A 1 302 ? -76.63000 -48.28084 -0.33463 1.000 10.40554 295 THR I C 1
ATOM 2431 O O . THR A 1 302 ? -76.20725 -47.79107 0.71911 1.000 12.54017 295 THR I O 1
ATOM 2435 N N . LEU A 1 303 ? -77.92408 -48.59511 -0.50292 1.000 12.00528 296 LEU I N 1
ATOM 2436 C CA . LEU A 1 303 ? -78.85976 -48.47744 0.61516 1.000 12.87986 296 LEU I CA 1
ATOM 2437 C C . LEU A 1 303 ? -78.39275 -49.29361 1.81523 1.000 14.19073 296 LEU I C 1
ATOM 2438 O O . LEU A 1 303 ? -78.46288 -48.83024 2.96268 1.000 11.36282 296 LEU I O 1
ATOM 2443 N N . ALA A 1 304 ? -77.92916 -50.52183 1.57380 1.000 12.48742 297 ALA I N 1
ATOM 2444 C CA . ALA A 1 304 ? -77.46225 -51.34000 2.68698 1.000 14.70606 297 ALA I CA 1
ATOM 2445 C C . ALA A 1 304 ? -76.26169 -50.69406 3.36516 1.000 14.02448 297 ALA I C 1
ATOM 2446 O O . ALA A 1 304 ? -76.18193 -50.65386 4.59861 1.000 14.65784 297 ALA I O 1
ATOM 2448 N N . ALA A 1 305 ? -75.32280 -50.17214 2.57428 1.000 9.88993 298 ALA I N 1
ATOM 2449 C CA . ALA A 1 305 ? -74.11676 -49.58648 3.15073 1.000 13.12589 298 ALA I CA 1
ATOM 2450 C C . ALA A 1 305 ? -74.44380 -48.32081 3.93769 1.000 18.85937 298 ALA I C 1
ATOM 2451 O O . ALA A 1 305 ? -73.93706 -48.12252 5.05415 1.000 13.62998 298 ALA I O 1
ATOM 2453 N N . ILE A 1 306 ? -75.29785 -47.45576 3.37374 1.000 13.54725 299 ILE I N 1
ATOM 2454 C CA . ILE A 1 306 ? -75.75713 -46.27458 4.11010 1.000 14.60958 299 ILE I CA 1
ATOM 2455 C C . ILE A 1 306 ? -76.35954 -46.68691 5.44177 1.000 15.93926 299 ILE I C 1
ATOM 2456 O O . ILE A 1 306 ? -76.03820 -46.12377 6.49890 1.000 14.12919 299 ILE I O 1
ATOM 2461 N N . SER A 1 307 ? -77.27406 -47.65587 5.39931 1.000 14.79790 300 SER I N 1
ATOM 2462 C CA . SER A 1 307 ? -77.97023 -48.09265 6.60681 1.000 18.21030 300 SER I CA 1
ATOM 2463 C C . SER A 1 307 ? -76.99468 -48.59436 7.66223 1.000 18.15301 300 SER I C 1
ATOM 2464 O O . SER A 1 307 ? -77.07678 -48.20495 8.83527 1.000 17.99557 300 SER I O 1
ATOM 2467 N N . ALA A 1 308 ? -76.06487 -49.47462 7.26463 1.000 15.22567 301 ALA I N 1
ATOM 2468 C CA . ALA A 1 308 ? -75.07136 -49.96870 8.21425 1.000 13.59054 301 ALA I CA 1
ATOM 2469 C C . ALA A 1 308 ? -74.30133 -48.81289 8.84604 1.000 15.41236 301 ALA I C 1
ATOM 2470 O O . ALA A 1 308 ? -74.11133 -48.76770 10.06939 1.000 17.52525 301 ALA I O 1
ATOM 2472 N N . CYS A 1 309 ? -73.85423 -47.85840 8.02666 1.000 16.01715 302 CYS I N 1
ATOM 2473 C CA . CYS A 1 309 ? -73.06212 -46.75546 8.56055 1.000 15.91308 302 CYS I CA 1
ATOM 2474 C C . CYS A 1 309 ? -73.89107 -45.82955 9.44332 1.000 19.38869 302 CYS I C 1
ATOM 2475 O O . CYS A 1 309 ? -73.36018 -45.28065 10.41719 1.000 20.06762 302 CYS I O 1
ATOM 2478 N N . LEU A 1 310 ? -75.18671 -45.64851 9.14522 1.000 17.74425 303 LEU I N 1
ATOM 2479 C CA . LEU A 1 310 ? -76.02896 -44.86775 10.05593 1.000 19.45035 303 LEU I CA 1
ATOM 2480 C C . LEU A 1 310 ? -76.14476 -45.56296 11.40332 1.000 24.24842 303 LEU I C 1
ATOM 2481 O O . LEU A 1 310 ? -76.13115 -44.91323 12.45765 1.000 23.02049 303 LEU I O 1
ATOM 2486 N N . CYS A 1 311 ? -76.24849 -46.89157 11.38905 1.000 18.43647 304 CYS I N 1
ATOM 2487 C CA . CYS A 1 311 ? -76.28259 -47.65490 12.62580 1.000 18.72106 304 CYS I CA 1
ATOM 2488 C C . CYS A 1 311 ? -74.97043 -47.56001 13.39695 1.000 24.65748 304 CYS I C 1
ATOM 2489 O O . CYS A 1 311 ? -74.97273 -47.75242 14.61507 1.000 19.68850 304 CYS I O 1
ATOM 2492 N N . LEU A 1 312 ? -73.86897 -47.23112 12.72380 1.000 17.80767 305 LEU I N 1
ATOM 2493 C CA . LEU A 1 312 ? -72.58483 -46.94144 13.36149 1.000 22.44300 305 LEU I CA 1
ATOM 2494 C C . LEU A 1 312 ? -72.40044 -45.45552 13.68064 1.000 29.00570 305 LEU I C 1
ATOM 2495 O O . LEU A 1 312 ? -71.29252 -45.04548 14.04489 1.000 28.06478 305 LEU I O 1
ATOM 2500 N N . ASN A 1 313 ? -73.44840 -44.64059 13.51974 1.000 24.44514 306 ASN I N 1
ATOM 2501 C CA . ASN A 1 313 ? -73.40692 -43.20708 13.82339 1.000 25.38549 306 ASN I CA 1
ATOM 2502 C C . ASN A 1 313 ? -72.36865 -42.46320 12.98731 1.000 29.27331 306 ASN I C 1
ATOM 2503 O O . ASN A 1 313 ? -71.78520 -41.47224 13.43991 1.000 27.54501 306 ASN I O 1
ATOM 2508 N N . ILE A 1 314 ? -72.11842 -42.92684 11.76882 1.000 23.81256 307 ILE I N 1
ATOM 2509 C CA . ILE A 1 314 ? -71.32147 -42.12745 10.83684 1.000 21.83870 307 ILE I CA 1
ATOM 2510 C C . ILE A 1 314 ? -72.18077 -40.97273 10.32495 1.000 26.63104 307 ILE I C 1
ATOM 2511 O O . ILE A 1 314 ? -73.30202 -41.21262 9.84248 1.000 22.44649 307 ILE I O 1
ATOM 2516 N N . PRO A 1 315 ? -71.72051 -39.72482 10.40356 1.000 29.40824 308 PRO I N 1
ATOM 2517 C CA . PRO A 1 315 ? -72.53341 -38.59238 9.91994 1.000 29.23267 308 PRO I CA 1
ATOM 2518 C C . PRO A 1 315 ? -72.85506 -38.74427 8.44419 1.000 30.25750 308 PRO I C 1
ATOM 2519 O O . PRO A 1 315 ? -72.01072 -39.21467 7.66570 1.000 23.87440 308 PRO I O 1
ATOM 2523 N N . PRO A 1 316 ? -74.06399 -38.35165 8.02592 1.000 24.76127 309 PRO I N 1
ATOM 2524 C CA . PRO A 1 316 ? -74.45413 -38.53272 6.61810 1.000 25.70688 309 PRO I CA 1
ATOM 2525 C C . PRO A 1 316 ? -73.51400 -37.88510 5.62018 1.000 28.69840 309 PRO I C 1
ATOM 2526 O O . PRO A 1 316 ? -73.31082 -38.44553 4.53616 1.000 24.45826 309 PRO I O 1
ATOM 2530 N N . ASP A 1 317 ? -72.93667 -36.71630 5.92789 1.000 24.90809 310 ASP I N 1
ATOM 2531 C CA . ASP A 1 317 ? -72.04388 -36.10874 4.94751 1.000 29.74338 310 ASP I CA 1
ATOM 2532 C C . ASP A 1 317 ? -70.77119 -36.93400 4.77364 1.000 19.43265 310 ASP I C 1
ATOM 2533 O O . ASP A 1 317 ? -70.17993 -36.93762 3.68648 1.000 24.88545 310 ASP I O 1
ATOM 2538 N N . ILE A 1 318 ? -70.34658 -37.63697 5.82515 1.000 22.76885 311 ILE I N 1
ATOM 2539 C CA . ILE A 1 318 ? -69.22696 -38.56629 5.70871 1.000 21.51676 311 ILE I CA 1
ATOM 2540 C C . ILE A 1 318 ? -69.62100 -39.76176 4.84859 1.000 19.79325 311 ILE I C 1
ATOM 2541 O O . ILE A 1 318 ? -68.84754 -40.22080 3.99419 1.000 21.06354 311 ILE I O 1
ATOM 2546 N N . ILE A 1 319 ? -70.82077 -40.29636 5.07899 1.000 20.68816 312 ILE I N 1
ATOM 2547 C CA . ILE A 1 319 ? -71.29650 -41.41516 4.27110 1.000 18.85520 312 ILE I CA 1
ATOM 2548 C C . ILE A 1 319 ? -71.33597 -41.00883 2.80686 1.000 16.65106 312 ILE I C 1
ATOM 2549 O O . ILE A 1 319 ? -70.91793 -41.76560 1.92151 1.000 16.33298 312 ILE I O 1
ATOM 2554 N N . LYS A 1 320 ? -71.81958 -39.79320 2.52670 1.000 20.32913 313 LYS I N 1
ATOM 2555 C CA . LYS A 1 320 ? -71.94560 -39.36810 1.13422 1.000 18.68029 313 LYS I CA 1
ATOM 2556 C C . LYS A 1 320 ? -70.58658 -39.22272 0.46275 1.000 19.81323 313 LYS I C 1
ATOM 2557 O O . LYS A 1 320 ? -70.41153 -39.63836 -0.69065 1.000 18.30731 313 LYS I O 1
ATOM 2563 N N . LYS A 1 321 ? -69.60826 -38.62008 1.15355 1.000 19.05632 314 LYS I N 1
ATOM 2564 C CA . LYS A 1 321 ? -68.27598 -38.50094 0.56021 1.000 18.26096 314 LYS I CA 1
ATOM 2565 C C . LYS A 1 321 ? -67.72223 -39.87044 0.17475 1.000 20.73949 314 LYS I C 1
ATOM 2566 O O . LYS A 1 321 ? -67.09315 -40.02571 -0.88201 1.0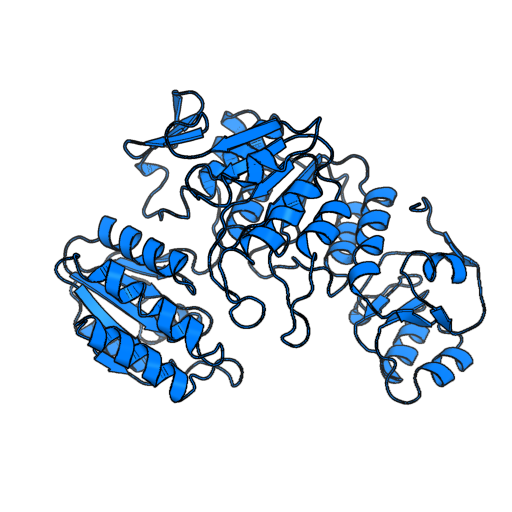00 21.98584 314 LYS I O 1
ATOM 2572 N N . GLY A 1 322 ? -67.96234 -40.88059 1.01721 1.000 19.44533 315 GLY I N 1
ATOM 2573 C CA . GLY A 1 322 ? -67.51961 -42.22857 0.69318 1.000 18.23954 315 GLY I CA 1
ATOM 2574 C C . GLY A 1 322 ? -68.20889 -42.79231 -0.53751 1.000 15.53112 315 GLY I C 1
ATOM 2575 O O . GLY A 1 322 ? -67.55999 -43.33998 -1.43149 1.000 21.79609 315 GLY I O 1
ATOM 2576 N N . ILE A 1 323 ? -69.53856 -42.67764 -0.59273 1.000 16.71924 316 ILE I N 1
ATOM 2577 C CA . ILE A 1 323 ? -70.28697 -43.19284 -1.73974 1.000 17.45951 316 ILE I CA 1
ATOM 2578 C C . ILE A 1 323 ? -69.78390 -42.57070 -3.03429 1.000 19.26753 316 ILE I C 1
ATOM 2579 O O . ILE A 1 323 ? -69.57657 -43.26197 -4.03986 1.000 18.74118 316 ILE I O 1
ATOM 2584 N N . LEU A 1 324 ? -69.59606 -41.25018 -3.03433 1.000 18.37720 317 LEU I N 1
ATOM 2585 C CA . LEU A 1 324 ? -69.21357 -40.56694 -4.26468 1.000 22.42727 317 LEU I CA 1
ATOM 2586 C C . LEU A 1 324 ? -67.79923 -40.91458 -4.71397 1.000 22.67561 317 LEU I C 1
ATOM 2587 O O . LEU A 1 324 ? -67.44993 -40.65942 -5.87440 1.000 22.66857 317 LEU I O 1
ATOM 2592 N N . THR A 1 325 ? -66.97560 -41.49717 -3.84423 1.000 17.19769 318 THR I N 1
ATOM 2593 C CA . THR A 1 325 ? -65.62632 -41.89057 -4.22993 1.000 16.23276 318 THR I CA 1
ATOM 2594 C C . THR A 1 325 ? -65.44734 -43.40424 -4.28292 1.000 23.22916 318 THR I C 1
ATOM 2595 O O . THR A 1 325 ? -64.31574 -43.87854 -4.40677 1.000 20.86094 318 THR I O 1
ATOM 2599 N N . TYR A 1 326 ? -66.53748 -44.16872 -4.20439 1.000 21.14751 319 TYR I N 1
ATOM 2600 C CA . TYR A 1 326 ? -66.45184 -45.62575 -4.17953 1.000 20.33609 319 TYR I CA 1
ATOM 2601 C C . TYR A 1 326 ? -65.95234 -46.17244 -5.51179 1.000 19.07049 319 TYR I C 1
ATOM 2602 O O . TYR A 1 326 ? -66.44158 -45.78745 -6.57652 1.000 24.48460 319 TYR I O 1
ATOM 2611 N N . LYS A 1 327 ? -64.98010 -47.08213 -5.45509 1.000 19.34540 320 LYS I N 1
ATOM 2612 C CA . LYS A 1 327 ? -64.48374 -47.75391 -6.64701 1.000 22.51450 320 LYS I CA 1
ATOM 2613 C C . LYS A 1 327 ? -64.96491 -49.19866 -6.64347 1.000 23.87820 320 LYS I C 1
ATOM 2614 O O . LYS A 1 327 ? -64.61297 -49.96618 -5.73036 1.000 24.37704 320 LYS I O 1
ATOM 2620 N N . PRO A 1 328 ? -65.77583 -49.59811 -7.61845 1.000 25.53578 321 PRO I N 1
ATOM 2621 C CA . PRO A 1 328 ? -66.45731 -50.89545 -7.54735 1.000 22.35105 321 PRO I CA 1
ATOM 2622 C C . PRO A 1 328 ? -65.53840 -52.06378 -7.88169 1.000 27.59512 321 PRO I C 1
ATOM 2623 O O . PRO A 1 328 ? -64.44549 -51.91366 -8.42434 1.000 21.88483 321 PRO I O 1
ATOM 2627 N N . LEU A 1 329 ? -66.01684 -53.25208 -7.52810 1.000 18.66890 322 LEU I N 1
ATOM 2628 C CA . LEU A 1 329 ? -65.31783 -54.48218 -7.84920 1.000 20.04028 322 LEU I CA 1
ATOM 2629 C C . LEU A 1 329 ? -65.47398 -54.81336 -9.33291 1.000 20.89885 322 LEU I C 1
ATOM 2630 O O . LEU A 1 329 ? -66.30540 -54.24539 -10.05292 1.000 18.99853 322 LEU I O 1
ATOM 2635 N N . LYS A 1 330 ? -64.67149 -55.78113 -9.76811 1.000 18.92837 323 LYS I N 1
ATOM 2636 C CA . LYS A 1 330 ? -64.60227 -56.17727 -11.16545 1.000 25.62531 323 LYS I CA 1
ATOM 2637 C C . LYS A 1 330 ? -65.90671 -56.80838 -11.63541 1.000 18.85059 323 LYS I C 1
ATOM 2638 O O . LYS A 1 330 ? -66.48720 -57.64368 -10.94088 1.000 18.79071 323 LYS I O 1
ATOM 2644 N N . ARG A 1 331 ? -66.34794 -56.42114 -12.83985 1.000 19.83964 324 ARG I N 1
ATOM 2645 C CA . ARG A 1 331 ? -67.48976 -57.04644 -13.52858 1.000 16.14946 324 ARG I CA 1
ATOM 2646 C C . ARG A 1 331 ? -68.79057 -56.90031 -12.73434 1.000 18.92289 324 ARG I C 1
ATOM 2647 O O . ARG A 1 331 ? -69.67890 -57.76587 -12.78021 1.000 15.00704 324 ARG I O 1
ATOM 2655 N N . ARG A 1 332 ? -68.91979 -55.80795 -11.99002 1.000 13.11511 325 ARG I N 1
ATOM 2656 C CA . ARG A 1 332 ? -70.18720 -55.45128 -11.36393 1.000 15.94392 325 ARG I CA 1
ATOM 2657 C C . ARG A 1 332 ? -70.81110 -54.38906 -12.25838 1.000 16.41538 325 ARG I C 1
ATOM 2658 O O . ARG A 1 332 ? -70.60234 -53.18709 -12.06267 1.000 17.09334 325 ARG I O 1
ATOM 2666 N N . PHE A 1 333 ? -71.56950 -54.84723 -13.25814 1.000 14.05936 326 PHE I N 1
ATOM 2667 C CA . PHE A 1 333 ? -72.25929 -53.95996 -14.19873 1.000 16.58856 326 PHE I CA 1
ATOM 2668 C C . PHE A 1 333 ? -71.28640 -52.91000 -14.74463 1.000 17.58978 326 PHE I C 1
ATOM 2669 O O . PHE A 1 333 ? -71.57300 -51.70752 -14.79519 1.000 17.02971 326 PHE I O 1
ATOM 2677 N N . SER A 1 334 ? -70.10721 -53.38530 -15.13942 1.000 16.86819 327 SER I N 1
ATOM 2678 C CA . SER A 1 334 ? -68.99359 -52.50837 -15.48903 1.000 16.07223 327 SER I CA 1
ATOM 2679 C C . SER A 1 334 ? -69.19979 -51.94770 -16.88663 1.000 18.11154 327 SER I C 1
ATOM 2680 O O . SER A 1 334 ? -69.47324 -52.70421 -17.81992 1.000 17.84878 327 SER I O 1
ATOM 2683 N N . ILE A 1 335 ? -69.06043 -50.63399 -17.04008 1.000 17.48131 328 ILE I N 1
ATOM 2684 C CA . ILE A 1 335 ? -69.26317 -49.99135 -18.33461 1.000 20.91199 328 ILE I CA 1
ATOM 2685 C C . ILE A 1 335 ? -67.93260 -50.00125 -19.07918 1.000 23.14927 328 ILE I C 1
ATOM 2686 O O . ILE A 1 335 ? -66.99355 -49.30016 -18.70070 1.000 24.09471 328 ILE I O 1
ATOM 2691 N N . LEU A 1 336 ? -67.85314 -50.80031 -20.13656 1.000 19.71576 329 LEU I N 1
ATOM 2692 C CA . LEU A 1 336 ? -66.61801 -50.96582 -20.89057 1.000 21.86199 329 LEU I CA 1
ATOM 2693 C C . LEU A 1 336 ? -66.52866 -50.02316 -22.07822 1.000 27.83972 329 LEU I C 1
ATOM 2694 O O . LEU A 1 336 ? -65.43406 -49.80118 -22.60043 1.000 32.84428 329 LEU I O 1
ATOM 2699 N N . CYS A 1 337 ? -67.65179 -49.46028 -22.49852 1.000 23.98449 330 CYS I N 1
ATOM 2700 C CA . CYS A 1 337 ? -67.77259 -48.66431 -23.71106 1.000 29.54715 330 CYS I CA 1
ATOM 2701 C C . CYS A 1 337 ? -69.11746 -47.96296 -23.66260 1.000 32.76965 330 CYS I C 1
ATOM 2702 O O . CYS A 1 337 ? -70.06932 -48.47612 -23.06871 1.000 23.85671 330 CYS I O 1
ATOM 2705 N N . LYS A 1 338 ? -69.19850 -46.79161 -24.29749 1.000 34.63479 331 LYS I N 1
ATOM 2706 C CA . LYS A 1 338 ? -70.46406 -46.07668 -24.35802 1.000 33.54020 331 LYS I CA 1
ATOM 2707 C C . LYS A 1 338 ? -71.09597 -46.06855 -25.74216 1.000 32.58830 331 LYS I C 1
ATOM 2708 O O . LYS A 1 338 ? -72.31811 -45.91613 -25.83825 1.000 36.56959 331 LYS I O 1
ATOM 2714 N N . LYS A 1 339 ? -70.30472 -46.26954 -26.79311 1.000 32.55510 332 LYS I N 1
ATOM 2715 C CA . LYS A 1 339 ? -70.78194 -46.37738 -28.17325 1.000 43.28092 332 LYS I CA 1
ATOM 2716 C C . LYS A 1 339 ? -70.11609 -47.58760 -28.81767 1.000 35.20571 332 LYS I C 1
ATOM 2717 O O . LYS A 1 339 ? -68.96606 -47.48998 -29.27847 1.000 41.53146 332 LYS I O 1
ATOM 2723 N N . PRO A 1 340 ? -70.78007 -48.75150 -28.85329 1.000 30.76342 333 PRO I N 1
ATOM 2724 C CA . PRO A 1 340 ? -72.08907 -49.03318 -28.26725 1.000 29.08400 333 PRO I CA 1
ATOM 2725 C C . PRO A 1 340 ? -71.93348 -49.17948 -26.76169 1.000 27.97744 333 PRO I C 1
ATOM 2726 O O . PRO A 1 340 ? -70.80625 -49.36593 -26.29996 1.000 24.66640 333 PRO I O 1
ATOM 2730 N N . LEU A 1 341 ? -73.02781 -49.08311 -26.01641 1.000 26.91884 334 LEU I N 1
ATOM 2731 C CA . LEU A 1 341 ? -72.98095 -49.27503 -24.57087 1.000 24.18508 334 LEU I CA 1
ATOM 2732 C C . LEU A 1 341 ? -72.68414 -50.73962 -24.26804 1.000 25.99682 334 LEU I C 1
ATOM 2733 O O . LEU A 1 341 ? -73.54183 -51.60613 -24.46817 1.000 23.05651 334 LEU I O 1
ATOM 2738 N N . ILE A 1 342 ? -71.47948 -51.03239 -23.77725 1.000 21.42029 335 ILE I N 1
ATOM 2739 C CA . ILE A 1 342 ? -71.10325 -52.39795 -23.42493 1.000 17.36108 335 ILE I CA 1
ATOM 2740 C C . ILE A 1 342 ? -71.05149 -52.50626 -21.90462 1.000 19.41853 335 ILE I C 1
ATOM 2741 O O . ILE A 1 342 ? -70.31166 -51.76579 -21.24308 1.000 20.33148 335 ILE I O 1
ATOM 2746 N N . ILE A 1 343 ? -71.86573 -53.40470 -21.35603 1.000 15.15871 336 ILE I N 1
ATOM 2747 C CA . ILE A 1 343 ? -71.98088 -53.62699 -19.91743 1.000 15.89763 336 ILE I CA 1
ATOM 2748 C C . ILE A 1 343 ? -71.50413 -55.04165 -19.61858 1.000 17.03913 336 ILE I C 1
ATOM 2749 O O . ILE A 1 343 ? -71.98644 -55.99366 -20.22965 1.000 16.15326 336 ILE I O 1
ATOM 2754 N N . ASP A 1 344 ? -70.59717 -55.17975 -18.64623 1.000 15.37542 337 ASP I N 1
ATOM 2755 C CA . ASP A 1 344 ? -69.95032 -56.45012 -18.31309 1.000 19.27546 337 ASP I CA 1
ATOM 2756 C C . ASP A 1 344 ? -70.30356 -56.81174 -16.87693 1.000 17.14085 337 ASP I C 1
ATOM 2757 O O . ASP A 1 344 ? -69.75774 -56.22109 -15.93968 1.000 18.16221 337 ASP I O 1
ATOM 2762 N N . ASP A 1 345 ? -71.18173 -57.79970 -16.69745 1.000 17.25223 338 ASP I N 1
ATOM 2763 C CA . ASP A 1 345 ? -71.69850 -58.13106 -15.37515 1.000 16.50060 338 ASP I CA 1
ATOM 2764 C C . ASP A 1 345 ? -71.57393 -59.61797 -15.06451 1.000 15.73495 338 ASP I C 1
ATOM 2765 O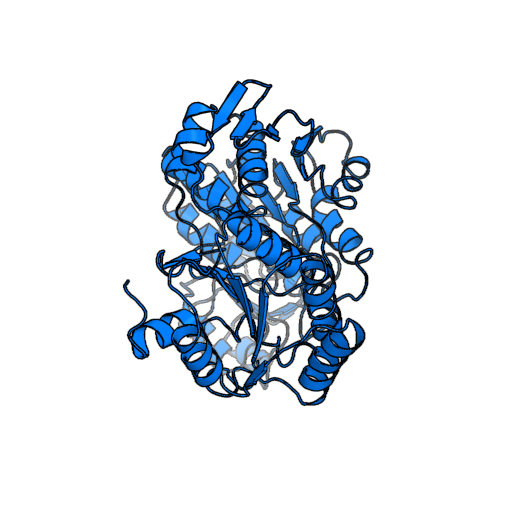 O . ASP A 1 345 ? -71.90876 -60.46314 -15.89894 1.000 16.50899 338 ASP I O 1
ATOM 2770 N N . PHE A 1 346 ? -71.16490 -59.95013 -13.83328 1.000 13.79959 339 PHE I N 1
ATOM 2771 C CA . PHE A 1 346 ? -70.90864 -61.35012 -13.50642 1.000 14.70855 339 PHE I CA 1
ATOM 2772 C C . PHE A 1 346 ? -72.14818 -62.10058 -13.02328 1.000 15.66374 339 PHE I C 1
ATOM 2773 O O . PHE A 1 346 ? -72.00792 -63.15221 -12.38836 1.000 15.33120 339 PHE I O 1
ATOM 2781 N N . ALA A 1 347 ? -73.34834 -61.62539 -13.36953 1.000 16.14196 340 ALA I N 1
ATOM 2782 C CA . ALA A 1 347 ? -74.58763 -62.31070 -13.00542 1.000 14.53379 340 ALA I CA 1
ATOM 2783 C C . ALA A 1 347 ? -74.48567 -63.81124 -13.26115 1.000 18.76473 340 ALA I C 1
ATOM 2784 O O . ALA A 1 347 ? -74.00649 -64.24387 -14.30758 1.000 16.39545 340 ALA I O 1
ATOM 2786 N N . HIS A 1 348 ? -74.93498 -64.59968 -12.29964 1.000 15.98257 341 HIS I N 1
ATOM 2787 C CA . HIS A 1 348 ? -74.68829 -66.03456 -12.34772 1.000 19.53221 341 HIS I CA 1
ATOM 2788 C C . HIS A 1 348 ? -75.77876 -66.84625 -11.66724 1.000 18.80314 341 HIS I C 1
ATOM 2789 O O . HIS A 1 348 ? -75.63046 -68.06829 -11.55627 1.000 19.69006 341 HIS I O 1
ATOM 2796 N N . ASN A 1 349 ? -76.84442 -66.22465 -11.19217 1.000 14.96639 342 ASN I N 1
ATOM 2797 C CA . ASN A 1 349 ? -77.96381 -66.94627 -10.60301 1.000 16.13833 342 ASN I CA 1
ATOM 2798 C C . ASN A 1 349 ? -79.24357 -66.24999 -11.05312 1.000 17.89428 342 ASN I C 1
ATOM 2799 O O . ASN A 1 349 ? -79.16871 -65.17163 -11.65678 1.000 15.86854 342 ASN I O 1
ATOM 2804 N N . PRO A 1 350 ? -80.42355 -66.83966 -10.83128 1.000 17.75194 343 PRO I N 1
ATOM 2805 C CA . PRO A 1 350 ? -81.63538 -66.26057 -11.43530 1.000 16.42952 343 PRO I CA 1
ATOM 2806 C C . PRO A 1 350 ? -81.87570 -64.80437 -11.07449 1.000 18.32636 343 PRO I C 1
ATOM 2807 O O . PRO A 1 350 ? -82.19009 -63.99786 -11.96372 1.000 17.04507 343 PRO I O 1
ATOM 2811 N N . ASP A 1 351 ? -81.72852 -64.43336 -9.79879 1.000 18.10425 344 ASP I N 1
ATOM 2812 C CA . ASP A 1 351 ? -81.97060 -63.04563 -9.41020 1.000 16.81573 344 ASP I CA 1
ATOM 2813 C C . ASP A 1 351 ? -80.96790 -62.10287 -10.05970 1.000 15.56354 344 ASP I C 1
ATOM 2814 O O . ASP A 1 351 ? -81.33416 -61.01086 -10.50702 1.000 16.83695 344 ASP I O 1
ATOM 2819 N N . GLY A 1 352 ? -79.69334 -62.49725 -10.10565 1.000 14.77120 345 GLY I N 1
ATOM 2820 C CA . GLY A 1 352 ? -78.68421 -61.59808 -10.64785 1.000 12.76552 345 GLY I CA 1
ATOM 2821 C C . GLY A 1 352 ? -78.86558 -61.40288 -12.13987 1.000 18.18624 345 GLY I C 1
ATOM 2822 O O . GLY A 1 352 ? -78.65578 -60.30858 -12.67009 1.000 14.13337 345 GLY I O 1
ATOM 2823 N N . ILE A 1 353 ? -79.26307 -62.46454 -12.83314 1.000 15.40482 346 ILE I N 1
ATOM 2824 C CA . ILE A 1 353 ? -79.52156 -62.36958 -14.26619 1.000 15.61066 346 ILE I CA 1
ATOM 2825 C C . ILE A 1 353 ? -80.70818 -61.45093 -14.53005 1.000 15.95426 346 ILE I C 1
ATOM 2826 O O . ILE A 1 353 ? -80.65744 -60.57080 -15.40295 1.000 16.50236 346 ILE I O 1
ATOM 2831 N N . LYS A 1 354 ? -81.78984 -61.63381 -13.77617 1.000 15.00721 347 LYS I N 1
ATOM 2832 C CA . LYS A 1 354 ? -82.96490 -60.78501 -13.94674 1.000 17.60095 347 LYS I CA 1
ATOM 2833 C C . LYS A 1 354 ? -82.61756 -59.31788 -13.71528 1.000 19.49563 347 LYS I C 1
ATOM 2834 O O . LYS A 1 354 ? -83.00038 -58.44142 -14.49849 1.000 17.31298 347 LYS I O 1
ATOM 2840 N N . MET A 1 355 ? -81.88267 -59.04227 -12.63659 1.000 16.20937 348 MET I N 1
ATOM 2841 C CA . MET A 1 355 ? -81.49673 -57.67498 -12.28800 1.000 19.32257 348 MET I CA 1
ATOM 2842 C C . MET A 1 355 ? -80.66580 -57.04328 -13.39673 1.000 15.21606 348 MET I C 1
ATOM 2843 O O . MET A 1 355 ? -80.89912 -55.89049 -13.78931 1.000 16.06568 348 MET I O 1
ATOM 2848 N N . ALA A 1 356 ? -79.70433 -57.80340 -13.93068 1.000 12.89380 349 ALA I N 1
ATOM 2849 C CA . ALA A 1 356 ? -78.78474 -57.25303 -14.92143 1.000 14.21595 349 ALA I CA 1
ATOM 2850 C C . ALA A 1 356 ? -79.51167 -56.92045 -16.21306 1.000 14.63540 349 ALA I C 1
ATOM 2851 O O . ALA A 1 356 ? -79.27783 -55.86527 -16.81463 1.000 15.94103 349 ALA I O 1
ATOM 2853 N N . ILE A 1 357 ? -80.38289 -57.81962 -16.66502 1.000 13.22439 350 ILE I N 1
ATOM 2854 C CA . ILE A 1 357 ? -81.12099 -57.56207 -17.89639 1.000 13.76995 350 ILE I CA 1
ATOM 2855 C C . ILE A 1 357 ? -82.02428 -56.34005 -17.72967 1.000 14.24683 350 ILE I C 1
ATOM 2856 O O . ILE A 1 357 ? -82.01781 -55.42909 -18.56564 1.000 14.50139 350 ILE I O 1
ATOM 2861 N N . LYS A 1 358 ? -82.77761 -56.27463 -16.62296 1.000 14.43415 351 LYS I N 1
ATOM 2862 C CA . LYS A 1 358 ? -83.67132 -55.12992 -16.41992 1.000 17.99253 351 LYS I CA 1
ATOM 2863 C C . LYS A 1 358 ? -82.89016 -53.82616 -16.32057 1.000 18.52288 351 LYS I C 1
ATOM 2864 O O . LYS A 1 358 ? -83.31482 -52.79963 -16.86545 1.000 15.59135 351 LYS I O 1
ATOM 2870 N N . SER A 1 359 ? -81.75938 -53.83600 -15.60446 1.000 15.73309 352 SER I N 1
ATOM 2871 C CA . SER A 1 359 ? -80.95431 -52.62258 -15.48863 1.000 17.15641 352 SER I CA 1
ATOM 2872 C C . SER A 1 359 ? -80.36677 -52.19785 -16.83044 1.000 17.92585 352 SER I C 1
ATOM 2873 O O . SER A 1 359 ? -80.30138 -50.99543 -17.12914 1.000 15.98413 352 SER I O 1
ATOM 2876 N N . ALA A 1 360 ? -79.91289 -53.16515 -17.63883 1.000 16.76071 353 ALA I N 1
ATOM 2877 C CA . ALA A 1 360 ? -79.38896 -52.83465 -18.95721 1.000 15.75445 353 ALA I CA 1
ATOM 2878 C C . ALA A 1 360 ? -80.48314 -52.26017 -19.85571 1.000 14.91928 353 ALA I C 1
ATOM 2879 O O . ALA A 1 360 ? -80.25053 -51.27711 -20.56810 1.000 19.55432 353 ALA I O 1
ATOM 2881 N N . LYS A 1 361 ? -81.67932 -52.85940 -19.83303 1.000 14.89738 354 LYS I N 1
ATOM 2882 C CA . LYS A 1 361 ? -82.77273 -52.35629 -20.66179 1.000 19.93464 354 LYS I CA 1
ATOM 2883 C C . LYS A 1 361 ? -83.11923 -50.91777 -20.31023 1.000 20.14751 354 LYS I C 1
ATOM 2884 O O . LYS A 1 361 ? -83.43328 -50.11847 -21.19902 1.000 19.00772 354 LYS I O 1
ATOM 2890 N N . LYS A 1 362 ? -83.07478 -50.57444 -19.01930 1.000 20.39314 355 LYS I N 1
ATOM 2891 C CA . LYS A 1 362 ? -83.35065 -49.20498 -18.59402 1.000 21.27946 355 LYS I CA 1
ATOM 2892 C C . LYS A 1 362 ? -82.40359 -48.20378 -19.24601 1.000 23.95439 355 LYS I C 1
ATOM 2893 O O . LYS A 1 362 ? -82.77324 -47.04209 -19.44192 1.000 24.19065 355 LYS I O 1
ATOM 2896 N N . LEU A 1 363 ? -81.17985 -48.61752 -19.57156 1.000 18.65536 356 LEU I N 1
ATOM 2897 C CA . LEU A 1 363 ? -80.18473 -47.72523 -20.15495 1.000 22.24594 356 LEU I CA 1
ATOM 2898 C C . LEU A 1 363 ? -80.10113 -47.84935 -21.66983 1.000 23.20645 356 LEU I C 1
ATOM 2899 O O . LEU A 1 363 ? -79.22331 -47.23576 -22.28763 1.000 26.14071 356 LEU I O 1
ATOM 2904 N N . THR A 1 364 ? -80.99310 -48.62095 -22.28011 1.000 20.38055 357 THR I N 1
ATOM 2905 C CA . THR A 1 364 ? -80.87312 -49.01856 -23.67926 1.000 20.72505 357 THR I CA 1
ATOM 2906 C C . THR A 1 364 ? -81.68332 -48.08296 -24.56873 1.000 26.68901 357 THR I C 1
ATOM 2907 O O . THR A 1 364 ? -82.89510 -47.93000 -24.37752 1.000 22.48185 357 THR I O 1
ATOM 2911 N N . LYS A 1 365 ? -81.01414 -47.48618 -25.55493 1.000 22.51781 358 LYS I N 1
ATOM 2912 C CA . LYS A 1 365 ? -81.69482 -46.64819 -26.53867 1.000 24.58491 358 LYS I CA 1
ATOM 2913 C C . LYS A 1 365 ? -82.42065 -47.48916 -27.58468 1.000 26.15664 358 LYS I C 1
ATOM 2914 O O . LYS A 1 365 ? -83.63275 -47.35167 -27.77354 1.000 29.28564 358 LYS I O 1
ATOM 2920 N N . ASN A 1 366 ? -81.69994 -48.37759 -28.27607 1.000 21.72478 359 ASN I N 1
ATOM 2921 C CA A ASN A 1 366 ? -82.26991 -49.11779 -29.39162 0.530 22.53405 359 ASN I CA 1
ATOM 2922 C CA B ASN A 1 366 ? -82.29379 -49.11264 -29.38325 0.470 22.54746 359 ASN I CA 1
ATOM 2923 C C . ASN A 1 366 ? -82.32374 -50.59711 -29.06132 1.000 23.29193 359 ASN I C 1
ATOM 2924 O O . ASN A 1 366 ? -83.17214 -51.04538 -28.27931 1.000 19.26095 359 ASN I O 1
ATOM 2933 N N . LYS A 1 367 ? -81.44183 -51.39750 -29.65123 1.000 20.55050 360 LYS I N 1
ATOM 2934 C CA . LYS A 1 367 ? -81.48514 -52.84514 -29.49090 1.000 18.19812 360 LYS I CA 1
ATOM 2935 C C . LYS A 1 367 ? -80.65274 -53.28107 -28.29028 1.000 15.63582 360 LYS I C 1
ATOM 2936 O O . LYS A 1 367 ? -79.53846 -52.79589 -28.08588 1.000 19.72960 360 LYS I O 1
ATOM 2942 N N . LEU A 1 368 ? -81.20446 -54.19379 -27.50066 1.000 16.26213 361 LEU I N 1
ATOM 2943 C CA . LEU A 1 368 ? -80.48765 -54.80783 -26.38204 1.000 17.27516 361 LEU I CA 1
ATOM 2944 C C . LEU A 1 368 ? -79.95504 -56.16865 -26.83188 1.000 18.43014 361 LEU I C 1
ATOM 2945 O O . LEU A 1 368 ? -80.73381 -57.08951 -27.10010 1.000 17.24083 361 LEU I O 1
ATOM 2950 N N . TRP A 1 369 ? -78.63411 -56.30097 -26.89568 1.000 14.63032 362 TRP I N 1
ATOM 2951 C CA . TRP A 1 369 ? -77.99031 -57.59517 -27.10124 1.000 16.47937 362 TRP I CA 1
ATOM 2952 C C . TRP A 1 369 ? -77.63959 -58.19928 -25.74510 1.000 16.93227 362 TRP I C 1
ATOM 2953 O O . TRP A 1 369 ? -77.04005 -57.52095 -24.90595 1.000 18.19708 362 TRP I O 1
ATOM 2964 N N . VAL A 1 370 ? -78.01506 -59.46070 -25.51472 1.000 14.44262 363 VAL I N 1
ATOM 2965 C CA . VAL A 1 370 ? -77.65348 -60.14821 -24.27114 1.000 14.19607 363 VAL I CA 1
ATOM 2966 C C . VAL A 1 370 ? -76.78014 -61.32860 -24.65406 1.000 15.63580 363 VAL I C 1
ATOM 2967 O O . VAL A 1 370 ? -77.25132 -62.26830 -25.30696 1.000 16.84335 363 VAL I O 1
ATOM 2971 N N . VAL A 1 371 ? -75.51575 -61.28267 -24.25187 1.000 16.14865 364 VAL I N 1
ATOM 2972 C CA . VAL A 1 371 ? -74.54633 -62.33792 -24.52642 1.000 16.90924 364 VAL I CA 1
ATOM 2973 C C . VAL A 1 371 ? -74.29444 -63.05537 -23.21020 1.000 14.18250 364 VAL I C 1
ATOM 2974 O O . VAL A 1 371 ? -73.81620 -62.44506 -22.24796 1.000 15.93459 364 VAL I O 1
ATOM 2978 N N . CYS A 1 372 ? -74.63525 -64.33724 -23.14512 1.000 18.34545 365 CYS I N 1
ATOM 2979 C CA . CYS A 1 372 ? -74.61293 -65.02808 -21.86828 1.000 14.94052 365 CYS I CA 1
ATOM 2980 C C . CYS A 1 372 ? -73.82684 -66.33056 -21.99460 1.000 22.08454 365 CYS I C 1
ATOM 2981 O O . CYS A 1 372 ? -74.10202 -67.14581 -22.88326 1.000 17.94584 365 CYS I O 1
ATOM 2984 N N . ALA A 1 373 ? -72.83098 -66.49699 -21.11923 1.000 20.14534 366 ALA I N 1
ATOM 2985 C CA . ALA A 1 373 ? -72.03357 -67.71525 -21.03337 1.000 21.27557 366 ALA I CA 1
ATOM 2986 C C . ALA A 1 373 ? -72.69564 -68.69374 -20.07034 1.000 23.77096 366 ALA I C 1
ATOM 2987 O O . ALA A 1 373 ? -72.98939 -68.34113 -18.91967 1.000 20.14081 366 ALA I O 1
ATOM 2989 N N . ILE A 1 374 ? -72.93500 -69.92021 -20.54832 1.000 16.86807 367 ILE I N 1
ATOM 2990 C CA . ILE A 1 374 ? -73.53959 -70.95092 -19.71581 1.000 22.89792 367 ILE I CA 1
ATOM 2991 C C . ILE A 1 374 ? -72.59949 -71.25532 -18.54485 1.000 14.64415 367 ILE I C 1
ATOM 2992 O O . ILE A 1 374 ? -71.37855 -71.11434 -18.65082 1.000 19.44508 367 ILE I O 1
ATOM 2997 N N . ARG A 1 375 ? -73.17984 -71.61139 -17.40175 1.000 22.39100 368 ARG I N 1
ATOM 2998 C CA . ARG A 1 375 ? -72.40175 -71.77622 -16.17262 1.000 19.94013 368 ARG I CA 1
ATOM 2999 C C . ARG A 1 375 ? -71.91501 -73.22307 -16.13067 1.000 21.73518 368 ARG I C 1
ATOM 3000 O O . ARG A 1 375 ? -72.57674 -74.11602 -15.59676 1.000 26.05561 368 ARG I O 1
ATOM 3008 N N . GLY A 1 376 ? -70.74343 -73.45262 -16.71447 1.000 21.10493 369 GLY I N 1
ATOM 3009 C CA . GLY A 1 376 ? -70.29804 -74.81647 -16.96220 1.000 20.93371 369 GLY I CA 1
ATOM 3010 C C . GLY A 1 376 ? -69.86605 -75.51617 -15.68393 1.000 30.02287 369 GLY I C 1
ATOM 3011 O O . GLY A 1 376 ? -69.28118 -74.91133 -14.78355 1.000 25.70195 369 GLY I O 1
ATOM 3012 N N . SER A 1 377 ? -70.18061 -76.81220 -15.61165 1.000 28.57779 370 SER I N 1
ATOM 3013 C CA . SER A 1 377 ? -69.75089 -77.69603 -14.52785 1.000 30.34567 370 SER I CA 1
ATOM 3014 C C . SER A 1 377 ? -70.34949 -77.29828 -13.18290 1.000 34.25466 370 SER I C 1
ATOM 3015 O O . SER A 1 377 ? -69.78258 -77.60917 -12.12975 1.000 37.35944 370 SER I O 1
ATOM 3018 N N . ARG A 1 378 ? -71.50624 -76.62671 -13.20271 1.000 25.14741 371 ARG I N 1
ATOM 3019 C CA . ARG A 1 378 ? -72.25337 -76.29439 -11.99574 1.000 22.68554 371 ARG I CA 1
ATOM 3020 C C . ARG A 1 378 ? -73.60934 -76.98836 -11.92538 1.000 24.27328 371 ARG I C 1
ATOM 3021 O O . ARG A 1 378 ? -74.37677 -76.73775 -10.98672 1.000 28.38302 371 ARG I O 1
ATOM 3029 N N . GLY A 1 379 ? -73.93361 -77.83758 -12.88861 1.000 31.19535 372 GLY I N 1
ATOM 3030 C CA . GLY A 1 379 ? -75.11192 -78.66968 -12.78885 1.000 30.88499 372 GLY I CA 1
ATOM 3031 C C . GLY A 1 379 ? -76.22042 -78.21938 -13.73296 1.000 31.22780 372 GLY I C 1
ATOM 3032 O O . GLY A 1 379 ? -76.29854 -77.06337 -14.15607 1.000 26.96005 372 GLY I O 1
ATOM 3033 N N . LYS A 1 380 ? -77.10571 -79.16258 -14.04732 1.000 27.66682 373 LYS I N 1
ATOM 3034 C CA . LYS A 1 380 ? -78.20325 -78.84966 -14.95166 1.000 33.14291 373 LYS I CA 1
ATOM 3035 C C . LYS A 1 380 ? -79.19634 -77.87702 -14.32279 1.000 26.66288 373 LYS I C 1
ATOM 3036 O O . LYS A 1 380 ? -79.77197 -77.03699 -15.02527 1.000 32.11996 373 LYS I O 1
ATOM 3039 N N . ILE A 1 381 ? -79.39303 -77.95262 -13.00811 1.000 20.82476 374 ILE I N 1
ATOM 3040 C CA . ILE A 1 381 ? -80.50643 -77.24274 -12.38532 1.000 26.51849 374 ILE I CA 1
ATOM 3041 C C . ILE A 1 381 ? -80.25246 -75.73929 -12.38322 1.000 29.19603 374 ILE I C 1
ATOM 3042 O O . ILE A 1 381 ? -81.15110 -74.94486 -12.68725 1.000 20.59602 374 ILE I O 1
ATOM 3047 N N . ILE A 1 382 ? -79.03450 -75.32065 -12.02701 1.000 26.50580 375 ILE I N 1
ATOM 3048 C CA . ILE A 1 382 ? -78.77574 -73.88262 -11.98831 1.000 26.50585 375 ILE I CA 1
ATOM 3049 C C . ILE A 1 382 ? -78.81476 -73.30156 -13.39723 1.000 26.93515 375 ILE I C 1
ATOM 3050 O O . ILE A 1 382 ? -79.24348 -72.15811 -13.59465 1.000 22.60139 375 ILE I O 1
ATOM 3055 N N . ASN A 1 383 ? -78.40929 -74.07549 -14.40060 1.000 28.95661 376 ASN I N 1
ATOM 3056 C CA . ASN A 1 383 ? -78.44879 -73.55638 -15.76208 1.000 28.41433 376 ASN I CA 1
ATOM 3057 C C . ASN A 1 383 ? -79.88004 -73.50033 -16.27701 1.000 23.23159 376 ASN I C 1
ATOM 3058 O O . ASN A 1 383 ? -80.25428 -72.56025 -16.99276 1.000 25.29183 376 ASN I O 1
ATOM 3063 N N . LYS A 1 384 ? -80.70521 -74.47530 -15.89744 1.000 23.62646 377 LYS I N 1
ATOM 3064 C CA . LYS A 1 384 ? -82.12603 -74.40115 -16.23097 1.000 23.39949 377 LYS I CA 1
ATOM 3065 C C . LYS A 1 384 ? -82.78163 -73.19203 -15.57651 1.000 25.85790 377 LYS I C 1
ATOM 3066 O O . LYS A 1 384 ? -83.55242 -72.46638 -16.21305 1.000 22.20404 377 LYS I O 1
ATOM 3072 N N . LEU A 1 385 ? -82.50816 -72.97177 -14.28890 1.000 20.85115 378 LEU I N 1
ATOM 3073 C CA . LEU A 1 385 ? -83.13398 -71.84256 -13.61256 1.000 23.24062 378 LEU I CA 1
ATOM 3074 C C . LEU A 1 385 ? -82.62250 -70.51925 -14.16213 1.000 17.13306 378 LEU I C 1
ATOM 3075 O O . LEU A 1 385 ? -83.38076 -69.54642 -14.22276 1.000 21.44357 378 LEU I O 1
ATOM 3080 N N . ASN A 1 386 ? -81.35377 -70.47538 -14.56675 1.000 18.19352 379 ASN I N 1
ATOM 3081 C CA . ASN A 1 386 ? -80.77965 -69.26615 -15.15045 1.000 18.90194 379 ASN I CA 1
ATOM 3082 C C . ASN A 1 386 ? -81.38343 -68.95942 -16.51551 1.000 21.45416 379 ASN I C 1
ATOM 3083 O O . ASN A 1 386 ? -81.70599 -67.80029 -16.81379 1.000 16.67518 379 ASN I O 1
ATOM 3088 N N . ALA A 1 387 ? -81.53598 -69.98153 -17.35908 1.000 19.14543 380 ALA I N 1
ATOM 3089 C CA . ALA A 1 387 ? -82.16274 -69.77354 -18.66281 1.000 18.97415 380 ALA I CA 1
ATOM 3090 C C . ALA A 1 387 ? -83.62132 -69.37305 -18.49667 1.000 16.49532 380 ALA I C 1
ATOM 3091 O O . ALA A 1 387 ? -84.14489 -68.55173 -19.26103 1.000 19.67284 380 ALA I O 1
ATOM 3093 N N . GLU A 1 388 ? -84.28259 -69.94363 -17.48859 1.000 17.72153 381 GLU I N 1
ATOM 3094 C CA A GLU A 1 388 ? -85.65493 -69.56537 -17.19526 0.480 20.27496 381 GLU I CA 1
ATOM 3095 C CA B GLU A 1 388 ? -85.65249 -69.57437 -17.14226 0.520 20.28927 381 GLU I CA 1
ATOM 3096 C C . GLU A 1 388 ? -85.74662 -68.10710 -16.75116 1.000 25.15388 381 GLU I C 1
ATOM 3097 O O . GLU A 1 388 ? -86.66450 -67.39239 -17.16072 1.000 18.07990 381 GLU I O 1
ATOM 3108 N N . SER A 1 389 ? -84.80508 -67.64903 -15.91912 1.000 20.35998 382 SER I N 1
ATOM 3109 C CA . SER A 1 389 ? -84.78970 -66.24346 -15.52557 1.000 18.35184 382 SER I CA 1
ATOM 3110 C C . SER A 1 389 ? -84.50773 -65.33827 -16.71733 1.000 15.19075 382 SER I C 1
ATOM 3111 O O . SER A 1 389 ? -85.18048 -64.31371 -16.90419 1.000 17.46707 382 SER I O 1
ATOM 3114 N N . LEU A 1 390 ? -83.50838 -65.68922 -17.52566 1.000 16.71729 383 LEU I N 1
ATOM 3115 C CA . LEU A 1 390 ? -83.25198 -64.91485 -18.73397 1.000 17.36791 383 LEU I CA 1
ATOM 3116 C C . LEU A 1 390 ? -84.50199 -64.83897 -19.61289 1.000 19.31411 383 LEU I C 1
ATOM 3117 O O . LEU A 1 390 ? -84.85221 -63.77028 -20.13225 1.000 17.15529 383 LEU I O 1
ATOM 3122 N N . SER A 1 391 ? -85.19155 -65.96301 -19.77664 1.000 18.65866 384 SER I N 1
ATOM 3123 C CA . SER A 1 391 ? -86.32514 -66.02069 -20.69633 1.000 17.49900 384 SER I CA 1
ATOM 3124 C C . SER A 1 391 ? -87.50472 -65.21398 -20.17112 1.000 21.52080 384 SER I C 1
ATOM 3125 O O . SER A 1 391 ? -88.12879 -64.44636 -20.91304 1.000 18.84884 384 SER I O 1
ATOM 3128 N N . LYS A 1 392 ? -87.84312 -65.39343 -18.89381 1.000 21.16105 385 LYS I N 1
ATOM 3129 C CA . LYS A 1 392 ? -88.97417 -64.67703 -18.32315 1.000 20.41244 385 LYS I CA 1
ATOM 3130 C C . LYS A 1 392 ? -88.72744 -63.17764 -18.28409 1.000 22.42739 385 LYS I C 1
ATOM 3131 O O . LYS A 1 392 ? -89.66781 -62.39631 -18.45766 1.000 22.41811 385 LYS I O 1
ATOM 3137 N N . THR A 1 393 ? -87.47701 -62.75354 -18.05985 1.000 18.23798 386 THR I N 1
ATOM 3138 C CA . THR A 1 393 ? -87.19352 -61.32292 -17.98412 1.000 17.01377 386 THR I CA 1
ATOM 3139 C C . THR A 1 393 ? -87.29284 -60.66059 -19.35732 1.000 22.00488 386 THR I C 1
ATOM 3140 O O . THR A 1 393 ? -87.75812 -59.51660 -19.47223 1.000 21.48029 386 THR I O 1
ATOM 3144 N N . LEU A 1 394 ? -86.87710 -61.37141 -20.41051 1.000 16.05095 387 LEU I N 1
ATOM 3145 C CA . LEU A 1 394 ? -86.85288 -60.82797 -21.76679 1.000 19.88150 387 LEU I CA 1
ATOM 3146 C C . LEU A 1 394 ? -88.18021 -60.94832 -22.50262 1.000 27.47385 387 LEU I C 1
ATOM 3147 O O . LEU A 1 394 ? -88.38613 -60.24233 -23.49407 1.000 21.55562 387 LEU I O 1
ATOM 3152 N N . LYS A 1 395 ? -89.07820 -61.83875 -22.08323 1.000 31.00825 388 LYS I N 1
ATOM 3153 C CA . LYS A 1 395 ? -90.17662 -62.16277 -22.98749 1.000 39.04557 388 LYS I CA 1
ATOM 3154 C C . LYS A 1 395 ? -91.07158 -60.95847 -23.26360 1.000 42.91087 388 LYS I C 1
ATOM 3155 O O . LYS A 1 395 ? -91.63778 -60.85782 -24.35874 1.000 40.01939 388 LYS I O 1
ATOM 3161 N N . ASN A 1 396 ? -91.16190 -60.00554 -22.33175 1.000 34.20367 389 ASN I N 1
ATOM 3162 C CA . ASN A 1 396 ? -91.96897 -58.81544 -22.58038 1.000 40.23448 389 ASN I CA 1
ATOM 3163 C C . ASN A 1 396 ? -91.15574 -57.60828 -23.06259 1.000 41.68776 389 ASN I C 1
ATOM 3164 O O . ASN A 1 396 ? -91.74085 -56.54542 -23.30922 1.000 47.17480 389 ASN I O 1
ATOM 3169 N N . ILE A 1 397 ? -89.83743 -57.73557 -23.20196 1.000 29.26161 390 ILE I N 1
ATOM 3170 C CA . ILE A 1 397 ? -88.96755 -56.63933 -23.61796 1.000 23.09592 390 ILE I CA 1
ATOM 3171 C C . ILE A 1 397 ? -88.90010 -56.58945 -25.14318 1.000 25.04189 390 ILE I C 1
ATOM 3172 O O . ILE A 1 397 ? -88.72777 -57.62376 -25.80082 1.000 21.04287 390 ILE I O 1
ATOM 3177 N N . GLU A 1 398 ? -89.02950 -55.38537 -25.71383 1.000 17.74279 391 GLU I N 1
ATOM 3178 C CA . GLU A 1 398 ? -88.96812 -55.21136 -27.16112 1.000 20.85238 391 GLU I CA 1
ATOM 3179 C C . GLU A 1 398 ? -87.52411 -55.10224 -27.65199 1.000 22.35240 391 GLU I C 1
ATOM 3180 O O . GLU A 1 398 ? -86.64056 -54.57930 -26.96162 1.000 20.21162 391 GLU I O 1
ATOM 3186 N N . ASN A 1 399 ? -87.29255 -55.62127 -28.85987 1.000 17.81114 392 ASN I N 1
ATOM 3187 C CA . ASN A 1 399 ? -86.08132 -55.35839 -29.64276 1.000 16.97429 392 ASN I CA 1
ATOM 3188 C C . ASN A 1 399 ? -84.82205 -55.82501 -28.90294 1.000 15.56851 392 ASN I C 1
ATOM 3189 O O . ASN A 1 399 ? -83.97641 -55.03378 -28.48730 1.000 17.11060 392 ASN I O 1
ATOM 3194 N N . TYR A 1 400 ? -84.69963 -57.14385 -28.78896 1.000 17.73320 393 TYR I N 1
ATOM 3195 C CA . TYR A 1 400 ? -83.50979 -57.73596 -28.18897 1.000 18.66534 393 TYR I CA 1
ATOM 3196 C C . TYR A 1 400 ? -82.96609 -58.84286 -29.08088 1.000 17.55371 393 TYR I C 1
ATOM 3197 O O . TYR A 1 400 ? -83.61828 -59.29656 -30.02710 1.000 18.12780 393 TYR I O 1
ATOM 3206 N N . GLU A 1 401 ? -81.73892 -59.26750 -28.77753 1.000 16.87174 394 GLU I N 1
ATOM 3207 C CA . GLU A 1 401 ? -81.16184 -60.45161 -29.40560 1.000 17.53099 394 GLU I CA 1
ATOM 3208 C C . GLU A 1 401 ? -80.32785 -61.17692 -28.36632 1.000 18.59008 394 GLU I C 1
ATOM 3209 O O . GLU A 1 401 ? -79.54979 -60.54205 -27.65048 1.000 18.65663 394 GLU I O 1
ATOM 3215 N N . VAL A 1 402 ? -80.51194 -62.48914 -28.26897 1.000 16.78415 395 VAL I N 1
ATOM 3216 C CA . VAL A 1 402 ? -79.81497 -63.32441 -27.29575 1.000 15.71824 395 VAL I CA 1
ATOM 3217 C C . VAL A 1 402 ? -78.70312 -64.07415 -28.01473 1.000 19.03084 395 VAL I C 1
ATOM 3218 O O . VAL A 1 402 ? -78.94784 -64.72581 -29.03591 1.000 18.24431 395 VAL I O 1
ATOM 3222 N N . VAL A 1 403 ? -77.48499 -63.98432 -27.48491 1.000 17.18374 396 VAL I N 1
ATOM 3223 C CA . VAL A 1 403 ? -76.34056 -64.75842 -27.96540 1.000 18.81814 396 VAL I CA 1
ATOM 3224 C C . VAL A 1 403 ? -75.84131 -65.61676 -26.80694 1.000 22.45323 396 VAL I C 1
ATOM 3225 O O . VAL A 1 403 ? -75.40376 -65.07904 -25.78358 1.000 17.69935 396 VAL I O 1
ATOM 3229 N N . ILE A 1 404 ? -75.91409 -66.94691 -26.95635 1.000 17.48271 397 ILE I N 1
ATOM 3230 C CA . ILE A 1 404 ? -75.49164 -67.87902 -25.90884 1.000 20.79693 397 ILE I CA 1
ATOM 3231 C C . ILE A 1 404 ? -74.15286 -68.49611 -26.28946 1.000 21.81977 397 ILE I C 1
ATOM 3232 O O . ILE A 1 404 ? -73.90693 -68.77181 -27.46629 1.000 22.55986 397 ILE I O 1
ATOM 3237 N N . THR A 1 405 ? -73.28263 -68.73169 -25.30081 1.000 22.96939 398 THR I N 1
ATOM 3238 C CA . THR A 1 405 ? -72.00078 -69.36262 -25.59361 1.000 21.41828 398 THR I CA 1
ATOM 3239 C C . THR A 1 405 ? -71.58543 -70.32150 -24.48358 1.000 30.44866 398 THR I C 1
ATOM 3240 O O . THR A 1 405 ? -72.01180 -70.19999 -23.32826 1.000 20.90940 398 THR I O 1
ATOM 3244 N N . ASN A 1 406 ? -70.76261 -71.30716 -24.86767 1.000 30.35295 399 ASN I N 1
ATOM 3245 C CA . ASN A 1 406 ? -70.09912 -72.18391 -23.91213 1.000 25.94522 399 ASN I CA 1
ATOM 3246 C C . ASN A 1 406 ? -68.75590 -71.64058 -23.44900 1.000 22.26408 399 ASN I C 1
ATOM 3247 O O . ASN A 1 406 ? -68.21279 -72.14867 -22.45950 1.000 29.52913 399 ASN I O 1
ATOM 3252 N N . SER A 1 407 ? -68.21076 -70.63423 -24.13643 1.000 20.64188 400 SER I N 1
ATOM 3253 C CA . SER A 1 407 ? -66.85946 -70.12648 -23.87461 1.000 25.55024 400 SER I CA 1
ATOM 3254 C C . SER A 1 407 ? -65.83611 -71.25808 -23.82759 1.000 29.44352 400 SER I C 1
ATOM 3255 O O . SER A 1 407 ? -64.90218 -71.23486 -23.02492 1.000 22.32312 400 SER I O 1
ATOM 3258 N N . ASP A 1 408 ? -66.01430 -72.25485 -24.70763 1.000 30.84871 401 ASP I N 1
ATOM 3259 C CA . ASP A 1 408 ? -65.09472 -73.39135 -24.78037 1.000 30.30551 401 ASP I CA 1
ATOM 3260 C C . ASP A 1 408 ? -63.65747 -72.95629 -25.00177 1.000 31.56905 401 ASP I C 1
ATOM 3261 O O . ASP A 1 408 ? -62.73519 -73.70737 -24.67092 1.000 35.68630 401 ASP I O 1
ATOM 3266 N N . ASP A 1 409 ? -63.45009 -71.77593 -25.57795 1.000 28.89321 402 ASP I N 1
ATOM 3267 C CA . ASP A 1 409 ? -62.12303 -71.29215 -25.93075 1.000 28.79269 402 ASP I CA 1
ATOM 3268 C C . ASP A 1 409 ? -61.38368 -70.62576 -24.77828 1.000 36.38090 402 ASP I C 1
ATOM 3269 O O . ASP A 1 409 ? -60.20610 -70.28895 -24.94656 1.000 34.37824 402 ASP I O 1
ATOM 3274 N N . VAL A 1 410 ? -62.02430 -70.39553 -23.62836 1.000 33.12112 403 VAL I N 1
ATOM 3275 C CA . VAL A 1 410 ? -61.37914 -69.56631 -22.61176 1.000 30.28482 403 VAL I CA 1
ATOM 3276 C C . VAL A 1 410 ? -61.57102 -70.08091 -21.18949 1.000 30.11484 403 VAL I C 1
ATOM 3277 O O . VAL A 1 410 ? -61.07112 -69.47093 -20.23783 1.000 42.25361 403 VAL I O 1
ATOM 3281 N N . VAL A 1 411 ? -62.28295 -71.17719 -21.00757 1.000 28.75716 404 VAL I N 1
ATOM 3282 C CA . VAL A 1 411 ? -62.51557 -71.67432 -19.65401 1.000 29.02690 404 VAL I CA 1
ATOM 3283 C C . VAL A 1 411 ? -61.61223 -72.87166 -19.39204 1.000 42.62242 404 VAL I C 1
ATOM 3284 O O . VAL A 1 411 ? -61.19306 -73.57871 -20.31639 1.000 37.56020 404 VAL I O 1
ATOM 3288 N N . ASP A 1 412 ? -61.31047 -73.10030 -18.11464 1.000 36.46143 405 ASP I N 1
ATOM 3289 C CA . ASP A 1 412 ? -60.46243 -74.20678 -17.70857 1.000 40.28815 405 ASP I CA 1
ATOM 3290 C C . ASP A 1 412 ? -61.31153 -75.44439 -17.42801 1.000 46.70524 405 ASP I C 1
ATOM 3291 O O . ASP A 1 412 ? -62.54315 -75.42207 -17.52001 1.000 40.19959 405 ASP I O 1
ATOM 3296 N N . ASN A 1 413 ? -60.63610 -76.53635 -17.05900 1.000 43.91583 406 ASN I N 1
ATOM 3297 C CA . ASN A 1 413 ? -61.31687 -77.81302 -16.86635 1.000 44.90223 406 ASN I CA 1
ATOM 3298 C C . ASN A 1 413 ? -62.44651 -77.70093 -15.84924 1.000 39.85608 406 ASN I C 1
ATOM 3299 O O . ASN A 1 413 ? -63.50764 -78.31725 -16.01325 1.000 37.83366 406 ASN I O 1
ATOM 3304 N N . LEU A 1 414 ? -62.24640 -76.90253 -14.80197 1.000 36.94527 407 LEU I N 1
ATOM 3305 C CA . LEU A 1 414 ? -63.22589 -76.80547 -13.72695 1.000 39.89092 407 LEU I CA 1
ATOM 3306 C C . LEU A 1 414 ? -64.46376 -76.01564 -14.12304 1.000 31.95444 407 LEU I C 1
ATOM 3307 O O . LEU A 1 414 ? -65.41236 -75.96094 -13.33824 1.000 31.25441 407 LEU I O 1
ATOM 3312 N N . ASN A 1 415 ? -64.49376 -75.42939 -15.32095 1.000 36.15407 408 ASN I N 1
ATOM 3313 C CA . ASN A 1 415 ? -65.60681 -74.57959 -15.73037 1.000 35.53774 408 ASN I CA 1
ATOM 3314 C C . ASN A 1 415 ? -66.13133 -74.93682 -17.12250 1.000 39.32323 408 ASN I C 1
ATOM 3315 O O . ASN A 1 415 ? -66.86760 -74.13904 -17.72516 1.000 29.87636 408 ASN I O 1
ATOM 3320 N N . LYS A 1 416 ? -65.78755 -76.12113 -17.63921 1.000 32.68004 409 LYS I N 1
ATOM 3321 C CA . LYS A 1 416 ? -66.27044 -76.54585 -18.95105 1.000 31.77015 409 LYS I CA 1
ATOM 3322 C C . LYS A 1 416 ? -67.76833 -76.82551 -18.91372 1.000 34.53490 409 LYS I C 1
ATOM 3323 O O . LYS A 1 416 ? -68.28978 -77.41900 -17.96031 1.000 24.81377 409 LYS I O 1
ATOM 3329 N N . VAL A 1 417 ? -68.46416 -76.39253 -19.96593 1.000 25.95118 410 VAL I N 1
ATOM 3330 C CA . VAL A 1 417 ? -69.88767 -76.67370 -20.08342 1.000 29.39726 410 VAL I CA 1
ATOM 3331 C C . VAL A 1 417 ? -70.06589 -78.13868 -20.44987 1.000 28.82252 410 VAL I C 1
ATOM 3332 O O . VAL A 1 417 ? -69.45101 -78.63455 -21.40059 1.000 33.38519 410 VAL I O 1
ATOM 3336 N N . LYS A 1 418 ? -70.88490 -78.84458 -19.68400 1.000 31.55009 411 LYS I N 1
ATOM 3337 C CA . LYS A 1 418 ? -71.17512 -80.23392 -19.99367 1.000 29.44485 411 LYS I CA 1
ATOM 3338 C C . LYS A 1 418 ? -72.39881 -80.31611 -20.90480 1.000 39.36610 411 LYS I C 1
ATOM 3339 O O . LYS A 1 418 ? -73.28140 -79.44963 -20.88071 1.000 28.91937 411 LYS I O 1
ATOM 3345 N N . LYS A 1 419 ? -72.42999 -81.36748 -21.72951 1.000 34.12429 412 LYS I N 1
ATOM 3346 C CA . LYS A 1 419 ? -73.48414 -81.50801 -22.72724 1.000 37.08010 412 LYS I CA 1
ATOM 3347 C C . LYS A 1 419 ? -74.86864 -81.38623 -22.10744 1.000 34.70770 412 LYS I C 1
ATOM 3348 O O . LYS A 1 419 ? -75.75929 -80.75585 -22.68825 1.000 37.52561 412 LYS I O 1
ATOM 3351 N N . GLU A 1 420 ? -75.07614 -81.97414 -20.92586 1.000 27.48337 413 GLU I N 1
ATOM 3352 C CA . GLU A 1 420 ? -76.40359 -81.88671 -20.32432 1.000 31.63354 413 GLU I CA 1
ATOM 3353 C C . GLU A 1 420 ? -76.71450 -80.46926 -19.85765 1.000 35.77609 413 GLU I C 1
ATOM 3354 O O . GLU A 1 420 ? -77.89077 -80.09628 -19.75080 1.000 28.96965 413 GLU I O 1
ATOM 3360 N N . GLU A 1 421 ? -75.68082 -79.67614 -19.57038 1.000 33.66641 414 GLU I N 1
ATOM 3361 C CA . GLU A 1 421 ? -75.88261 -78.29111 -19.15128 1.000 31.95291 414 GLU I CA 1
ATOM 3362 C C . GLU A 1 421 ? -76.24452 -77.41153 -20.34338 1.000 35.07648 414 GLU I C 1
ATOM 3363 O O . GLU A 1 421 ? -77.16969 -76.59085 -20.26677 1.000 28.52317 414 GLU I O 1
ATOM 3369 N N . GLU A 1 422 ? -75.50972 -77.55752 -21.44729 1.000 25.89725 415 GLU I N 1
ATOM 3370 C CA . GLU A 1 422 ? -75.87028 -76.84393 -22.66714 1.000 34.41623 415 GLU I CA 1
ATOM 3371 C C . GLU A 1 422 ? -77.27667 -77.21390 -23.11661 1.000 31.98801 415 GLU I C 1
ATOM 3372 O O . GLU A 1 422 ? -78.04867 -76.34891 -23.55098 1.000 29.38240 415 GLU I O 1
ATOM 3378 N N . LYS A 1 423 ? -77.63763 -78.49494 -22.99394 1.000 29.25647 416 LYS I N 1
ATOM 3379 C CA . LYS A 1 423 ? -78.93931 -78.94417 -23.47040 1.000 31.19091 416 LYS I CA 1
ATOM 3380 C C . LYS A 1 423 ? -80.06709 -78.33583 -22.65118 1.000 28.34496 416 LYS I C 1
ATOM 3381 O O . LYS A 1 423 ? -81.02122 -77.78600 -23.21240 1.000 30.61212 416 LYS I O 1
ATOM 3385 N N . THR A 1 424 ? -79.97916 -78.40481 -21.31612 1.000 22.20614 417 THR I N 1
ATOM 3386 C CA . THR A 1 424 ? -81.07030 -77.85948 -20.51281 1.000 29.60202 417 THR I CA 1
ATOM 3387 C C . THR A 1 424 ? -81.19323 -76.35371 -20.71176 1.000 21.26689 417 THR I C 1
ATOM 3388 O O . THR A 1 424 ? -82.30890 -75.81128 -20.70248 1.000 25.06728 417 THR I O 1
ATOM 3392 N N . PHE A 1 425 ? -80.06899 -75.67122 -20.92891 1.000 20.14785 418 PHE I N 1
ATOM 3393 C CA . PHE A 1 425 ? -80.12172 -74.22376 -21.10842 1.000 23.50168 418 PHE I CA 1
ATOM 3394 C C . PHE A 1 425 ? -80.84519 -73.87258 -22.39901 1.000 25.81252 418 PHE I C 1
ATOM 3395 O O . PHE A 1 425 ? -81.81913 -73.10505 -22.39255 1.000 22.79224 418 PHE I O 1
ATOM 3403 N N . LEU A 1 426 ? -80.38685 -74.44455 -23.51273 1.000 22.26871 419 LEU I N 1
ATOM 3404 C CA . LEU A 1 426 ? -80.95748 -74.10334 -24.81444 1.000 23.54399 419 LEU I CA 1
ATOM 3405 C C . LEU A 1 426 ? -82.39500 -74.59290 -24.94348 1.000 22.55905 419 LEU I C 1
ATOM 3406 O O . LEU A 1 426 ? -83.24335 -73.89147 -25.50987 1.000 24.61645 419 LEU I O 1
ATOM 3411 N N . LYS A 1 427 ? -82.69777 -75.78668 -24.42026 1.000 22.52984 420 LYS I N 1
ATOM 3412 C CA . LYS A 1 427 ? -84.07854 -76.25389 -24.46229 1.000 25.61505 420 LYS I CA 1
ATOM 3413 C C . LYS A 1 427 ? -84.98922 -75.38178 -23.60728 1.000 25.37064 420 LYS I C 1
ATOM 3414 O O . LYS A 1 427 ? -86.16529 -75.22077 -23.93721 1.000 21.92534 420 LYS I O 1
ATOM 3420 N N . THR A 1 428 ? -84.47973 -74.80752 -22.51047 1.000 23.11818 421 THR I N 1
ATOM 3421 C CA . THR A 1 428 ? -85.31472 -73.89886 -21.72416 1.000 25.66709 421 THR I CA 1
ATOM 3422 C C . THR A 1 428 ? -85.67104 -72.65021 -22.52499 1.000 21.09765 421 THR I C 1
ATOM 3423 O O . THR A 1 428 ? -86.83266 -72.22824 -22.54918 1.000 22.97244 421 THR I O 1
ATOM 3427 N N . LEU A 1 429 ? -84.68414 -72.04924 -23.19782 1.000 17.38570 422 LEU I N 1
ATOM 3428 C CA . LEU A 1 429 ? -84.97254 -70.89572 -24.05088 1.000 21.87996 422 LEU I CA 1
ATOM 3429 C C . LEU A 1 429 ? -86.04836 -71.22826 -25.07859 1.000 22.49799 422 LEU I C 1
ATOM 3430 O O . LEU A 1 429 ? -86.95544 -70.42350 -25.32736 1.000 23.10846 422 LEU I O 1
ATOM 3435 N N . GLU A 1 430 ? -85.95155 -72.40633 -25.69365 1.000 29.38473 423 GLU I N 1
ATOM 3436 C CA . GLU A 1 430 ? -86.92294 -72.80448 -26.70939 1.000 24.16591 423 GLU I CA 1
ATOM 3437 C C . GLU A 1 430 ? -88.30888 -72.98688 -26.10929 1.000 23.75818 423 GLU I C 1
ATOM 3438 O O . GLU A 1 430 ? -89.30943 -72.58209 -26.71326 1.000 28.72892 423 GLU I O 1
ATOM 3444 N N . LYS A 1 431 ? -88.38638 -73.56961 -24.91013 1.000 24.36801 424 LYS I N 1
ATOM 3445 C CA . LYS A 1 431 ? -89.67185 -73.70309 -24.23043 1.000 29.39252 424 LYS I CA 1
ATOM 3446 C C . LYS A 1 431 ? -90.34733 -72.34960 -24.03986 1.000 32.79250 424 LYS I C 1
ATOM 3447 O O . LYS A 1 431 ? -91.58115 -72.24658 -24.10226 1.000 25.44771 424 LYS I O 1
ATOM 3453 N N . TYR A 1 432 ? -89.56300 -71.30008 -23.81722 1.000 26.65228 425 TYR I N 1
ATOM 3454 C CA . TYR A 1 432 ? -90.10033 -69.96533 -23.61864 1.000 26.95530 425 TYR I CA 1
ATOM 3455 C C . TYR A 1 432 ? -90.11147 -69.15761 -24.90133 1.000 25.46921 425 TYR I C 1
ATOM 3456 O O . TYR A 1 432 ? -90.33641 -67.95164 -24.85054 1.000 23.78117 425 TYR I O 1
ATOM 3465 N N . ASN A 1 433 ? -89.85731 -69.79733 -26.04593 1.000 26.09966 426 ASN I N 1
ATOM 3466 C CA . ASN A 1 433 ? -89.95471 -69.15233 -27.35654 1.000 26.93501 426 ASN I CA 1
ATOM 3467 C C . ASN A 1 433 ? -88.98759 -67.98287 -27.47953 1.000 30.29568 426 ASN I C 1
ATOM 3468 O O . ASN A 1 433 ? -89.30702 -66.95006 -28.07395 1.000 30.70915 426 ASN I O 1
ATOM 3473 N N . ILE A 1 434 ? -87.80410 -68.13360 -26.89566 1.000 21.99586 427 ILE I N 1
ATOM 3474 C CA . ILE A 1 434 ? -86.76324 -67.11815 -26.99712 1.000 20.30418 427 ILE I CA 1
ATOM 3475 C C . ILE A 1 434 ? -85.86829 -67.48090 -28.16532 1.000 26.29838 427 ILE I C 1
ATOM 3476 O O . ILE A 1 434 ? -85.21925 -68.53210 -28.15215 1.000 21.17680 427 ILE I O 1
ATOM 3481 N N . ASN A 1 435 ? -85.83128 -66.62422 -29.17741 1.000 20.54095 428 ASN I N 1
ATOM 3482 C CA A ASN A 1 435 ? -84.89335 -66.83661 -30.26681 0.490 25.04768 428 ASN I CA 1
ATOM 3483 C CA B ASN A 1 435 ? -84.89603 -66.82163 -30.27321 0.510 25.05062 428 ASN I CA 1
ATOM 3484 C C . ASN A 1 435 ? -83.47608 -66.53938 -29.79715 1.000 27.66326 428 ASN I C 1
ATOM 3485 O O . ASN A 1 435 ? -83.24650 -65.65200 -28.96590 1.000 23.39006 428 ASN I O 1
ATOM 3494 N N . TYR A 1 436 ? -82.52175 -67.30103 -30.31982 1.000 20.52668 429 TYR I N 1
ATOM 3495 C CA . TYR A 1 436 ? -81.14913 -67.15169 -29.87630 1.000 16.00096 429 TYR I CA 1
ATOM 3496 C C . TYR A 1 436 ? -80.21526 -67.64107 -30.96641 1.000 23.48782 429 TYR I C 1
ATOM 3497 O O . TYR A 1 436 ? -80.59381 -68.43763 -31.83264 1.000 22.81825 429 TYR I O 1
ATOM 3506 N N . ARG A 1 437 ? -78.99214 -67.13387 -30.91111 1.000 21.08831 430 ARG I N 1
ATOM 3507 C CA . ARG A 1 437 ? -77.84473 -67.68964 -31.60789 1.000 26.04088 430 ARG I CA 1
ATOM 3508 C C . ARG A 1 437 ? -76.95432 -68.35852 -30.56918 1.000 28.78977 430 ARG I C 1
ATOM 3509 O O . ARG A 1 437 ? -76.92514 -67.94442 -29.40819 1.000 25.97374 430 ARG I O 1
ATOM 3517 N N . PHE A 1 438 ? -76.21847 -69.38495 -30.98333 1.000 22.31586 431 PHE I N 1
ATOM 3518 C CA . PHE A 1 438 ? -75.30788 -70.07732 -30.07735 1.000 23.89328 431 PHE I CA 1
ATOM 3519 C C . PHE A 1 438 ? -73.93631 -70.23010 -30.71798 1.000 28.74177 431 PHE I C 1
ATOM 3520 O O . PHE A 1 438 ? -73.82966 -70.49796 -31.91583 1.000 26.46598 431 PHE I O 1
ATOM 3528 N N . HIS A 1 439 ? -72.88885 -70.06683 -29.90758 1.000 27.20814 432 HIS I N 1
ATOM 3529 C CA . HIS A 1 439 ? -71.51023 -70.23633 -30.34629 1.000 25.70013 432 HIS I CA 1
ATOM 3530 C C . HIS A 1 439 ? -70.75190 -71.00178 -29.27184 1.000 35.07552 432 HIS I C 1
ATOM 3531 O O . HIS A 1 439 ? -70.83987 -70.65774 -28.09020 1.000 25.84363 432 HIS I O 1
ATOM 3538 N N . LYS A 1 440 ? -70.00145 -72.03314 -29.66607 1.000 30.86806 433 LYS I N 1
ATOM 3539 C CA . LYS A 1 440 ? -69.19319 -72.73971 -28.67116 1.000 26.74931 433 LYS I CA 1
ATOM 3540 C C . LYS A 1 440 ? -68.15007 -71.81355 -28.05476 1.000 27.30118 433 LYS I C 1
ATOM 3541 O O . LYS A 1 440 ? -67.84927 -71.91524 -26.85804 1.000 31.00734 433 LYS I O 1
ATOM 3547 N N . LYS A 1 441 ? -67.59607 -70.89678 -28.84908 1.000 25.75573 434 LYS I N 1
ATOM 3548 C CA . LYS A 1 441 ? -66.50130 -70.04161 -28.41277 1.000 26.02122 434 LYS I CA 1
ATOM 3549 C C . LYS A 1 441 ? -66.98879 -68.64428 -28.04845 1.000 28.09976 434 LYS I C 1
ATOM 3550 O O . LYS A 1 441 ? -67.80017 -68.04826 -28.76535 1.000 26.27647 434 LYS I O 1
ATOM 3556 N N . LEU A 1 442 ? -66.46344 -68.11825 -26.93636 1.000 26.61796 435 LEU I N 1
ATOM 3557 C CA . LEU A 1 442 ? -66.76749 -66.74137 -26.55258 1.000 25.81537 435 LEU I CA 1
ATOM 3558 C C . LEU A 1 442 ? -66.28193 -65.75011 -27.60566 1.000 32.95146 435 LEU I C 1
ATOM 3559 O O . LEU A 1 442 ? -66.98116 -64.78041 -27.92802 1.000 24.87460 435 LEU I O 1
ATOM 3564 N N . LYS A 1 443 ? -65.08528 -65.97121 -28.15592 1.000 29.90782 436 LYS I N 1
ATOM 3565 C CA . LYS A 1 443 ? -64.56229 -65.03377 -29.14530 1.000 25.02608 436 LYS I CA 1
ATOM 3566 C C . LYS A 1 443 ? -65.48214 -64.93486 -30.35518 1.000 25.32221 436 LYS I C 1
ATOM 3567 O O . LYS A 1 443 ? -65.68201 -63.84373 -30.90570 1.000 30.46673 436 LYS I O 1
ATOM 3573 N N . THR A 1 444 ? -66.04703 -66.06277 -30.78908 1.000 27.42473 437 THR I N 1
ATOM 3574 C CA . THR A 1 444 ? -66.97235 -66.02951 -31.91675 1.000 30.10779 437 THR I CA 1
ATOM 3575 C C . THR A 1 444 ? -68.22263 -65.23378 -31.55938 1.000 33.55271 437 THR I C 1
ATOM 3576 O O . THR A 1 444 ? -68.69541 -64.40471 -32.34464 1.000 31.54142 437 THR I O 1
ATOM 3580 N N . ALA A 1 445 ? -68.77241 -65.48269 -30.36992 1.000 31.29668 438 ALA I N 1
ATOM 3581 C CA . ALA A 1 445 ? -69.96440 -64.76692 -29.93290 1.000 23.07629 438 ALA I CA 1
ATOM 3582 C C . ALA A 1 445 ? -69.72584 -63.26330 -29.91677 1.000 25.66149 438 ALA I C 1
ATOM 3583 O O . ALA A 1 445 ? -70.56522 -62.48603 -30.39312 1.000 29.45989 438 ALA I O 1
ATOM 3585 N N . LEU A 1 446 ? -68.58265 -62.83290 -29.38515 1.000 23.79313 439 LEU I N 1
ATOM 3586 C CA . LEU A 1 446 ? -68.32086 -61.40088 -29.26929 1.000 18.52354 439 LEU I CA 1
ATOM 3587 C C . LEU A 1 446 ? -68.08752 -60.76358 -30.63280 1.000 32.28170 439 LEU I C 1
ATOM 3588 O O . LEU A 1 446 ? -68.58583 -59.66215 -30.89968 1.000 29.62360 439 LEU I O 1
ATOM 3593 N N . GLU A 1 447 ? -67.31693 -61.42922 -31.49847 1.000 31.68980 440 GLU I N 1
ATOM 3594 C CA . GLU A 1 447 ? -67.01687 -60.86684 -32.81337 1.000 32.25094 440 GLU I CA 1
ATOM 3595 C C . GLU A 1 447 ? -68.28905 -60.67238 -33.62965 1.000 27.53463 440 GLU I C 1
ATOM 3596 O O . GLU A 1 447 ? -68.50406 -59.61240 -34.23004 1.000 29.40012 440 GLU I O 1
ATOM 3602 N N . GLU A 1 448 ? -69.15595 -61.68054 -33.64338 1.000 31.73335 441 GLU I N 1
ATOM 3603 C CA . GLU A 1 448 ? -70.37713 -61.58643 -34.43287 1.000 31.64729 441 GLU I CA 1
ATOM 3604 C C . GLU A 1 448 ? -71.32938 -60.54119 -33.85490 1.000 37.15812 441 GLU I C 1
ATOM 3605 O O . GLU A 1 448 ? -71.96078 -59.78571 -34.60229 1.000 28.26263 441 GLU I O 1
ATOM 3611 N N . THR A 1 449 ? -71.43349 -60.46880 -32.52514 1.000 29.67810 442 THR I N 1
ATOM 3612 C CA . THR A 1 449 ? -72.31356 -59.47964 -31.91156 1.000 24.69147 442 THR I CA 1
ATOM 3613 C C . THR A 1 449 ? -71.83021 -58.06029 -32.19855 1.000 25.46456 442 THR I C 1
ATOM 3614 O O . THR A 1 449 ? -72.61862 -57.19399 -32.59793 1.000 26.41277 442 THR I O 1
ATOM 3618 N N . LEU A 1 450 ? -70.52863 -57.80883 -32.03299 1.000 29.30103 443 LEU I N 1
ATOM 3619 C CA . LEU A 1 450 ? -70.00216 -56.46266 -32.23214 1.000 24.90634 443 LEU I CA 1
ATOM 3620 C C . LEU A 1 450 ? -69.99754 -56.05689 -33.69987 1.000 36.80700 443 LEU I C 1
ATOM 3621 O O . LEU A 1 450 ? -69.99641 -54.85809 -33.99841 1.000 32.66755 443 LEU I O 1
ATOM 3626 N N . THR A 1 451 ? -69.99076 -57.02873 -34.61567 1.000 29.59048 444 THR I N 1
ATOM 3627 C CA . THR A 1 451 ? -70.07967 -56.71824 -36.03663 1.000 33.15174 444 THR I CA 1
ATOM 3628 C C . THR A 1 451 ? -71.50411 -56.35799 -36.43987 1.000 37.71564 444 THR I C 1
ATOM 3629 O O . THR A 1 451 ? -71.71412 -55.42526 -37.22109 1.000 38.95096 444 THR I O 1
ATOM 3633 N N . ASN A 1 452 ? -72.49479 -57.06723 -35.90794 1.000 33.89588 445 ASN I N 1
ATOM 3634 C CA . ASN A 1 452 ? -73.87825 -56.84666 -36.30028 1.000 30.03946 445 ASN I CA 1
ATOM 3635 C C . ASN A 1 452 ? -74.57561 -55.75610 -35.49777 1.000 31.30444 445 ASN I C 1
ATOM 3636 O O . ASN A 1 452 ? -75.64351 -55.30574 -35.91657 1.000 32.64334 445 ASN I O 1
ATOM 3641 N N . CYS A 1 453 ? -74.01993 -55.32214 -34.36814 1.000 29.09052 446 CYS I N 1
ATOM 3642 C CA . CYS A 1 453 ? -74.68337 -54.30708 -33.55699 1.000 26.69025 446 CYS I CA 1
ATOM 3643 C C . CYS A 1 453 ? -74.49393 -52.91790 -34.16307 1.000 35.66663 446 CYS I C 1
ATOM 3644 O O . CYS A 1 453 ? -73.58453 -52.67569 -34.96594 1.000 33.78091 446 CYS I O 1
ATOM 3647 N N . LYS A 1 454 ? -75.37393 -52.00010 -33.77201 1.000 29.26627 447 LYS I N 1
ATOM 3648 C CA . LYS A 1 454 ? -75.27329 -50.60733 -34.17883 1.000 32.55613 447 LYS I CA 1
ATOM 3649 C C . LYS A 1 454 ? -74.87838 -49.72857 -32.99820 1.000 35.72798 447 LYS I C 1
ATOM 3650 O O . LYS A 1 454 ? -74.89331 -50.14460 -31.83674 1.000 28.34217 447 LYS I O 1
ATOM 3656 N N . LYS A 1 455 ? -74.53174 -48.48213 -33.31655 1.000 31.73944 448 LYS I N 1
ATOM 3657 C CA . LYS A 1 455 ? -73.90179 -47.61863 -32.32799 1.000 37.35767 448 LYS I CA 1
ATOM 3658 C C . LYS A 1 455 ? -74.84290 -47.18789 -31.21224 1.000 30.59216 448 LYS I C 1
ATOM 3659 O O . LYS A 1 455 ? -74.36448 -46.81467 -30.13667 1.000 33.94630 448 LYS I O 1
ATOM 3665 N N . ASP A 1 456 ? -76.15362 -47.25600 -31.41658 1.000 32.43031 449 ASP I N 1
ATOM 3666 C CA . ASP A 1 456 ? -77.09740 -46.90464 -30.36696 1.000 30.28027 449 ASP I CA 1
ATOM 3667 C C . ASP A 1 456 ? -77.61801 -48.12398 -29.61909 1.000 26.92166 449 ASP I C 1
ATOM 3668 O O . ASP A 1 456 ? -78.53476 -47.98938 -28.80372 1.000 27.97021 449 ASP I O 1
ATOM 3673 N N . ASP A 1 457 ? -77.06257 -49.30427 -29.87989 1.000 23.22268 450 ASP I N 1
ATOM 3674 C CA . ASP A 1 457 ? -77.47255 -50.50324 -29.16464 1.000 16.54226 450 ASP I CA 1
ATOM 3675 C C . ASP A 1 457 ? -76.72652 -50.61574 -27.83607 1.000 18.77071 450 ASP I C 1
ATOM 3676 O O . ASP A 1 457 ? -75.73906 -49.92489 -27.58305 1.000 18.96379 450 ASP I O 1
ATOM 3681 N N . THR A 1 458 ? -77.22488 -51.50989 -26.98528 1.000 20.27094 451 THR I N 1
ATOM 3682 C CA . THR A 1 458 ? -76.58329 -51.90173 -25.73572 1.000 19.32116 451 THR I CA 1
ATOM 3683 C C . THR A 1 458 ? -76.14300 -53.35190 -25.85872 1.000 18.89351 451 THR I C 1
ATOM 3684 O O . THR A 1 458 ? -76.89629 -54.19201 -26.36747 1.000 18.91466 451 THR I O 1
ATOM 3688 N N . ILE A 1 459 ? -74.92812 -53.65651 -25.39948 1.000 14.98376 452 ILE I N 1
ATOM 3689 C CA . ILE A 1 459 ? -74.46057 -55.03668 -25.34162 1.000 14.62815 452 ILE I CA 1
ATOM 3690 C C . ILE A 1 459 ? -74.25040 -55.38803 -23.87115 1.000 16.22759 452 ILE I C 1
ATOM 3691 O O . ILE A 1 459 ? -73.37551 -54.81195 -23.21262 1.000 18.92675 452 ILE I O 1
ATOM 3696 N N . LEU A 1 460 ? -75.04573 -56.32621 -23.36247 1.000 12.75116 453 LEU I N 1
ATOM 3697 C CA . LEU A 1 460 ? -74.91563 -56.81890 -21.99619 1.000 14.43735 453 LEU I CA 1
ATOM 3698 C C . LEU A 1 460 ? -74.22366 -58.17496 -22.04394 1.000 16.71336 453 LEU I C 1
ATOM 3699 O O . LEU A 1 460 ? -74.72729 -59.10833 -22.68264 1.000 15.18854 453 LEU I O 1
ATOM 3704 N N . LEU A 1 461 ? -73.08121 -58.28287 -21.36452 1.000 14.61769 454 LEU I N 1
ATOM 3705 C CA . LEU A 1 461 ? -72.35775 -59.54731 -21.21908 1.000 12.77369 454 LEU I CA 1
ATOM 3706 C C . LEU A 1 461 ? -72.63311 -60.08760 -19.81880 1.000 17.32265 454 LEU I C 1
ATOM 3707 O O . LEU A 1 461 ? -72.42458 -59.37203 -18.83537 1.000 15.68463 454 LEU I O 1
ATOM 3712 N N . ILE A 1 462 ? -73.13285 -61.31759 -19.71549 1.000 15.20334 455 ILE I N 1
ATOM 3713 C CA . ILE A 1 462 ? -73.39416 -61.86915 -18.39107 1.000 13.72939 455 ILE I CA 1
ATOM 3714 C C . ILE A 1 462 ? -72.79794 -63.25830 -18.29001 1.000 16.99577 455 ILE I C 1
ATOM 3715 O O . ILE A 1 462 ? -72.74791 -64.01147 -19.26652 1.000 15.18891 455 ILE I O 1
ATOM 3720 N N . GLY A 1 463 ? -72.35746 -63.59079 -17.09190 1.000 15.63299 456 GLY I N 1
ATOM 3721 C CA . GLY A 1 463 ? -71.79493 -64.89727 -16.81926 1.000 15.40947 456 GLY I CA 1
ATOM 3722 C C . GLY A 1 463 ? -70.67094 -64.78824 -15.81322 1.000 19.53790 456 GLY I C 1
ATOM 3723 O O . GLY A 1 463 ? -70.12107 -63.72123 -15.55334 1.000 19.23682 456 GLY I O 1
ATOM 3724 N N . ALA A 1 464 ? -70.32419 -65.93239 -15.23908 1.000 19.25341 457 ALA I N 1
ATOM 3725 C CA . ALA A 1 464 ? -69.27376 -66.02114 -14.23680 1.000 23.42839 457 ALA I CA 1
ATOM 3726 C C . ALA A 1 464 ? -67.92535 -66.27754 -14.90046 1.000 23.12622 457 ALA I C 1
ATOM 3727 O O . ALA A 1 464 ? -67.45886 -65.45446 -15.69497 1.000 21.23396 457 ALA I O 1
ATOM 3729 N N . GLN A 1 465 ? -67.28808 -67.40978 -14.57800 1.000 24.59091 458 GLN I N 1
ATOM 3730 C CA . GLN A 1 465 ? -65.98466 -67.72895 -15.16180 1.000 23.43006 458 GLN I CA 1
ATOM 3731 C C . GLN A 1 465 ? -66.02996 -67.70726 -16.68519 1.000 23.96471 458 GLN I C 1
ATOM 3732 O O . GLN A 1 465 ? -65.06732 -67.28889 -17.34350 1.000 21.99671 458 GLN I O 1
ATOM 3738 N N . GLY A 1 466 ? -67.14367 -68.16207 -17.26151 1.000 22.53037 459 GLY I N 1
ATOM 3739 C CA . GLY A 1 466 ? -67.32150 -68.15612 -18.70267 1.000 17.71352 459 GLY I CA 1
ATOM 3740 C C . GLY A 1 466 ? -67.30178 -66.78067 -19.34562 1.000 21.75587 459 GLY I C 1
ATOM 3741 O O . GLY A 1 466 ? -67.02305 -66.67818 -20.54356 1.000 19.55811 459 GLY I O 1
ATOM 3742 N N . MET A 1 467 ? -67.57812 -65.71415 -18.58820 1.000 20.51327 460 MET I N 1
ATOM 3743 C CA . MET A 1 467 ? -67.54961 -64.37345 -19.16051 1.000 19.66185 460 MET I CA 1
ATOM 3744 C C . MET A 1 467 ? -66.41821 -63.50655 -18.62236 1.000 20.76063 460 MET I C 1
ATOM 3745 O O . MET A 1 467 ? -66.13525 -62.45284 -19.21212 1.000 18.86906 460 MET I O 1
ATOM 3750 N N . ASP A 1 468 ? -65.73678 -63.93232 -17.54161 1.000 22.29088 461 ASP I N 1
ATOM 3751 C CA . ASP A 1 468 ? -64.54099 -63.25423 -17.03764 1.000 24.21865 461 ASP I CA 1
ATOM 3752 C C . ASP A 1 468 ? -63.56204 -62.81212 -18.12857 1.000 26.44820 461 ASP I C 1
ATOM 3753 O O . ASP A 1 468 ? -63.03030 -61.69463 -18.04829 1.000 23.62953 461 ASP I O 1
ATOM 3758 N N . PRO A 1 469 ? -63.26709 -63.63251 -19.14358 1.000 23.27251 462 PRO I N 1
ATOM 3759 C CA . PRO A 1 469 ? -62.25210 -63.22954 -20.12509 1.000 24.95146 462 PRO I CA 1
ATOM 3760 C C . PRO A 1 469 ? -62.72776 -62.22909 -21.16765 1.000 29.64707 462 PRO I C 1
ATOM 3761 O O . PRO A 1 469 ? -61.92387 -61.83578 -22.02079 1.000 29.57362 462 PRO I O 1
ATOM 3765 N N . ALA A 1 470 ? -63.99507 -61.80056 -21.13477 1.000 26.48714 463 ALA I N 1
ATOM 3766 C CA . ALA A 1 470 ? -64.53314 -61.01461 -22.24562 1.000 24.36164 463 ALA I CA 1
ATOM 3767 C C . ALA A 1 470 ? -63.80034 -59.68905 -22.41185 1.000 27.33609 463 ALA I C 1
ATOM 3768 O O . ALA A 1 470 ? -63.52633 -59.26600 -23.54273 1.000 27.08063 463 ALA I O 1
ATOM 3770 N N . SER A 1 471 ? -63.47399 -59.01941 -21.30102 1.000 25.69995 464 SER I N 1
ATOM 3771 C CA . SER A 1 471 ? -62.77924 -57.73690 -21.38086 1.000 29.55854 464 SER I CA 1
ATOM 3772 C C . SER A 1 471 ? -61.48399 -57.85112 -22.18051 1.000 37.96952 464 SER I C 1
ATOM 3773 O O . SER A 1 471 ? -61.21242 -57.03693 -23.07154 1.000 35.78865 464 SER I O 1
ATOM 3776 N N . LYS A 1 472 ? -60.66463 -58.85509 -21.87147 1.000 35.25708 465 LYS I N 1
ATOM 3777 C CA . LYS A 1 472 ? -59.40115 -59.00022 -22.58563 1.000 44.75890 465 LYS I CA 1
ATOM 3778 C C . LYS A 1 472 ? -59.63384 -59.36258 -24.04767 1.000 39.53851 465 LYS I C 1
ATOM 3779 O O . LYS A 1 472 ? -58.90904 -58.88886 -24.92886 1.000 44.35940 465 LYS I O 1
ATOM 3785 N N . LEU A 1 473 ? -60.65203 -60.18280 -24.32875 1.000 31.66802 466 LEU I N 1
ATOM 3786 C CA . LEU A 1 473 ? -60.96875 -60.50877 -25.71707 1.000 35.56093 466 LEU I CA 1
ATOM 3787 C C . LEU A 1 473 ? -61.43694 -59.27771 -26.48376 1.000 37.39960 466 LEU I C 1
ATOM 3788 O O . LEU A 1 473 ? -61.12613 -59.12854 -27.67168 1.000 38.46710 466 LEU I O 1
ATOM 3793 N N . LEU A 1 474 ? -62.18705 -58.38373 -25.82773 1.000 36.82349 467 LEU I N 1
ATOM 3794 C CA . LEU A 1 474 ? -62.65016 -57.17511 -26.50731 1.000 32.64367 467 LEU I CA 1
ATOM 3795 C C . LEU A 1 474 ? -61.50174 -56.21381 -26.78325 1.000 41.51935 467 LEU I C 1
ATOM 3796 O O . LEU A 1 474 ? -61.51920 -55.50670 -27.79799 1.000 44.33976 467 LEU I O 1
ATOM 3801 N N . LYS A 1 475 ? -60.50874 -56.15744 -25.89045 1.000 41.34692 468 LYS I N 1
ATOM 3802 C CA . LYS A 1 475 ? -59.28764 -55.42030 -26.19818 1.000 47.44731 468 LYS I CA 1
ATOM 3803 C C . LYS A 1 475 ? -58.53459 -56.08460 -27.34247 1.000 48.11584 468 LYS I C 1
ATOM 3804 O O . LYS A 1 475 ? -58.04799 -55.40545 -28.25444 1.000 50.18508 468 LYS I O 1
ATOM 3810 N N . LYS A 1 476 ? -58.43465 -57.41602 -27.30263 1.000 46.85779 469 LYS I N 1
ATOM 3811 C CA . LYS A 1 476 ? -57.73793 -58.16804 -28.34248 1.000 47.68189 469 LYS I CA 1
ATOM 3812 C C . LYS A 1 476 ? -58.29418 -57.85189 -29.72529 1.000 47.28614 469 LYS I C 1
ATOM 3813 O O . LYS A 1 476 ? -57.54426 -57.49628 -30.64093 1.000 52.08102 469 LYS I O 1
ATOM 3819 N N . ILE A 1 477 ? -59.61389 -57.95272 -29.89231 1.000 46.72328 470 ILE I N 1
ATOM 3820 C CA . ILE A 1 477 ? -60.22899 -57.70213 -31.19319 1.000 44.73162 470 ILE I CA 1
ATOM 3821 C C . ILE A 1 477 ? -60.45475 -56.20572 -31.38400 1.000 45.14200 470 ILE I C 1
ATOM 3822 O O . ILE A 1 477 ? -61.19596 -55.78535 -32.28122 1.000 48.67383 470 ILE I O 1
ATOM 3827 N N . LYS A 1 478 ? -59.80991 -55.39606 -30.53966 1.000 46.66890 471 LYS I N 1
ATOM 3828 C CA . LYS A 1 478 ? -59.70119 -53.94439 -30.71695 1.000 47.41712 471 LYS I CA 1
ATOM 3829 C C . LYS A 1 478 ? -61.04398 -53.22091 -30.61019 1.000 51.67687 471 LYS I C 1
ATOM 3830 O O . LYS A 1 478 ? -61.20618 -52.13084 -31.16373 1.000 48.53747 471 LYS I O 1
ATOM 3836 N N . VAL A 1 479 ? -62.02016 -53.79918 -29.90579 1.000 47.18040 472 VAL I N 1
ATOM 3837 C CA . VAL A 1 479 ? -63.23691 -53.04829 -29.59815 1.000 43.74157 472 VAL I CA 1
ATOM 3838 C C . VAL A 1 479 ? -62.97479 -52.04135 -28.48943 1.000 45.58901 472 VAL I C 1
ATOM 3839 O O . VAL A 1 479 ? -63.45011 -50.90010 -28.54199 1.000 48.69495 472 VAL I O 1
ATOM 3843 N N . ILE A 1 480 ? -62.21635 -52.45374 -27.47878 1.000 44.77818 473 ILE I N 1
ATOM 3844 C CA . ILE A 1 480 ? -61.86336 -51.64413 -26.31613 1.000 50.48660 473 ILE I CA 1
ATOM 3845 C C . ILE A 1 480 ? -60.41303 -51.20123 -26.48086 1.000 52.05556 473 ILE I C 1
ATOM 3846 O O . ILE A 1 480 ? -59.57824 -52.00027 -26.93070 1.000 52.85837 473 ILE I O 1
ATOM 3851 N N . PRO A 1 481 ? -60.05783 -49.94638 -26.15346 1.000 51.92366 474 PRO I N 1
ATOM 3852 C CA . PRO A 1 481 ? -60.92768 -48.86265 -25.68155 1.000 51.49764 474 PRO I CA 1
ATOM 3853 C C . PRO A 1 481 ? -61.72357 -48.21007 -26.80710 1.000 53.09817 474 PRO I C 1
ATOM 3854 O O . PRO A 1 481 ? -61.32363 -48.29092 -27.96773 1.000 46.87849 474 PRO I O 1
ATOM 3858 N N . CYS A 1 482 ? -62.83779 -47.57419 -26.44566 1.000 51.76340 475 CYS I N 1
ATOM 3859 C CA . CYS A 1 482 ? -63.70326 -46.86127 -27.39018 1.000 57.38433 475 CYS I CA 1
ATOM 3860 C C . CYS A 1 482 ? -63.35098 -45.38140 -27.43916 1.000 55.36733 475 CYS I C 1
ATOM 3861 O O . CYS A 1 482 ? -62.81994 -44.83339 -26.47248 1.000 59.49429 475 CYS I O 1
#

Radius of gyration: 24.14 Å; Cα contacts (8 Å, |Δi|>4): 1135; chains: 1; bounding box: 54×55×64 Å

Sequence (482 aa):
ATPAGSHMRLSELASSYVSGKLIGEDKEIKVGIFNTLGDANPNDIVIRHWIDEKGVEIAKNKEVSSALITQQNPKGNNSLEYAKKLKVPIILVNKIELASSAFAIKWTIKNFAPNTYRVVITGTNGKSTTTHMIYHILTHAGKKAFTNTDAKSEFNTLIDPMVAKLLAEKAKKENLEEYLVIEVSEVQGWLDRLMKDHAYLMTKSIINPNVVVVTNVALDHIGLVNSIEEEVFEETSGAVKALEKGFAVLNYDNEFTRRKMAKLTNKNVKVFFYGKNNCPVTFKSGGIYVNNDLFIKKEELPFKSEYFIQQNTLAAISACLCLNIPPDIIKKGILTYKPLKRRFSILCKKPLIIDDFAHNPDGIKMAIKSAKKLTKNNKLWVVCAIRGSRGKIINKLNAEESLSKTLKNIENYEVVITNSDDVVDNLNKVKKEEEKTFLKTLEKYNINNYRFHKKLKTALEETLTNCKKDDTILLIGAQGMDPASKLLKKIKVIPC

B-factor: mean 25.02, std 10.26, range [8.54, 72.84]

Solvent-accessible surface area: 21059 Å² total; per-residue (Å²): 133,25,27,79,39,57,89,4,93,2,45,75,0,4,86,72,0,65,19,158,43,36,34,156,49,120,69,14,114,8,23,11,0,2,40,18,60,83,11,89,73,44,3,0,0,5,88,30,93,1,35,58,144,8,0,60,56,0,89,98,63,109,11,10,0,0,0,0,78,60,32,84,73,107,0,47,115,75,0,96,172,42,171,4,19,0,0,45,4,124,124,9,20,66,0,2,8,14,0,3,92,2,0,7,96,37,67,5,65,130,17,115,29,0,0,0,0,0,12,13,19,20,9,9,0,0,32,8,0,45,22,2,0,45,87,40,54,76,110,1,7,22,3,5,59,66,179,31,88,63,16,19,0,36,42,5,33,2,1,10,50,2,0,51,50,12,137,162,60,134,7,60,9,0,0,1,0,0,6,1,4,32,18,90,131,139,183,20,21,137,81,3,0,80,51,0,0,63,4,1,46,0,34,1,0,0,0,4,10,1,1,39,5,58,34,66,38,4,115,39,50,93,49,0,36,107,17,0,5,8,0,1,108,2,0,85,86,22,59,0,0,0,5,66,78,23,103,21,0,110,83,0,21,167,55,31,68,195,105,17,113,39,32,48,3,2,153,150,15,74,0,8,83,92,105,23,2,0,37,12,106,123,101,86,26,0,121,96,141,58,16,62,74,68,5,64,38,26,18,53,13,1,4,0,0,0,0,0,0,42,11,17,130,7,69,67,81,48,0,63,113,0,19,81,52,23,140,70,9,133,9,68,12,30,54,41,7,129,112,3,13,0,0,3,7,67,6,32,0,24,59,4,4,101,10,0,0,88,6,0,44,116,56,18,154,71,47,0,6,0,0,5,6,4,47,5,32,83,30,51,90,2,0,78,30,6,0,39,12,0,0,113,16,0,110,135,23,112,71,54,47,0,1,0,0,6,0,48,60,49,18,85,126,133,18,79,21,121,97,120,6,36,74,24,2,19,128,7,0,70,142,46,121,4,133,62,121,49,23,97,110,0,68,53,0,0,73,36,0,24,112,91,5,128,90,65,6,1,0,0,0,1,4,18,75,8,0,73,34,0,25,152,19,0,108,125,44,175,31,17,120,95

Nearest PDB structures (foldseek):
  6vr8-assembly1_I  TM=1.001E+00  e=3.184E-88  Methanothermus fervidus
  7ufp-assembly1_I  TM=9.754E-01  e=1.570E-80  Methanothermus fervidus DSM 2088
  7tzi-assembly2_B  TM=6.601E-01  e=3.786E-50  Methanothermobacter thermautotrophicus
  2uuo-assembly1_A  TM=6.649E-01  e=6.631E-14  Escherichia coli
  1uag-assembly1_A  TM=6.649E-01  e=1.011E-13  Escherichia coli

Secondary structure (DSSP, 8-state):
----SSEEEHHHHHHHTT-EEES---EEE---EE-TTTPPTT-EEEEEEE-HHHHHHHHHTT-SEEEEEEE-TTHHHHHHHHT--EEE-S-HHHHHHHHHHHHHHHH--S-EEEEEE-SSSHHHHHHHHHHHHHHTT--EEESB-SS-B---SSSSHHHHHHHHHHHHS---EEEEE--SS-EETTEE-TTHHHHHHHHH--SEEEE-------BTTB-SHHHHHHHHHHHHHH--SSEEEEETTSHHHHHGGGG--TT-EEEEESTTSSEEEETTEEEETTEEEE-GGGSTT--HHHHHHHHHHHHHHHHTT--HHHHHHHHHT--PPTTSSEEEEETTEEEEE---SHHHHHHHHHHHHHT-SS-EEEEEE--TTS-HHHHHHHHHHHHHHHTT-SSEEEEEE--TTT--GGGPPPHHHHHHHHHHHHHTT--EEEESSHHHHHHHHHHH--TT-EEEEE-STTTTTHHHHHHHTT----

Foldseek 3Di:
DADEDQKDKPVVLLVQLVWDKQADIDIAGEDAEDDLVPAAARHEYEDQEDEQVSLVSCLVRNHQEYEYAYYPDCNRVSNRVSVHMYTHHNDQLSSLLSRLLNLCVHQAVQAAEEEEEEDPQRQQLLLLLVLLQVVVVAAEDEQHDQPGQPAFSPGNSNSHRSNVSSVVDRHHYYRYYHYLWDDDPLETPALRLLSNLLSRQHQEYEYLEQADDSPSNDGDSVVSLVSNLSNQLNHDAHEYEFECPYPSSVVSVVNHDDHYHYQYEEPPHQFYDDPQATHHNNHGQGHNVLQPLAFPSRSSSLSRSQRVVVSVVDDSVSSSVSSSPRDGHPQCQDFQAVQVGETGHAQQALVSLLRLQVSQLVVADAAEEEEEAFFAQSDQPRLLSNLLSNLVSCVPPPHYAYEYEPQQVQADPNGGHDPSNVVSNVVSCVVSPHDYHYDHHPLVSVVVCVVPDGRRGYYYYYHHRSRVCVSVSCVVVPVPPD